Protein 2KV5 (pdb70)

Organism: Enterococcus faecalis (NCBI:txid1351)

Solvent-accessible surface area: 3762 Å² total; per-residue (Å²): 216,110,105,112,124,54,115,94,100,48,72,64,131,90,33,114,77,113,90,140,81,49,138,104,138,118,105,157,135,138,101,244,251

Sequence (33 aa):
MKDLMSLVIAPIFVGLVLEMISRVLDEEDDSRKMKDLMSLVIAPIFVGLVLEMISRVLDEEDDSRKMKDLMSLVIAPIFVGLVLEMISRVLDEEDDSRKMKDLMSLVIAPIFVGLVLEMISRVLDEEDDSRKMKDLMSLVIAPIFVGLVLEMISRVLDEEDDSRKMKDLMSLVIAPIFVGLVLEMISRVLDEEDDSRKMKDLMSLVIAPIFVGLVLEMISRVLDEEDDSRKMKDLMSLVIAPIFVGLVLEMISRVLDEEDDSRKMKDLMSLVIAPIFVGLVLEMISRVLDEEDDSRKMKDLMSLVIAPIFVGLVLEMISRVLDEEDDSRKMKDLMSLVIAPIFVGLVLEMISRVLDEEDDSRKMKDLMSLVIAPIFVGLVLEMISRVLDEEDDSRKMKDLMSLVIAPIFVGLVLEMISRVLDEEDDSRKMKDLMSLVIAPIFVGLVLEMISRVLDEEDDSRKMKDLMSLVIAPIFVGLVLEMISRVLDEEDDSRKMKDLMSLVIAPIFVGLVLEMISRVLDEEDDSRKMKDLMSLVIAPIFVGLVLEMISRVLDEEDDSRKMKDLMSLVIAPIFVGLVLEMISRVLDEEDDSRKMKDLMSLVIAPIFVGLVLEMISRVLDEEDDSRKMKDLMSLVIAPIFVGLVLEMISRVLDEEDDSRK

Nearest PDB structures (foldseek):
  2kv5-assembly1_A  TM=7.810E-01  e=6.542E-03  Enterococcus faecalis
  2kv5-assembly1_A  TM=8.462E-01  e=4.935E-03  Enterococcus faecalis
  2kv5-assembly1_A  TM=8.151E-01  e=4.227E-03  Enterococcus faecalis
  2kv5-assembly1_A  TM=7.709E-01  e=4.245E-03  Enterococcus faecalis
  2kv5-assembly1_A  TM=7.700E-01  e=1.627E-03  Enterococcus faecalis

Foldseek 3Di:
DPPPVCVVDVVVPCVVVVVVVVCVVPVPDDDPD

Structure (mmCIF, N/CA/C/O backbone):
data_2KV5
#
_entry.id   2KV5
#
loop_
_atom_site.group_PDB
_atom_site.id
_atom_site.type_symbol
_atom_site.label_atom_id
_atom_site.label_alt_id
_atom_site.label_comp_id
_atom_site.label_asym_id
_atom_site.label_entity_id
_atom_site.label_seq_id
_atom_site.pdbx_PDB_ins_code
_atom_site.Cartn_x
_atom_site.Cartn_y
_atom_site.Cartn_z
_atom_site.occupancy
_atom_site.B_iso_or_equiv
_atom_site.auth_seq_id
_atom_site.auth_comp_id
_atom_site.auth_asym_id
_atom_site.auth_atom_id
_atom_site.pdbx_PDB_model_num
ATOM 1 N N . MET A 1 1 ? -13.808 20.654 -0.868 1.00 0.00 1 MET A N 1
ATOM 2 C CA . MET A 1 1 ? -14.293 19.631 -1.831 1.00 0.00 1 MET A CA 1
ATOM 3 C C . MET A 1 1 ? -13.282 18.500 -1.991 1.00 0.00 1 MET A C 1
ATOM 4 O O . MET A 1 1 ? -12.073 18.731 -1.999 1.00 0.00 1 MET A O 1
ATOM 20 N N . LYS A 1 2 ? -13.786 17.277 -2.118 1.00 0.00 2 LYS A N 1
ATOM 21 C CA . LYS A 1 2 ? -12.927 16.108 -2.279 1.00 0.00 2 LYS A CA 1
ATOM 22 C C . LYS A 1 2 ? -13.059 15.504 -3.662 1.00 0.00 2 LYS A C 1
ATOM 23 O O . LYS A 1 2 ? -12.631 14.371 -3.881 1.00 0.00 2 LYS A O 1
ATOM 42 N N . ASP A 1 3 ? -13.660 16.249 -4.589 1.00 0.00 3 ASP A N 1
ATOM 43 C CA . ASP A 1 3 ? -13.856 15.768 -5.954 1.00 0.00 3 ASP A CA 1
ATOM 44 C C . ASP A 1 3 ? -12.837 14.689 -6.298 1.00 0.00 3 ASP A C 1
ATOM 45 O O . ASP A 1 3 ? -13.193 13.606 -6.762 1.00 0.00 3 ASP A O 1
ATOM 54 N N . LEU A 1 4 ? -11.568 14.990 -6.042 1.00 0.00 4 LEU A N 1
ATOM 55 C CA . LEU A 1 4 ? -10.496 14.038 -6.300 1.00 0.00 4 LEU A CA 1
ATOM 56 C C . LEU A 1 4 ? -9.758 13.645 -5.022 1.00 0.00 4 LEU A C 1
ATOM 57 O O . LEU A 1 4 ? -9.082 12.616 -4.985 1.00 0.00 4 LEU A O 1
ATOM 73 N N . MET A 1 5 ? -9.876 14.461 -3.978 1.00 0.00 5 MET A N 1
ATOM 74 C CA . MET A 1 5 ? -9.201 14.175 -2.715 1.00 0.00 5 MET A CA 1
ATOM 75 C C . MET A 1 5 ? -9.576 12.793 -2.189 1.00 0.00 5 MET A C 1
ATOM 76 O O . MET A 1 5 ? -8.718 12.041 -1.729 1.00 0.00 5 MET A O 1
ATOM 90 N N . SER A 1 6 ? -10.859 12.460 -2.268 1.00 0.00 6 SER A N 1
ATOM 91 C CA . SER A 1 6 ? -11.336 11.161 -1.807 1.00 0.00 6 SER A CA 1
ATOM 92 C C . SER A 1 6 ? -11.052 10.075 -2.845 1.00 0.00 6 SER A C 1
ATOM 93 O O . SER A 1 6 ? -11.337 8.899 -2.618 1.00 0.00 6 SER A O 1
ATOM 101 N N . LEU A 1 7 ? -10.493 10.476 -3.985 1.00 0.00 7 LEU A N 1
ATOM 102 C CA . LEU A 1 7 ? -10.175 9.539 -5.054 1.00 0.00 7 LEU A CA 1
ATOM 103 C C . LEU A 1 7 ? -8.690 9.185 -5.059 1.00 0.00 7 LEU A C 1
ATOM 104 O O . LEU A 1 7 ? -8.291 8.178 -5.641 1.00 0.00 7 LEU A O 1
ATOM 120 N N . VAL A 1 8 ? -7.870 10.015 -4.415 1.00 0.00 8 VAL A N 1
ATOM 121 C CA . VAL A 1 8 ? -6.434 9.762 -4.365 1.00 0.00 8 VAL A CA 1
ATOM 122 C C . VAL A 1 8 ? -6.055 8.936 -3.136 1.00 0.00 8 VAL A C 1
ATOM 123 O O . VAL A 1 8 ? -5.298 7.972 -3.237 1.00 0.00 8 VAL A O 1
ATOM 136 N N . ILE A 1 9 ? -6.582 9.324 -1.978 1.00 0.00 9 ILE A N 1
ATOM 137 C CA . ILE A 1 9 ? -6.298 8.628 -0.728 1.00 0.00 9 ILE A CA 1
ATOM 138 C C . ILE A 1 9 ? -7.022 7.284 -0.656 1.00 0.00 9 ILE A C 1
ATOM 139 O O . ILE A 1 9 ? -6.541 6.341 -0.028 1.00 0.00 9 ILE A O 1
ATOM 155 N N . ALA A 1 10 ? -8.182 7.206 -1.298 1.00 0.00 10 ALA A N 1
ATOM 156 C CA . ALA A 1 10 ? -8.976 5.982 -1.302 1.00 0.00 10 ALA A CA 1
ATOM 157 C C . ALA A 1 10 ? -8.187 4.800 -1.867 1.00 0.00 10 ALA A C 1
ATOM 158 O O . ALA A 1 10 ? -7.959 3.810 -1.172 1.00 0.00 10 ALA A O 1
ATOM 165 N N . PRO A 1 11 ? -7.766 4.883 -3.142 1.00 0.00 11 PRO A N 1
ATOM 166 C CA . PRO A 1 11 ? -7.010 3.809 -3.798 1.00 0.00 11 PRO A CA 1
ATOM 167 C C . PRO A 1 11 ? -5.663 3.543 -3.131 1.00 0.00 11 PRO A C 1
ATOM 168 O O . PRO A 1 11 ? -5.345 2.403 -2.792 1.00 0.00 11 PRO A O 1
ATOM 179 N N . ILE A 1 12 ? -4.872 4.597 -2.949 1.00 0.00 12 ILE A N 1
ATOM 180 C CA . ILE A 1 12 ? -3.556 4.468 -2.327 1.00 0.00 12 ILE A CA 1
ATOM 181 C C . ILE A 1 12 ? -3.630 3.696 -1.016 1.00 0.00 12 ILE A C 1
ATOM 182 O O . ILE A 1 12 ? -2.665 3.052 -0.607 1.00 0.00 12 ILE A O 1
ATOM 198 N N . PHE A 1 13 ? -4.783 3.760 -0.368 1.00 0.00 13 PHE A N 1
ATOM 199 C CA . PHE A 1 13 ? -4.987 3.059 0.893 1.00 0.00 13 PHE A CA 1
ATOM 200 C C . PHE A 1 13 ? -4.958 1.553 0.674 1.00 0.00 13 PHE A C 1
ATOM 201 O O . PHE A 1 13 ? -4.012 0.876 1.073 1.00 0.00 13 PHE A O 1
ATOM 218 N N . VAL A 1 14 ? -5.998 1.035 0.027 1.00 0.00 14 VAL A N 1
ATOM 219 C CA . VAL A 1 14 ? -6.091 -0.392 -0.254 1.00 0.00 14 VAL A CA 1
ATOM 220 C C . VAL A 1 14 ? -4.865 -0.889 -1.015 1.00 0.00 14 VAL A C 1
ATOM 221 O O . VAL A 1 14 ? -4.545 -2.076 -0.983 1.00 0.00 14 VAL A O 1
ATOM 234 N N . GLY A 1 15 ? -4.182 0.024 -1.701 1.00 0.00 15 GLY A N 1
ATOM 235 C CA . GLY A 1 15 ? -3.002 -0.348 -2.458 1.00 0.00 15 GLY A CA 1
ATOM 236 C C . GLY A 1 15 ? -1.758 -0.433 -1.595 1.00 0.00 15 GLY A C 1
ATOM 237 O O . GLY A 1 15 ? -0.839 -1.195 -1.894 1.00 0.00 15 GLY A O 1
ATOM 241 N N . LEU A 1 16 ? -1.728 0.352 -0.523 1.00 0.00 16 LEU A N 1
ATOM 242 C CA . LEU A 1 16 ? -0.585 0.360 0.384 1.00 0.00 16 LEU A CA 1
ATOM 243 C C . LEU A 1 16 ? -0.712 -0.740 1.433 1.00 0.00 16 LEU A C 1
ATOM 244 O O . LEU A 1 16 ? 0.289 -1.275 1.909 1.00 0.00 16 LEU A O 1
ATOM 260 N N . VAL A 1 17 ? -1.949 -1.079 1.785 1.00 0.00 17 VAL A N 1
ATOM 261 C CA . VAL A 1 17 ? -2.198 -2.124 2.773 1.00 0.00 17 VAL A CA 1
ATOM 262 C C . VAL A 1 17 ? -2.007 -3.494 2.149 1.00 0.00 17 VAL A C 1
ATOM 263 O O . VAL A 1 17 ? -1.198 -4.298 2.612 1.00 0.00 17 VAL A O 1
ATOM 276 N N . LEU A 1 18 ? -2.768 -3.751 1.092 1.00 0.00 18 LEU A N 1
ATOM 277 C CA . LEU A 1 18 ? -2.700 -5.022 0.391 1.00 0.00 18 LEU A CA 1
ATOM 278 C C . LEU A 1 18 ? -1.253 -5.397 0.083 1.00 0.00 18 LEU A C 1
ATOM 279 O O . LEU A 1 18 ? -0.910 -6.575 -0.001 1.00 0.00 18 LEU A O 1
ATOM 295 N N . GLU A 1 19 ? -0.410 -4.381 -0.078 1.00 0.00 19 GLU A N 1
ATOM 296 C CA . GLU A 1 19 ? 1.002 -4.596 -0.368 1.00 0.00 19 GLU A CA 1
ATOM 297 C C . GLU A 1 19 ? 1.754 -4.994 0.897 1.00 0.00 19 GLU A C 1
ATOM 298 O O . GLU A 1 19 ? 2.611 -5.877 0.873 1.00 0.00 19 GLU A O 1
ATOM 310 N N . MET A 1 20 ? 1.423 -4.332 2.003 1.00 0.00 20 MET A N 1
ATOM 311 C CA . MET A 1 20 ? 2.054 -4.604 3.285 1.00 0.00 20 MET A CA 1
ATOM 312 C C . MET A 1 20 ? 2.023 -6.090 3.620 1.00 0.00 20 MET A C 1
ATOM 313 O O . MET A 1 20 ? 2.994 -6.641 4.138 1.00 0.00 20 MET A O 1
ATOM 327 N N . ILE A 1 21 ? 0.900 -6.733 3.325 1.00 0.00 21 ILE A N 1
ATOM 328 C CA . ILE A 1 21 ? 0.741 -8.151 3.598 1.00 0.00 21 ILE A CA 1
ATOM 329 C C . ILE A 1 21 ? 1.325 -8.985 2.467 1.00 0.00 21 ILE A C 1
ATOM 330 O O . ILE A 1 21 ? 1.838 -10.081 2.693 1.00 0.00 21 ILE A O 1
ATOM 346 N N . SER A 1 22 ? 1.245 -8.464 1.252 1.00 0.00 22 SER A N 1
ATOM 347 C CA . SER A 1 22 ? 1.768 -9.168 0.091 1.00 0.00 22 SER A CA 1
ATOM 348 C C . SER A 1 22 ? 3.252 -9.473 0.264 1.00 0.00 22 SER A C 1
ATOM 349 O O . SER A 1 22 ? 3.754 -10.472 -0.252 1.00 0.00 22 SER A O 1
ATOM 357 N N . ARG A 1 23 ? 3.946 -8.615 1.003 1.00 0.00 23 ARG A N 1
ATOM 358 C CA . ARG A 1 23 ? 5.367 -8.805 1.252 1.00 0.00 23 ARG A CA 1
ATOM 359 C C . ARG A 1 23 ? 5.576 -9.927 2.260 1.00 0.00 23 ARG A C 1
ATOM 360 O O . ARG A 1 23 ? 6.440 -10.785 2.081 1.00 0.00 23 ARG A O 1
ATOM 381 N N . VAL A 1 24 ? 4.763 -9.924 3.311 1.00 0.00 24 VAL A N 1
ATOM 382 C CA . VAL A 1 24 ? 4.842 -10.954 4.341 1.00 0.00 24 VAL A CA 1
ATOM 383 C C . VAL A 1 24 ? 4.700 -12.331 3.717 1.00 0.00 24 VAL A C 1
ATOM 384 O O . VAL A 1 24 ? 5.272 -13.310 4.196 1.00 0.00 24 VAL A O 1
ATOM 397 N N . LEU A 1 25 ? 3.933 -12.392 2.638 1.00 0.00 25 LEU A N 1
ATOM 398 C CA . LEU A 1 25 ? 3.710 -13.639 1.928 1.00 0.00 25 LEU A CA 1
ATOM 399 C C . LEU A 1 25 ? 5.010 -14.209 1.382 1.00 0.00 25 LEU A C 1
ATOM 400 O O . LEU A 1 25 ? 5.080 -15.387 1.033 1.00 0.00 25 LEU A O 1
ATOM 416 N N . ASP A 1 26 ? 6.035 -13.372 1.293 1.00 0.00 26 ASP A N 1
ATOM 417 C CA . ASP A 1 26 ? 7.313 -13.816 0.771 1.00 0.00 26 ASP A CA 1
ATOM 418 C C . ASP A 1 26 ? 8.468 -12.987 1.326 1.00 0.00 26 ASP A C 1
ATOM 419 O O . ASP A 1 26 ? 9.488 -12.804 0.661 1.00 0.00 26 ASP A O 1
ATOM 428 N N . GLU A 1 27 ? 8.303 -12.491 2.548 1.00 0.00 27 GLU A N 1
ATOM 429 C CA . GLU A 1 27 ? 9.335 -11.685 3.190 1.00 0.00 27 GLU A CA 1
ATOM 430 C C . GLU A 1 27 ? 10.156 -12.530 4.161 1.00 0.00 27 GLU A C 1
ATOM 431 O O . GLU A 1 27 ? 10.048 -12.378 5.378 1.00 0.00 27 GLU A O 1
ATOM 443 N N . GLU A 1 28 ? 10.977 -13.420 3.613 1.00 0.00 28 GLU A N 1
ATOM 444 C CA . GLU A 1 28 ? 11.816 -14.290 4.429 1.00 0.00 28 GLU A CA 1
ATOM 445 C C . GLU A 1 28 ? 13.043 -13.540 4.938 1.00 0.00 28 GLU A C 1
ATOM 446 O O . GLU A 1 28 ? 13.117 -13.175 6.111 1.00 0.00 28 GLU A O 1
ATOM 458 N N . ASP A 1 29 ? 14.005 -13.315 4.048 1.00 0.00 29 ASP A N 1
ATOM 459 C CA . ASP A 1 29 ? 15.229 -12.609 4.408 1.00 0.00 29 ASP A CA 1
ATOM 460 C C . ASP A 1 29 ? 15.320 -11.272 3.680 1.00 0.00 29 ASP A C 1
ATOM 461 O O . ASP A 1 29 ? 14.899 -11.150 2.529 1.00 0.00 29 ASP A O 1
ATOM 470 N N . ASP A 1 30 ? 15.872 -10.271 4.358 1.00 0.00 30 ASP A N 1
ATOM 471 C CA . ASP A 1 30 ? 16.018 -8.942 3.776 1.00 0.00 30 ASP A CA 1
ATOM 472 C C . ASP A 1 30 ? 17.401 -8.769 3.156 1.00 0.00 30 ASP A C 1
ATOM 473 O O . ASP A 1 30 ? 17.528 -8.352 2.005 1.00 0.00 30 ASP A O 1
ATOM 482 N N . SER A 1 31 ? 18.434 -9.091 3.927 1.00 0.00 31 SER A N 1
ATOM 483 C CA . SER A 1 31 ? 19.809 -8.972 3.453 1.00 0.00 31 SER A CA 1
ATOM 484 C C . SER A 1 31 ? 20.792 -9.481 4.502 1.00 0.00 31 SER A C 1
ATOM 485 O O . SER A 1 31 ? 20.554 -9.356 5.703 1.00 0.00 31 SER A O 1
ATOM 493 N N . ARG A 1 32 ? 21.897 -10.057 4.040 1.00 0.00 32 ARG A N 1
ATOM 494 C CA . ARG A 1 32 ? 22.916 -10.586 4.938 1.00 0.00 32 ARG A CA 1
ATOM 495 C C . ARG A 1 32 ? 23.987 -9.538 5.224 1.00 0.00 32 ARG A C 1
ATOM 496 O O . ARG A 1 32 ? 24.693 -9.095 4.318 1.00 0.00 32 ARG A O 1
ATOM 517 N N . LYS A 1 33 ? 24.101 -9.145 6.488 1.00 0.00 33 LYS A N 1
ATOM 518 C CA . LYS A 1 33 ? 25.085 -8.148 6.893 1.00 0.00 33 LYS A CA 1
ATOM 519 C C . LYS A 1 33 ? 26.435 -8.800 7.179 1.00 0.00 33 LYS A C 1
ATOM 520 O O . LYS A 1 33 ? 26.521 -9.576 8.154 1.00 0.00 33 LYS A O 1
ATOM 540 N N . MET A 1 1 ? -18.913 15.976 0.057 1.00 0.00 1 MET A N 2
ATOM 541 C CA . MET A 1 1 ? -18.082 16.419 -1.092 1.00 0.00 1 MET A CA 2
ATOM 542 C C . MET A 1 1 ? -16.760 15.660 -1.142 1.00 0.00 1 MET A C 2
ATOM 543 O O . MET A 1 1 ? -15.899 15.837 -0.281 1.00 0.00 1 MET A O 2
ATOM 559 N N . LYS A 1 2 ? -16.605 14.816 -2.157 1.00 0.00 2 LYS A N 2
ATOM 560 C CA . LYS A 1 2 ? -15.386 14.030 -2.322 1.00 0.00 2 LYS A CA 2
ATOM 561 C C . LYS A 1 2 ? -14.596 14.471 -3.537 1.00 0.00 2 LYS A C 2
ATOM 562 O O . LYS A 1 2 ? -13.706 13.750 -3.986 1.00 0.00 2 LYS A O 2
ATOM 581 N N . ASP A 1 3 ? -14.929 15.642 -4.076 1.00 0.00 3 ASP A N 2
ATOM 582 C CA . ASP A 1 3 ? -14.251 16.169 -5.257 1.00 0.00 3 ASP A CA 2
ATOM 583 C C . ASP A 1 3 ? -12.859 15.566 -5.404 1.00 0.00 3 ASP A C 2
ATOM 584 O O . ASP A 1 3 ? -12.492 15.075 -6.472 1.00 0.00 3 ASP A O 2
ATOM 593 N N . LEU A 1 4 ? -12.095 15.594 -4.316 1.00 0.00 4 LEU A N 2
ATOM 594 C CA . LEU A 1 4 ? -10.750 15.033 -4.323 1.00 0.00 4 LEU A CA 2
ATOM 595 C C . LEU A 1 4 ? -10.601 13.872 -3.342 1.00 0.00 4 LEU A C 2
ATOM 596 O O . LEU A 1 4 ? -9.779 12.980 -3.553 1.00 0.00 4 LEU A O 2
ATOM 612 N N . MET A 1 5 ? -11.382 13.886 -2.266 1.00 0.00 5 MET A N 2
ATOM 613 C CA . MET A 1 5 ? -11.311 12.829 -1.256 1.00 0.00 5 MET A CA 2
ATOM 614 C C . MET A 1 5 ? -11.301 11.443 -1.895 1.00 0.00 5 MET A C 2
ATOM 615 O O . MET A 1 5 ? -10.443 10.615 -1.589 1.00 0.00 5 MET A O 2
ATOM 629 N N . SER A 1 6 ? -12.256 11.199 -2.782 1.00 0.00 6 SER A N 2
ATOM 630 C CA . SER A 1 6 ? -12.353 9.915 -3.463 1.00 0.00 6 SER A CA 2
ATOM 631 C C . SER A 1 6 ? -11.158 9.697 -4.386 1.00 0.00 6 SER A C 2
ATOM 632 O O . SER A 1 6 ? -10.847 8.566 -4.759 1.00 0.00 6 SER A O 2
ATOM 640 N N . LEU A 1 7 ? -10.487 10.788 -4.744 1.00 0.00 7 LEU A N 2
ATOM 641 C CA . LEU A 1 7 ? -9.320 10.717 -5.615 1.00 0.00 7 LEU A CA 2
ATOM 642 C C . LEU A 1 7 ? -8.042 10.540 -4.799 1.00 0.00 7 LEU A C 2
ATOM 643 O O . LEU A 1 7 ? -6.992 10.199 -5.343 1.00 0.00 7 LEU A O 2
ATOM 659 N N . VAL A 1 8 ? -8.137 10.774 -3.492 1.00 0.00 8 VAL A N 2
ATOM 660 C CA . VAL A 1 8 ? -6.989 10.638 -2.606 1.00 0.00 8 VAL A CA 2
ATOM 661 C C . VAL A 1 8 ? -6.966 9.261 -1.950 1.00 0.00 8 VAL A C 2
ATOM 662 O O . VAL A 1 8 ? -6.033 8.483 -2.150 1.00 0.00 8 VAL A O 2
ATOM 675 N N . ILE A 1 9 ? -7.998 8.969 -1.165 1.00 0.00 9 ILE A N 2
ATOM 676 C CA . ILE A 1 9 ? -8.102 7.691 -0.473 1.00 0.00 9 ILE A CA 2
ATOM 677 C C . ILE A 1 9 ? -8.109 6.515 -1.452 1.00 0.00 9 ILE A C 2
ATOM 678 O O . ILE A 1 9 ? -7.811 5.382 -1.075 1.00 0.00 9 ILE A O 2
ATOM 694 N N . ALA A 1 10 ? -8.458 6.790 -2.706 1.00 0.00 10 ALA A N 2
ATOM 695 C CA . ALA A 1 10 ? -8.512 5.751 -3.730 1.00 0.00 10 ALA A CA 2
ATOM 696 C C . ALA A 1 10 ? -7.116 5.245 -4.096 1.00 0.00 10 ALA A C 2
ATOM 697 O O . ALA A 1 10 ? -6.804 4.071 -3.896 1.00 0.00 10 ALA A O 2
ATOM 704 N N . PRO A 1 11 ? -6.257 6.121 -4.646 1.00 0.00 11 PRO A N 2
ATOM 705 C CA . PRO A 1 11 ? -4.894 5.747 -5.045 1.00 0.00 11 PRO A CA 2
ATOM 706 C C . PRO A 1 11 ? -4.041 5.300 -3.863 1.00 0.00 11 PRO A C 2
ATOM 707 O O . PRO A 1 11 ? -3.342 4.289 -3.937 1.00 0.00 11 PRO A O 2
ATOM 718 N N . ILE A 1 12 ? -4.101 6.058 -2.773 1.00 0.00 12 ILE A N 2
ATOM 719 C CA . ILE A 1 12 ? -3.333 5.739 -1.574 1.00 0.00 12 ILE A CA 2
ATOM 720 C C . ILE A 1 12 ? -3.630 4.329 -1.078 1.00 0.00 12 ILE A C 2
ATOM 721 O O . ILE A 1 12 ? -2.825 3.728 -0.367 1.00 0.00 12 ILE A O 2
ATOM 737 N N . PHE A 1 13 ? -4.790 3.808 -1.455 1.00 0.00 13 PHE A N 2
ATOM 738 C CA . PHE A 1 13 ? -5.193 2.468 -1.047 1.00 0.00 13 PHE A CA 2
ATOM 739 C C . PHE A 1 13 ? -4.251 1.416 -1.623 1.00 0.00 13 PHE A C 2
ATOM 740 O O . PHE A 1 13 ? -3.500 0.774 -0.889 1.00 0.00 13 PHE A O 2
ATOM 757 N N . VAL A 1 14 ? -4.296 1.245 -2.941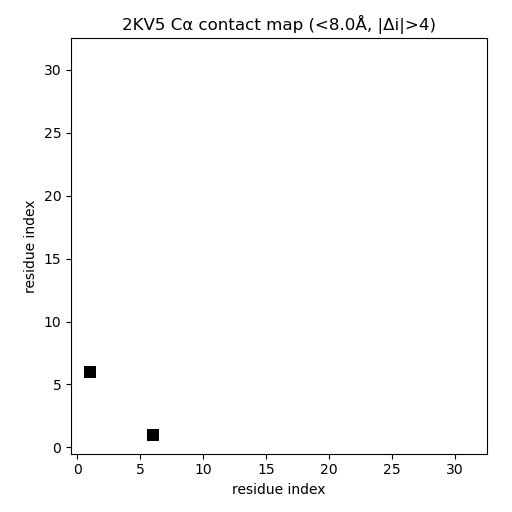 1.00 0.00 14 VAL A N 2
ATOM 758 C CA . VAL A 1 14 ? -3.448 0.269 -3.620 1.00 0.00 14 VAL A CA 2
ATOM 759 C C . VAL A 1 14 ? -1.985 0.419 -3.208 1.00 0.00 14 VAL A C 2
ATOM 760 O O . VAL A 1 14 ? -1.218 -0.543 -3.249 1.00 0.00 14 VAL A O 2
ATOM 773 N N . GLY A 1 15 ? -1.605 1.629 -2.811 1.00 0.00 15 GLY A N 2
ATOM 774 C CA . GLY A 1 15 ? -0.237 1.879 -2.399 1.00 0.00 15 GLY A CA 2
ATOM 775 C C . GLY A 1 15 ? 0.057 1.355 -1.007 1.00 0.00 15 GLY A C 2
ATOM 776 O O . GLY A 1 15 ? 1.171 0.912 -0.726 1.00 0.00 15 GLY A O 2
ATOM 780 N N . LEU A 1 16 ? -0.942 1.406 -0.132 1.00 0.00 16 LEU A N 2
ATOM 781 C CA . LEU A 1 16 ? -0.782 0.933 1.238 1.00 0.00 16 LEU A CA 2
ATOM 782 C C . LEU A 1 16 ? -0.974 -0.578 1.321 1.00 0.00 16 LEU A C 2
ATOM 783 O O . LEU A 1 16 ? -0.376 -1.243 2.168 1.00 0.00 16 LEU A O 2
ATOM 799 N N . VAL A 1 17 ? -1.805 -1.118 0.434 1.00 0.00 17 VAL A N 2
ATOM 800 C CA . VAL A 1 17 ? -2.062 -2.554 0.410 1.00 0.00 17 VAL A CA 2
ATOM 801 C C . VAL A 1 17 ? -0.873 -3.292 -0.174 1.00 0.00 17 VAL A C 2
ATOM 802 O O . VAL A 1 17 ? -0.300 -4.180 0.458 1.00 0.00 17 VAL A O 2
ATOM 815 N N . LEU A 1 18 ? -0.513 -2.917 -1.395 1.00 0.00 18 LEU A N 2
ATOM 816 C CA . LEU A 1 18 ? 0.603 -3.535 -2.089 1.00 0.00 18 LEU A CA 2
ATOM 817 C C . LEU A 1 18 ? 1.827 -3.626 -1.180 1.00 0.00 18 LEU A C 2
ATOM 818 O O . LEU A 1 18 ? 2.646 -4.535 -1.310 1.00 0.00 18 LEU A O 2
ATOM 834 N N . GLU A 1 19 ? 1.936 -2.675 -0.257 1.00 0.00 19 GLU A N 2
ATOM 835 C CA . GLU A 1 19 ? 3.051 -2.640 0.682 1.00 0.00 19 GLU A CA 2
ATOM 836 C C . GLU A 1 19 ? 2.816 -3.613 1.833 1.00 0.00 19 GLU A C 2
ATOM 837 O O . GLU A 1 19 ? 3.717 -4.352 2.229 1.00 0.00 19 GLU A O 2
ATOM 849 N N . MET A 1 20 ? 1.597 -3.604 2.365 1.00 0.00 20 MET A N 2
ATOM 850 C CA . MET A 1 20 ? 1.231 -4.477 3.470 1.00 0.00 20 MET A CA 2
ATOM 851 C C . MET A 1 20 ? 1.616 -5.926 3.192 1.00 0.00 20 MET A C 2
ATOM 852 O O . MET A 1 20 ? 2.054 -6.645 4.090 1.00 0.00 20 MET A O 2
ATOM 866 N N . ILE A 1 21 ? 1.453 -6.348 1.944 1.00 0.00 21 ILE A N 2
ATOM 867 C CA . ILE A 1 21 ? 1.785 -7.706 1.554 1.00 0.00 21 ILE A CA 2
ATOM 868 C C . ILE A 1 21 ? 3.256 -7.804 1.175 1.00 0.00 21 ILE A C 2
ATOM 869 O O . ILE A 1 21 ? 3.907 -8.816 1.432 1.00 0.00 21 ILE A O 2
ATOM 885 N N . SER A 1 22 ? 3.777 -6.747 0.564 1.00 0.00 22 SER A N 2
ATOM 886 C CA . SER A 1 22 ? 5.174 -6.721 0.153 1.00 0.00 22 SER A CA 2
ATOM 887 C C . SER A 1 22 ? 6.091 -6.972 1.344 1.00 0.00 22 SER A C 2
ATOM 888 O O . SER A 1 22 ? 7.187 -7.511 1.193 1.00 0.00 22 SER A O 2
ATOM 896 N N . ARG A 1 23 ? 5.630 -6.591 2.531 1.00 0.00 23 ARG A N 2
ATOM 897 C CA . ARG A 1 23 ? 6.407 -6.789 3.746 1.00 0.00 23 ARG A CA 2
ATOM 898 C C . ARG A 1 23 ? 6.357 -8.251 4.168 1.00 0.00 23 ARG A C 2
ATOM 899 O O . ARG A 1 23 ? 7.371 -8.830 4.554 1.00 0.00 23 ARG A O 2
ATOM 920 N N . VAL A 1 24 ? 5.172 -8.847 4.073 1.00 0.00 24 VAL A N 2
ATOM 921 C CA . VAL A 1 24 ? 4.993 -10.250 4.427 1.00 0.00 24 VAL A CA 2
ATOM 922 C C . VAL A 1 24 ? 5.937 -11.118 3.616 1.00 0.00 24 VAL A C 2
ATOM 923 O O . VAL A 1 24 ? 6.417 -12.149 4.086 1.00 0.00 24 VAL A O 2
ATOM 936 N N . LEU A 1 25 ? 6.206 -10.680 2.394 1.00 0.00 25 LEU A N 2
ATOM 937 C CA . LEU A 1 25 ? 7.103 -11.400 1.507 1.00 0.00 25 LEU A CA 2
ATOM 938 C C . LEU A 1 25 ? 8.491 -11.529 2.115 1.00 0.00 25 LEU A C 2
ATOM 939 O O . LEU A 1 25 ? 9.280 -12.380 1.704 1.00 0.00 25 LEU A O 2
ATOM 955 N N . ASP A 1 26 ? 8.791 -10.678 3.085 1.00 0.00 26 ASP A N 2
ATOM 956 C CA . ASP A 1 26 ? 10.092 -10.704 3.726 1.00 0.00 26 ASP A CA 2
ATOM 957 C C . ASP A 1 26 ? 10.022 -10.160 5.150 1.00 0.00 26 ASP A C 2
ATOM 958 O O . ASP A 1 26 ? 10.964 -9.531 5.632 1.00 0.00 26 ASP A O 2
ATOM 967 N N . GLU A 1 27 ? 8.898 -10.405 5.817 1.00 0.00 27 GLU A N 2
ATOM 968 C CA . GLU A 1 27 ? 8.704 -9.940 7.185 1.00 0.00 27 GLU A CA 2
ATOM 969 C C . GLU A 1 27 ? 9.617 -10.689 8.150 1.00 0.00 27 GLU A C 2
ATOM 970 O O . GLU A 1 27 ? 10.076 -10.130 9.146 1.00 0.00 27 GLU A O 2
ATOM 982 N N . GLU A 1 28 ? 9.878 -11.956 7.847 1.00 0.00 28 GLU A N 2
ATOM 983 C CA . GLU A 1 28 ? 10.737 -12.782 8.688 1.00 0.00 28 GLU A CA 2
ATOM 984 C C . GLU A 1 28 ? 11.576 -13.732 7.840 1.00 0.00 28 GLU A C 2
ATOM 985 O O . GLU A 1 28 ? 11.266 -13.978 6.674 1.00 0.00 28 GLU A O 2
ATOM 997 N N . ASP A 1 29 ? 12.640 -14.263 8.433 1.00 0.00 29 ASP A N 2
ATOM 998 C CA . ASP A 1 29 ? 13.525 -15.187 7.732 1.00 0.00 29 ASP A CA 2
ATOM 999 C C . ASP A 1 29 ? 14.144 -14.522 6.507 1.00 0.00 29 ASP A C 2
ATOM 1000 O O . ASP A 1 29 ? 13.559 -14.525 5.424 1.00 0.00 29 ASP A O 2
ATOM 1009 N N . ASP A 1 30 ? 15.332 -13.952 6.686 1.00 0.00 30 ASP A N 2
ATOM 1010 C CA . ASP A 1 30 ? 16.031 -13.283 5.595 1.00 0.00 30 ASP A CA 2
ATOM 1011 C C . ASP A 1 30 ? 17.053 -14.214 4.951 1.00 0.00 30 ASP A C 2
ATOM 1012 O O . ASP A 1 30 ? 17.886 -14.807 5.637 1.00 0.00 30 ASP A O 2
ATOM 1021 N N . SER A 1 31 ? 16.984 -14.338 3.630 1.00 0.00 31 SER A N 2
ATOM 1022 C CA . SER A 1 31 ? 17.903 -15.197 2.893 1.00 0.00 31 SER A CA 2
ATOM 1023 C C . SER A 1 31 ? 18.799 -14.373 1.973 1.00 0.00 31 SER A C 2
ATOM 1024 O O . SER A 1 31 ? 19.987 -14.659 1.828 1.00 0.00 31 SER A O 2
ATOM 1032 N N . ARG A 1 32 ? 18.220 -13.350 1.353 1.00 0.00 32 ARG A N 2
ATOM 1033 C CA . ARG A 1 32 ? 18.966 -12.484 0.447 1.00 0.00 32 ARG A CA 2
ATOM 1034 C C . ARG A 1 32 ? 19.959 -11.620 1.216 1.00 0.00 32 ARG A C 2
ATOM 1035 O O . ARG A 1 32 ? 19.706 -11.228 2.355 1.00 0.00 32 ARG A O 2
ATOM 1056 N N . LYS A 1 33 ? 21.091 -11.325 0.585 1.00 0.00 33 LYS A N 2
ATOM 1057 C CA . LYS A 1 33 ? 22.124 -10.506 1.209 1.00 0.00 33 LYS A CA 2
ATOM 1058 C C . LYS A 1 33 ? 22.637 -11.160 2.488 1.00 0.00 33 LYS A C 2
ATOM 1059 O O . LYS A 1 33 ? 21.950 -11.047 3.526 1.00 0.00 33 LYS A O 2
ATOM 1079 N N . MET A 1 1 ? -19.084 13.146 -9.214 1.00 0.00 1 MET A N 3
ATOM 1080 C CA . MET A 1 1 ? -19.615 12.685 -7.904 1.00 0.00 1 MET A CA 3
ATOM 1081 C C . MET A 1 1 ? -18.511 12.080 -7.043 1.00 0.00 1 MET A C 3
ATOM 1082 O O . MET A 1 1 ? -18.761 11.187 -6.233 1.00 0.00 1 MET A O 3
ATOM 1098 N N . LYS A 1 2 ? -17.290 12.573 -7.223 1.00 0.00 2 LYS A N 3
ATOM 1099 C CA . LYS A 1 2 ? -16.146 12.082 -6.460 1.00 0.00 2 LYS A CA 3
ATOM 1100 C C . LYS A 1 2 ? -15.624 13.130 -5.498 1.00 0.00 2 LYS A C 3
ATOM 1101 O O . LYS A 1 2 ? -14.515 12.992 -4.985 1.00 0.00 2 LYS A O 3
ATOM 1120 N N . ASP A 1 3 ? -16.413 14.177 -5.263 1.00 0.00 3 ASP A N 3
ATOM 1121 C CA . ASP A 1 3 ? -16.012 15.255 -4.362 1.00 0.00 3 ASP A CA 3
ATOM 1122 C C . ASP A 1 3 ? -14.977 14.760 -3.359 1.00 0.00 3 ASP A C 3
ATOM 1123 O O . ASP A 1 3 ? -13.916 15.360 -3.193 1.00 0.00 3 ASP A O 3
ATOM 1132 N N . LEU A 1 4 ? -15.291 13.642 -2.712 1.00 0.00 4 LEU A N 3
ATOM 1133 C CA . LEU A 1 4 ? -14.381 13.042 -1.746 1.00 0.00 4 LEU A CA 3
ATOM 1134 C C . LEU A 1 4 ? -13.933 11.647 -2.178 1.00 0.00 4 LEU A C 3
ATOM 1135 O O . LEU A 1 4 ? -12.907 11.150 -1.714 1.00 0.00 4 LEU A O 3
ATOM 1151 N N . MET A 1 5 ? -14.701 11.013 -3.061 1.00 0.00 5 MET A N 3
ATOM 1152 C CA . MET A 1 5 ? -14.367 9.673 -3.536 1.00 0.00 5 MET A CA 3
ATOM 1153 C C . MET A 1 5 ? -12.931 9.613 -4.049 1.00 0.00 5 MET A C 3
ATOM 1154 O O . MET A 1 5 ? -12.181 8.695 -3.716 1.00 0.00 5 MET A O 3
ATOM 1168 N N . SER A 1 6 ? -12.553 10.597 -4.856 1.00 0.00 6 SER A N 3
ATOM 1169 C CA . SER A 1 6 ? -11.204 10.655 -5.407 1.00 0.00 6 SER A CA 3
ATOM 1170 C C . SER A 1 6 ? -10.189 11.021 -4.327 1.00 0.00 6 SER A C 3
ATOM 1171 O O . SER A 1 6 ? -8.989 10.807 -4.493 1.00 0.00 6 SER A O 3
ATOM 1179 N N . LEU A 1 7 ? -10.679 11.571 -3.218 1.00 0.00 7 LEU A N 3
ATOM 1180 C CA . LEU A 1 7 ? -9.815 11.961 -2.110 1.00 0.00 7 LEU A CA 3
ATOM 1181 C C . LEU A 1 7 ? -9.636 10.809 -1.123 1.00 0.00 7 LEU A C 3
ATOM 1182 O O . LEU A 1 7 ? -8.748 10.844 -0.272 1.00 0.00 7 LEU A O 3
ATOM 1198 N N . VAL A 1 8 ? -10.485 9.791 -1.240 1.00 0.00 8 VAL A N 3
ATOM 1199 C CA . VAL A 1 8 ? -10.417 8.634 -0.357 1.00 0.00 8 VAL A CA 3
ATOM 1200 C C . VAL A 1 8 ? -9.593 7.514 -0.986 1.00 0.00 8 VAL A C 3
ATOM 1201 O O . VAL A 1 8 ? -8.554 7.122 -0.457 1.00 0.00 8 VAL A O 3
ATOM 1214 N N . ILE A 1 9 ? -10.069 7.002 -2.117 1.00 0.00 9 ILE A N 3
ATOM 1215 C CA . ILE A 1 9 ? -9.386 5.925 -2.823 1.00 0.00 9 ILE A CA 3
ATOM 1216 C C . ILE A 1 9 ? -7.968 6.326 -3.232 1.00 0.00 9 ILE A C 3
ATOM 1217 O O . ILE A 1 9 ? -7.117 5.469 -3.471 1.00 0.00 9 ILE A O 3
ATOM 1233 N N . ALA A 1 10 ? -7.722 7.630 -3.321 1.00 0.00 10 ALA A N 3
ATOM 1234 C CA . ALA A 1 10 ? -6.411 8.137 -3.712 1.00 0.00 10 ALA A CA 3
ATOM 1235 C C . ALA A 1 10 ? -5.354 7.858 -2.643 1.00 0.00 10 ALA A C 3
ATOM 1236 O O . ALA A 1 10 ? -4.389 7.135 -2.891 1.00 0.00 10 ALA A O 3
ATOM 1243 N N . PRO A 1 11 ? -5.515 8.434 -1.438 1.00 0.00 11 PRO A N 3
ATOM 1244 C CA . PRO A 1 11 ? -4.561 8.245 -0.338 1.00 0.00 11 PRO A CA 3
ATOM 1245 C C . PRO A 1 11 ? -4.469 6.791 0.114 1.00 0.00 11 PRO A C 3
ATOM 1246 O O . PRO A 1 11 ? -3.375 6.251 0.278 1.00 0.00 11 PRO A O 3
ATOM 1257 N N . ILE A 1 12 ? -5.623 6.163 0.316 1.00 0.00 12 ILE A N 3
ATOM 1258 C CA . ILE A 1 12 ? -5.671 4.770 0.752 1.00 0.00 12 ILE A CA 3
ATOM 1259 C C . ILE A 1 12 ? -4.838 3.873 -0.155 1.00 0.00 12 ILE A C 3
ATOM 1260 O O . ILE A 1 12 ? -4.362 2.818 0.265 1.00 0.00 12 ILE A O 3
ATOM 1276 N N . PHE A 1 13 ? -4.662 4.301 -1.396 1.00 0.00 13 PHE A N 3
ATOM 1277 C CA . PHE A 1 13 ? -3.880 3.541 -2.362 1.00 0.00 13 PHE A CA 3
ATOM 1278 C C . PHE A 1 13 ? -2.415 3.499 -1.946 1.00 0.00 13 PHE A C 3
ATOM 1279 O O . PHE A 1 13 ? -1.897 2.449 -1.566 1.00 0.00 13 PHE A O 3
ATOM 1296 N N . VAL A 1 14 ? -1.754 4.650 -2.015 1.00 0.00 14 VAL A N 3
ATOM 1297 C CA . VAL A 1 14 ? -0.347 4.751 -1.642 1.00 0.00 14 VAL A CA 3
ATOM 1298 C C . VAL A 1 14 ? -0.093 4.155 -0.260 1.00 0.00 14 VAL A C 3
ATOM 1299 O O . VAL A 1 14 ? 1.016 3.714 0.039 1.00 0.00 14 VAL A O 3
ATOM 1312 N N . GLY A 1 15 ? -1.125 4.144 0.579 1.00 0.00 15 GLY A N 3
ATOM 1313 C CA . GLY A 1 15 ? -0.986 3.600 1.917 1.00 0.00 15 GLY A CA 3
ATOM 1314 C C . GLY A 1 15 ? -1.054 2.085 1.940 1.00 0.00 15 GLY A C 3
ATOM 1315 O O . GLY A 1 15 ? -0.366 1.439 2.730 1.00 0.00 15 GLY A O 3
ATOM 1319 N N . LEU A 1 16 ? -1.886 1.516 1.073 1.00 0.00 16 LEU A N 3
ATOM 1320 C CA . LEU A 1 16 ? -2.041 0.067 1.001 1.00 0.00 16 LEU A CA 3
ATOM 1321 C C . LEU A 1 16 ? -0.884 -0.568 0.236 1.00 0.00 16 LEU A C 3
ATOM 1322 O O . LEU A 1 16 ? -0.497 -1.704 0.510 1.00 0.00 16 LEU A O 3
ATOM 1338 N N . VAL A 1 17 ? -0.330 0.173 -0.719 1.00 0.00 17 VAL A N 3
ATOM 1339 C CA . VAL A 1 17 ? 0.789 -0.325 -1.514 1.00 0.00 17 VAL A CA 3
ATOM 1340 C C . VAL A 1 17 ? 2.059 -0.339 -0.687 1.00 0.00 17 VAL A C 3
ATOM 1341 O O . VAL A 1 17 ? 2.781 -1.335 -0.645 1.00 0.00 17 VAL A O 3
ATOM 1354 N N . LEU A 1 18 ? 2.331 0.787 -0.038 1.00 0.00 18 LEU A N 3
ATOM 1355 C CA . LEU A 1 18 ? 3.517 0.926 0.783 1.00 0.00 18 LEU A CA 3
ATOM 1356 C C . LEU A 1 18 ? 3.641 -0.241 1.761 1.00 0.00 18 LEU A C 3
ATOM 1357 O O . LEU A 1 18 ? 4.745 -0.671 2.097 1.00 0.00 18 LEU A O 3
ATOM 1373 N N . GLU A 1 19 ? 2.497 -0.749 2.207 1.00 0.00 19 GLU A N 3
ATOM 1374 C CA . GLU A 1 19 ? 2.466 -1.869 3.139 1.00 0.00 19 GLU A CA 3
ATOM 1375 C C . GLU A 1 19 ? 2.829 -3.167 2.427 1.00 0.00 19 GLU A C 3
ATOM 1376 O O . GLU A 1 19 ? 3.565 -3.997 2.961 1.00 0.00 19 GLU A O 3
ATOM 1388 N N . MET A 1 20 ? 2.303 -3.335 1.217 1.00 0.00 20 MET A N 3
ATOM 1389 C CA . MET A 1 20 ? 2.560 -4.522 0.422 1.00 0.00 20 MET A CA 3
ATOM 1390 C C . MET A 1 20 ? 4.052 -4.804 0.301 1.00 0.00 20 MET A C 3
ATOM 1391 O O . MET A 1 20 ? 4.461 -5.954 0.151 1.00 0.00 20 MET A O 3
ATOM 1405 N N . ILE A 1 21 ? 4.862 -3.754 0.370 1.00 0.00 21 ILE A N 3
ATOM 1406 C CA . ILE A 1 21 ? 6.303 -3.905 0.273 1.00 0.00 21 ILE A CA 3
ATOM 1407 C C . ILE A 1 21 ? 6.954 -3.671 1.630 1.00 0.00 21 ILE A C 3
ATOM 1408 O O . ILE A 1 21 ? 7.910 -4.356 1.994 1.00 0.00 21 ILE A O 3
ATOM 1424 N N . SER A 1 22 ? 6.431 -2.707 2.380 1.00 0.00 22 SER A N 3
ATOM 1425 C CA . SER A 1 22 ? 6.969 -2.402 3.699 1.00 0.00 22 SER A CA 3
ATOM 1426 C C . SER A 1 22 ? 6.951 -3.647 4.576 1.00 0.00 22 SER A C 3
ATOM 1427 O O . SER A 1 22 ? 7.773 -3.798 5.479 1.00 0.00 22 SER A O 3
ATOM 1435 N N . ARG A 1 23 ? 6.012 -4.542 4.289 1.00 0.00 23 ARG A N 3
ATOM 1436 C CA . ARG A 1 23 ? 5.888 -5.785 5.033 1.00 0.00 23 ARG A CA 3
ATOM 1437 C C . ARG A 1 23 ? 6.859 -6.826 4.481 1.00 0.00 23 ARG A C 3
ATOM 1438 O O . ARG A 1 23 ? 7.345 -7.687 5.214 1.00 0.00 23 ARG A O 3
ATOM 1459 N N . VAL A 1 24 ? 7.152 -6.727 3.185 1.00 0.00 24 VAL A N 3
ATOM 1460 C CA . VAL A 1 24 ? 8.083 -7.647 2.539 1.00 0.00 24 VAL A CA 3
ATOM 1461 C C . VAL A 1 24 ? 9.453 -7.533 3.177 1.00 0.00 24 VAL A C 3
ATOM 1462 O O . VAL A 1 24 ? 10.187 -8.515 3.290 1.00 0.00 24 VAL A O 3
ATOM 1475 N N . LEU A 1 25 ? 9.784 -6.323 3.608 1.00 0.00 25 LEU A N 3
ATOM 1476 C CA . LEU A 1 25 ? 11.059 -6.068 4.255 1.00 0.00 25 LEU A CA 3
ATOM 1477 C C . LEU A 1 25 ? 11.222 -6.913 5.511 1.00 0.00 25 LEU A C 3
ATOM 1478 O O . LEU A 1 25 ? 12.312 -6.991 6.077 1.00 0.00 25 LEU A O 3
ATOM 1494 N N . ASP A 1 26 ? 10.137 -7.535 5.954 1.00 0.00 26 ASP A N 3
ATOM 1495 C CA . ASP A 1 26 ? 10.178 -8.354 7.148 1.00 0.00 26 ASP A CA 3
ATOM 1496 C C . ASP A 1 26 ? 9.109 -9.442 7.114 1.00 0.00 26 ASP A C 3
ATOM 1497 O O . ASP A 1 26 ? 8.647 -9.903 8.157 1.00 0.00 26 ASP A O 3
ATOM 1506 N N . GLU A 1 27 ? 8.722 -9.849 5.909 1.00 0.00 27 GLU A N 3
ATOM 1507 C CA . GLU A 1 27 ? 7.709 -10.885 5.742 1.00 0.00 27 GLU A CA 3
ATOM 1508 C C . GLU A 1 27 ? 8.175 -12.204 6.350 1.00 0.00 27 GLU A C 3
ATOM 1509 O O . GLU A 1 27 ? 7.409 -12.892 7.025 1.00 0.00 27 GLU A O 3
ATOM 1521 N N . GLU A 1 28 ? 9.435 -12.550 6.106 1.00 0.00 28 GLU A N 3
ATOM 1522 C CA . GLU A 1 28 ? 10.003 -13.787 6.630 1.00 0.00 28 GLU A CA 3
ATOM 1523 C C . GLU A 1 28 ? 11.485 -13.894 6.283 1.00 0.00 28 GLU A C 3
ATOM 1524 O O . GLU A 1 28 ? 11.936 -13.353 5.274 1.00 0.00 28 GLU A O 3
ATOM 1536 N N . ASP A 1 29 ? 12.236 -14.596 7.125 1.00 0.00 29 ASP A N 3
ATOM 1537 C CA . ASP A 1 29 ? 13.666 -14.775 6.907 1.00 0.00 29 ASP A CA 3
ATOM 1538 C C . ASP A 1 29 ? 13.931 -15.477 5.579 1.00 0.00 29 ASP A C 3
ATOM 1539 O O . ASP A 1 29 ? 13.205 -16.395 5.195 1.00 0.00 29 ASP A O 3
ATOM 1548 N N . ASP A 1 30 ? 14.974 -15.040 4.882 1.00 0.00 30 ASP A N 3
ATOM 1549 C CA . ASP A 1 30 ? 15.334 -15.627 3.596 1.00 0.00 30 ASP A CA 3
ATOM 1550 C C . ASP A 1 30 ? 15.649 -17.112 3.745 1.00 0.00 30 ASP A C 3
ATOM 1551 O O . ASP A 1 30 ? 16.099 -17.558 4.800 1.00 0.00 30 ASP A O 3
ATOM 1560 N N . SER A 1 31 ? 15.410 -17.872 2.681 1.00 0.00 31 SER A N 3
ATOM 1561 C CA . SER A 1 31 ? 15.669 -19.307 2.693 1.00 0.00 31 SER A CA 3
ATOM 1562 C C . SER A 1 31 ? 16.815 -19.662 1.750 1.00 0.00 31 SER A C 3
ATOM 1563 O O . SER A 1 31 ? 16.844 -20.749 1.175 1.00 0.00 31 SER A O 3
ATOM 1571 N N . ARG A 1 32 ? 17.756 -18.736 1.597 1.00 0.00 32 ARG A N 3
ATOM 1572 C CA . ARG A 1 32 ? 18.905 -18.951 0.724 1.00 0.00 32 ARG A CA 3
ATOM 1573 C C . ARG A 1 32 ? 18.457 -19.209 -0.712 1.00 0.00 32 ARG A C 3
ATOM 1574 O O . ARG A 1 32 ? 17.274 -19.096 -1.033 1.00 0.00 32 ARG A O 3
ATOM 1595 N N . LYS A 1 33 ? 19.411 -19.555 -1.570 1.00 0.00 33 LYS A N 3
ATOM 1596 C CA . LYS A 1 33 ? 19.114 -19.829 -2.971 1.00 0.00 33 LYS A CA 3
ATOM 1597 C C . LYS A 1 33 ? 20.036 -20.913 -3.521 1.00 0.00 33 LYS A C 3
ATOM 1598 O O . LYS A 1 33 ? 20.922 -21.371 -2.769 1.00 0.00 33 LYS A O 3
ATOM 1618 N N . MET A 1 1 ? -15.308 19.494 0.951 1.00 0.00 1 MET A N 4
ATOM 1619 C CA . MET A 1 1 ? -15.459 19.100 -0.474 1.00 0.00 1 MET A CA 4
ATOM 1620 C C . MET A 1 1 ? -14.453 18.019 -0.857 1.00 0.00 1 MET A C 4
ATOM 1621 O O . MET A 1 1 ? -13.244 18.252 -0.850 1.00 0.00 1 MET A O 4
ATOM 1637 N N . LYS A 1 2 ? -14.960 16.837 -1.191 1.00 0.00 2 LYS A N 4
ATOM 1638 C CA . LYS A 1 2 ? -14.105 15.719 -1.578 1.00 0.00 2 LYS A CA 4
ATOM 1639 C C . LYS A 1 2 ? -14.267 15.372 -3.043 1.00 0.00 2 LYS A C 4
ATOM 1640 O O . LYS A 1 2 ? -13.841 14.301 -3.471 1.00 0.00 2 LYS A O 4
ATOM 1659 N N . ASP A 1 3 ? -14.889 16.268 -3.808 1.00 0.00 3 ASP A N 4
ATOM 1660 C CA . ASP A 1 3 ? -15.112 16.038 -5.232 1.00 0.00 3 ASP A CA 4
ATOM 1661 C C . ASP A 1 3 ? -14.089 15.052 -5.783 1.00 0.00 3 ASP A C 4
ATOM 1662 O O . ASP A 1 3 ? -14.443 14.057 -6.415 1.00 0.00 3 ASP A O 4
ATOM 1671 N N . LEU A 1 4 ? -12.818 15.330 -5.514 1.00 0.00 4 LEU A N 4
ATOM 1672 C CA . LEU A 1 4 ? -11.739 14.457 -5.958 1.00 0.00 4 LEU A CA 4
ATOM 1673 C C . LEU A 1 4 ? -10.957 13.870 -4.784 1.00 0.00 4 LEU A C 4
ATOM 1674 O O . LEU A 1 4 ? -10.198 12.917 -4.958 1.00 0.00 4 LEU A O 4
ATOM 1690 N N . MET A 1 5 ? -11.134 14.436 -3.593 1.00 0.00 5 MET A N 4
ATOM 1691 C CA . MET A 1 5 ? -10.426 13.949 -2.414 1.00 0.00 5 MET A CA 4
ATOM 1692 C C . MET A 1 5 ? -10.722 12.474 -2.173 1.00 0.00 5 MET A C 4
ATOM 1693 O O . MET A 1 5 ? -9.815 11.680 -1.925 1.00 0.00 5 MET A O 4
ATOM 1707 N N . SER A 1 6 ? -11.997 12.113 -2.255 1.00 0.00 6 SER A N 4
ATOM 1708 C CA . SER A 1 6 ? -12.411 10.731 -2.053 1.00 0.00 6 SER A CA 4
ATOM 1709 C C . SER A 1 6 ? -11.953 9.853 -3.214 1.00 0.00 6 SER A C 4
ATOM 1710 O O . SER A 1 6 ? -11.873 8.631 -3.087 1.00 0.00 6 SER A O 4
ATOM 1718 N N . LEU A 1 7 ? -11.645 10.484 -4.345 1.00 0.00 7 LEU A N 4
ATOM 1719 C CA . LEU A 1 7 ? -11.186 9.761 -5.524 1.00 0.00 7 LEU A CA 4
ATOM 1720 C C . LEU A 1 7 ? -9.671 9.582 -5.495 1.00 0.00 7 LEU A C 4
ATOM 1721 O O . LEU A 1 7 ? -9.120 8.774 -6.240 1.00 0.00 7 LEU A O 4
ATOM 1737 N N . VAL A 1 8 ? -9.002 10.339 -4.629 1.00 0.00 8 VAL A N 4
ATOM 1738 C CA . VAL A 1 8 ? -7.553 10.258 -4.503 1.00 0.00 8 VAL A CA 4
ATOM 1739 C C . VAL A 1 8 ? -7.158 9.350 -3.343 1.00 0.00 8 VAL A C 4
ATOM 1740 O O . VAL A 1 8 ? -6.540 8.305 -3.542 1.00 0.00 8 VAL A O 4
ATOM 1753 N N . ILE A 1 9 ? -7.522 9.761 -2.131 1.00 0.00 9 ILE A N 4
ATOM 1754 C CA . ILE A 1 9 ? -7.211 8.998 -0.929 1.00 0.00 9 ILE A CA 4
ATOM 1755 C C . ILE A 1 9 ? -7.702 7.553 -1.028 1.00 0.00 9 ILE A C 4
ATOM 1756 O O . ILE A 1 9 ? -7.192 6.668 -0.343 1.00 0.00 9 ILE A O 4
ATOM 1772 N N . ALA A 1 10 ? -8.702 7.324 -1.874 1.00 0.00 10 ALA A N 4
ATOM 1773 C CA . ALA A 1 10 ? -9.267 5.990 -2.048 1.00 0.00 10 ALA A CA 4
ATOM 1774 C C . ALA A 1 10 ? -8.305 5.053 -2.779 1.00 0.00 10 ALA A C 4
ATOM 1775 O O . ALA A 1 10 ? -7.867 4.047 -2.220 1.00 0.00 10 ALA A O 4
ATOM 1782 N N . PRO A 1 11 ? -7.969 5.362 -4.044 1.00 0.00 11 PRO A N 4
ATOM 1783 C CA . PRO A 1 11 ? -7.064 4.530 -4.849 1.00 0.00 11 PRO A CA 4
ATOM 1784 C C . PRO A 1 11 ? -5.685 4.366 -4.216 1.00 0.00 11 PRO A C 4
ATOM 1785 O O . PRO A 1 11 ? -5.075 3.301 -4.312 1.00 0.00 11 PRO A O 4
ATOM 1796 N N . ILE A 1 12 ? -5.192 5.421 -3.574 1.00 0.00 12 ILE A N 4
ATOM 1797 C CA . ILE A 1 12 ? -3.883 5.375 -2.936 1.00 0.00 12 ILE A CA 4
ATOM 1798 C C . ILE A 1 12 ? -3.898 4.465 -1.714 1.00 0.00 12 ILE A C 4
ATOM 1799 O O . ILE A 1 12 ? -2.870 3.910 -1.327 1.00 0.00 12 ILE A O 4
ATOM 1815 N N . PHE A 1 13 ? -5.070 4.310 -1.116 1.00 0.00 13 PHE A N 4
ATOM 1816 C CA . PHE A 1 13 ? -5.222 3.460 0.059 1.00 0.00 13 PHE A CA 4
ATOM 1817 C C . PHE A 1 13 ? -4.957 2.000 -0.291 1.00 0.00 13 PHE A C 4
ATOM 1818 O O . PHE A 1 13 ? -3.985 1.407 0.174 1.00 0.00 13 PHE A O 4
ATOM 1835 N N . VAL A 1 14 ? -5.828 1.428 -1.118 1.00 0.00 14 VAL A N 4
ATOM 1836 C CA . VAL A 1 14 ? -5.692 0.037 -1.536 1.00 0.00 14 VAL A CA 4
ATOM 1837 C C . VAL A 1 14 ? -4.287 -0.254 -2.056 1.00 0.00 14 VAL A C 4
ATOM 1838 O O . VAL A 1 14 ? -3.815 -1.388 -1.993 1.00 0.00 14 VAL A O 4
ATOM 1851 N N . GLY A 1 15 ? -3.623 0.778 -2.568 1.00 0.00 15 GLY A N 4
ATOM 1852 C CA . GLY A 1 15 ? -2.280 0.610 -3.091 1.00 0.00 15 GLY A CA 4
ATOM 1853 C C . GLY A 1 15 ? -1.236 0.520 -1.995 1.00 0.00 15 GLY A C 4
ATOM 1854 O O . GLY A 1 15 ? -0.227 -0.169 -2.146 1.00 0.00 15 GLY A O 4
ATOM 1858 N N . LEU A 1 16 ? -1.477 1.218 -0.889 1.00 0.00 16 LEU A N 4
ATOM 1859 C CA . LEU A 1 16 ? -0.547 1.212 0.234 1.00 0.00 16 LEU A CA 4
ATOM 1860 C C . LEU A 1 16 ? -0.802 0.016 1.147 1.00 0.00 16 LEU A C 4
ATOM 1861 O O . LEU A 1 16 ? 0.119 -0.497 1.783 1.00 0.00 16 LEU A O 4
ATOM 1877 N N . VAL A 1 17 ? -2.053 -0.429 1.203 1.00 0.00 17 VAL A N 4
ATOM 1878 C CA . VAL A 1 17 ? -2.417 -1.571 2.034 1.00 0.00 17 VAL A CA 4
ATOM 1879 C C . VAL A 1 17 ? -1.944 -2.861 1.393 1.00 0.00 17 VAL A C 4
ATOM 1880 O O . VAL A 1 17 ? -1.188 -3.629 1.987 1.00 0.00 17 VAL A O 4
ATOM 1893 N N . LEU A 1 18 ? -2.404 -3.091 0.168 1.00 0.00 18 LEU A N 4
ATOM 1894 C CA . LEU A 1 18 ? -2.043 -4.288 -0.573 1.00 0.00 18 LEU A CA 4
ATOM 1895 C C . LEU A 1 18 ? -0.536 -4.523 -0.521 1.00 0.00 18 LEU A C 4
ATOM 1896 O O . LEU A 1 18 ? -0.071 -5.663 -0.553 1.00 0.00 18 LEU A O 4
ATOM 1912 N N . GLU A 1 19 ? 0.220 -3.433 -0.433 1.00 0.00 19 GLU A N 4
ATOM 1913 C CA . GLU A 1 19 ? 1.673 -3.508 -0.368 1.00 0.00 19 GLU A CA 4
ATOM 1914 C C . GLU A 1 19 ? 2.127 -3.948 1.019 1.00 0.00 19 GLU A C 4
ATOM 1915 O O . GLU A 1 19 ? 3.044 -4.757 1.157 1.00 0.00 19 GLU A O 4
ATOM 1927 N N . MET A 1 20 ? 1.475 -3.408 2.045 1.00 0.00 20 MET A N 4
ATOM 1928 C CA . MET A 1 20 ? 1.800 -3.735 3.424 1.00 0.00 20 MET A CA 4
ATOM 1929 C C . MET A 1 20 ? 1.834 -5.243 3.647 1.00 0.00 20 MET A C 4
ATOM 1930 O O . MET A 1 20 ? 2.714 -5.757 4.337 1.00 0.00 20 MET A O 4
ATOM 1944 N N . ILE A 1 21 ? 0.876 -5.945 3.057 1.00 0.00 21 ILE A N 4
ATOM 1945 C CA . ILE A 1 21 ? 0.802 -7.389 3.190 1.00 0.00 21 ILE A CA 4
ATOM 1946 C C . ILE A 1 21 ? 1.647 -8.063 2.118 1.00 0.00 21 ILE A C 4
ATOM 1947 O O . ILE A 1 21 ? 2.256 -9.106 2.359 1.00 0.00 21 ILE A O 4
ATOM 1963 N N . SER A 1 22 ? 1.682 -7.464 0.934 1.00 0.00 22 SER A N 4
ATOM 1964 C CA . SER A 1 22 ? 2.457 -8.012 -0.170 1.00 0.00 22 SER A CA 4
ATOM 1965 C C . SER A 1 22 ? 3.920 -8.175 0.226 1.00 0.00 22 SER A C 4
ATOM 1966 O O . SER A 1 22 ? 4.615 -9.057 -0.278 1.00 0.00 22 SER A O 4
ATOM 1974 N N . ARG A 1 23 ? 4.378 -7.326 1.140 1.00 0.00 23 ARG A N 4
ATOM 1975 C CA . ARG A 1 23 ? 5.754 -7.388 1.610 1.00 0.00 23 ARG A CA 4
ATOM 1976 C C . ARG A 1 23 ? 5.932 -8.566 2.558 1.00 0.00 23 ARG A C 4
ATOM 1977 O O . ARG A 1 23 ? 6.920 -9.294 2.480 1.00 0.00 23 ARG A O 4
ATOM 1998 N N . VAL A 1 24 ? 4.957 -8.759 3.441 1.00 0.00 24 VAL A N 4
ATOM 1999 C CA . VAL A 1 24 ? 4.996 -9.864 4.391 1.00 0.00 24 VAL A CA 4
ATOM 2000 C C . VAL A 1 24 ? 5.109 -11.184 3.650 1.00 0.00 24 VAL A C 4
ATOM 2001 O O . VAL A 1 24 ? 5.726 -12.134 4.131 1.00 0.00 24 VAL A O 4
ATOM 2014 N N . LEU A 1 25 ? 4.518 -11.225 2.464 1.00 0.00 25 LEU A N 4
ATOM 2015 C CA . LEU A 1 25 ? 4.555 -12.416 1.634 1.00 0.00 25 LEU A CA 4
ATOM 2016 C C . LEU A 1 25 ? 5.986 -12.798 1.288 1.00 0.00 25 LEU A C 4
ATOM 2017 O O . LEU A 1 25 ? 6.255 -13.931 0.889 1.00 0.00 25 LEU A O 4
ATOM 2033 N N . ASP A 1 26 ? 6.899 -11.849 1.430 1.00 0.00 26 ASP A N 4
ATOM 2034 C CA . ASP A 1 26 ? 8.293 -12.097 1.117 1.00 0.00 26 ASP A CA 4
ATOM 2035 C C . ASP A 1 26 ? 9.211 -11.183 1.923 1.00 0.00 26 ASP A C 4
ATOM 2036 O O . ASP A 1 26 ? 10.269 -10.772 1.447 1.00 0.00 26 ASP A O 4
ATOM 2045 N N . GLU A 1 27 ? 8.795 -10.870 3.146 1.00 0.00 27 GLU A N 4
ATOM 2046 C CA . GLU A 1 27 ? 9.576 -10.004 4.022 1.00 0.00 27 GLU A CA 4
ATOM 2047 C C . GLU A 1 27 ? 10.831 -10.718 4.516 1.00 0.00 27 GLU A C 4
ATOM 2048 O O . GLU A 1 27 ? 11.885 -10.102 4.674 1.00 0.00 27 GLU A O 4
ATOM 2060 N N . GLU A 1 28 ? 10.709 -12.019 4.757 1.00 0.00 28 GLU A N 4
ATOM 2061 C CA . GLU A 1 28 ? 11.833 -12.817 5.233 1.00 0.00 28 GLU A CA 4
ATOM 2062 C C . GLU A 1 28 ? 12.987 -12.782 4.237 1.00 0.00 28 GLU A C 4
ATOM 2063 O O . GLU A 1 28 ? 12.806 -12.419 3.075 1.00 0.00 28 GLU A O 4
ATOM 2075 N N . ASP A 1 29 ? 14.173 -13.162 4.700 1.00 0.00 29 ASP A N 4
ATOM 2076 C CA . ASP A 1 29 ? 15.358 -13.175 3.849 1.00 0.00 29 ASP A CA 4
ATOM 2077 C C . ASP A 1 29 ? 16.363 -14.215 4.332 1.00 0.00 29 ASP A C 4
ATOM 2078 O O . ASP A 1 29 ? 16.206 -14.791 5.409 1.00 0.00 29 ASP A O 4
ATOM 2087 N N . ASP A 1 30 ? 17.395 -14.450 3.529 1.00 0.00 30 ASP A N 4
ATOM 2088 C CA . ASP A 1 30 ? 18.426 -15.422 3.875 1.00 0.00 30 ASP A CA 4
ATOM 2089 C C . ASP A 1 30 ? 19.536 -14.769 4.694 1.00 0.00 30 ASP A C 4
ATOM 2090 O O . ASP A 1 30 ? 19.942 -15.290 5.734 1.00 0.00 30 ASP A O 4
ATOM 2099 N N . SER A 1 31 ? 20.021 -13.627 4.219 1.00 0.00 31 SER A N 4
ATOM 2100 C CA . SER A 1 31 ? 21.084 -12.902 4.907 1.00 0.00 31 SER A CA 4
ATOM 2101 C C . SER A 1 31 ? 22.354 -13.744 4.986 1.00 0.00 31 SER A C 4
ATOM 2102 O O . SER A 1 31 ? 22.297 -14.973 4.993 1.00 0.00 31 SER A O 4
ATOM 2110 N N . ARG A 1 32 ? 23.499 -13.072 5.045 1.00 0.00 32 ARG A N 4
ATOM 2111 C CA . ARG A 1 32 ? 24.784 -13.758 5.123 1.00 0.00 32 ARG A CA 4
ATOM 2112 C C . ARG A 1 32 ? 25.444 -13.525 6.479 1.00 0.00 32 ARG A C 4
ATOM 2113 O O . ARG A 1 32 ? 26.110 -14.410 7.016 1.00 0.00 32 ARG A O 4
ATOM 2134 N N . LYS A 1 33 ? 25.254 -12.329 7.025 1.00 0.00 33 LYS A N 4
ATOM 2135 C CA . LYS A 1 33 ? 25.830 -11.979 8.319 1.00 0.00 33 LYS A CA 4
ATOM 2136 C C . LYS A 1 33 ? 24.933 -12.450 9.459 1.00 0.00 33 LYS A C 4
ATOM 2137 O O . LYS A 1 33 ? 23.704 -12.528 9.250 1.00 0.00 33 LYS A O 4
ATOM 2157 N N . MET A 1 1 ? -16.790 18.658 -2.086 1.00 0.00 1 MET A N 5
ATOM 2158 C CA . MET A 1 1 ? -16.554 17.883 -0.840 1.00 0.00 1 MET A CA 5
ATOM 2159 C C . MET A 1 1 ? -15.397 16.905 -1.009 1.00 0.00 1 MET A C 5
ATOM 2160 O O . MET A 1 1 ? -14.359 17.037 -0.360 1.00 0.00 1 MET A O 5
ATOM 2176 N N . LYS A 1 2 ? -15.581 15.924 -1.887 1.00 0.00 2 LYS A N 5
ATOM 2177 C CA . LYS A 1 2 ? -14.550 14.923 -2.143 1.00 0.00 2 LYS A CA 5
ATOM 2178 C C . LYS A 1 2 ? -13.972 15.059 -3.538 1.00 0.00 2 LYS A C 5
ATOM 2179 O O . LYS A 1 2 ? -13.301 14.146 -4.016 1.00 0.00 2 LYS A O 5
ATOM 2198 N N . ASP A 1 3 ? -14.236 16.191 -4.192 1.00 0.00 3 ASP A N 5
ATOM 2199 C CA . ASP A 1 3 ? -13.737 16.432 -5.544 1.00 0.00 3 ASP A CA 5
ATOM 2200 C C . ASP A 1 3 ? -12.497 15.589 -5.813 1.00 0.00 3 ASP A C 5
ATOM 2201 O O . ASP A 1 3 ? -12.427 14.858 -6.801 1.00 0.00 3 ASP A O 5
ATOM 2210 N N . LEU A 1 4 ? -11.534 15.680 -4.903 1.00 0.00 4 LEU A N 5
ATOM 2211 C CA . LEU A 1 4 ? -10.306 14.907 -5.015 1.00 0.00 4 LEU A CA 5
ATOM 2212 C C . LEU A 1 4 ? -10.143 13.941 -3.842 1.00 0.00 4 LEU A C 5
ATOM 2213 O O . LEU A 1 4 ? -9.431 12.943 -3.948 1.00 0.00 4 LEU A O 5
ATOM 2229 N N . MET A 1 5 ? -10.799 14.241 -2.724 1.00 0.00 5 MET A N 5
ATOM 2230 C CA . MET A 1 5 ? -10.716 13.394 -1.537 1.00 0.00 5 MET A CA 5
ATOM 2231 C C . MET A 1 5 ? -10.960 11.928 -1.883 1.00 0.00 5 MET A C 5
ATOM 2232 O O . MET A 1 5 ? -10.205 11.049 -1.468 1.00 0.00 5 MET A O 5
ATOM 2246 N N . SER A 1 6 ? -12.014 11.672 -2.649 1.00 0.00 6 SER A N 5
ATOM 2247 C CA . SER A 1 6 ? -12.348 10.311 -3.052 1.00 0.00 6 SER A CA 5
ATOM 2248 C C . SER A 1 6 ? -11.300 9.756 -4.013 1.00 0.00 6 SER A C 5
ATOM 2249 O O . SER A 1 6 ? -11.181 8.542 -4.182 1.00 0.00 6 SER A O 5
ATOM 2257 N N . LEU A 1 7 ? -10.539 10.651 -4.636 1.00 0.00 7 LEU A N 5
ATOM 2258 C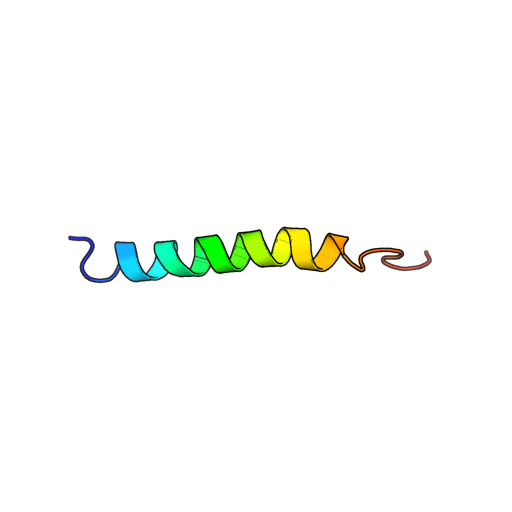 CA . LEU A 1 7 ? -9.498 10.250 -5.575 1.00 0.00 7 LEU A CA 5
ATOM 2259 C C . LEU A 1 7 ? -8.161 10.064 -4.861 1.00 0.00 7 LEU A C 5
ATOM 2260 O O . LEU A 1 7 ? -7.232 9.475 -5.410 1.00 0.00 7 LEU A O 5
ATOM 2276 N N . VAL A 1 8 ? -8.071 10.571 -3.633 1.00 0.00 8 VAL A N 5
ATOM 2277 C CA . VAL A 1 8 ? -6.848 10.458 -2.848 1.00 0.00 8 VAL A CA 5
ATOM 2278 C C . VAL A 1 8 ? -6.901 9.245 -1.924 1.00 0.00 8 VAL A C 5
ATOM 2279 O O . VAL A 1 8 ? -6.073 8.341 -2.024 1.00 0.00 8 VAL A O 5
ATOM 2292 N N . ILE A 1 9 ? -7.879 9.237 -1.024 1.00 0.00 9 ILE A N 5
ATOM 2293 C CA . ILE A 1 9 ? -8.044 8.142 -0.076 1.00 0.00 9 ILE A CA 5
ATOM 2294 C C . ILE A 1 9 ? -8.304 6.813 -0.788 1.00 0.00 9 ILE A C 5
ATOM 2295 O O . ILE A 1 9 ? -8.065 5.743 -0.229 1.00 0.00 9 ILE A O 5
ATOM 2311 N N . ALA A 1 10 ? -8.804 6.889 -2.018 1.00 0.00 10 ALA A N 5
ATOM 2312 C CA . ALA A 1 10 ? -9.105 5.693 -2.797 1.00 0.00 10 ALA A CA 5
ATOM 2313 C C . ALA A 1 10 ? -7.836 4.926 -3.169 1.00 0.00 10 ALA A C 5
ATOM 2314 O O . ALA A 1 10 ? -7.658 3.777 -2.765 1.00 0.00 10 ALA A O 5
ATOM 2321 N N . PRO A 1 11 ? -6.936 5.548 -3.952 1.00 0.00 11 PRO A N 5
ATOM 2322 C CA . PRO A 1 11 ? -5.686 4.909 -4.381 1.00 0.00 11 PRO A CA 5
ATOM 2323 C C . PRO A 1 11 ? -4.771 4.568 -3.209 1.00 0.00 11 PRO A C 5
ATOM 2324 O O . PRO A 1 11 ? -4.262 3.452 -3.112 1.00 0.00 11 PRO A O 5
ATOM 2335 N N . ILE A 1 12 ? -4.563 5.537 -2.322 1.00 0.00 12 ILE A N 5
ATOM 2336 C CA . ILE A 1 12 ? -3.705 5.338 -1.158 1.00 0.00 12 ILE A CA 5
ATOM 2337 C C . ILE A 1 12 ? -4.108 4.096 -0.374 1.00 0.00 12 ILE A C 5
ATOM 2338 O O . ILE A 1 12 ? -3.286 3.485 0.309 1.00 0.00 12 ILE A O 5
ATOM 2354 N N . PHE A 1 13 ? -5.375 3.725 -0.482 1.00 0.00 13 PHE A N 5
ATOM 2355 C CA . PHE A 1 13 ? -5.887 2.550 0.211 1.00 0.00 13 PHE A CA 5
ATOM 2356 C C . PHE A 1 13 ? -5.261 1.282 -0.358 1.00 0.00 13 PHE A C 5
ATOM 2357 O O . PHE A 1 13 ? -4.452 0.629 0.300 1.00 0.00 13 PHE A O 5
ATOM 2374 N N . VAL A 1 14 ? -5.636 0.945 -1.588 1.00 0.00 14 VAL A N 5
ATOM 2375 C CA . VAL A 1 14 ? -5.109 -0.241 -2.251 1.00 0.00 14 VAL A CA 5
ATOM 2376 C C . VAL A 1 14 ? -3.583 -0.234 -2.270 1.00 0.00 14 VAL A C 5
ATOM 2377 O O . VAL A 1 14 ? -2.951 -1.286 -2.364 1.00 0.00 14 VAL A O 5
ATOM 2390 N N . GLY A 1 15 ? -2.995 0.956 -2.181 1.00 0.00 15 GLY A N 5
ATOM 2391 C CA . GLY A 1 15 ? -1.549 1.069 -2.190 1.00 0.00 15 GLY A CA 5
ATOM 2392 C C . GLY A 1 15 ? -0.933 0.757 -0.841 1.00 0.00 15 GLY A C 5
ATOM 2393 O O . GLY A 1 15 ? 0.202 0.286 -0.763 1.00 0.00 15 GLY A O 5
ATOM 2397 N N . LEU A 1 16 ? -1.681 1.022 0.226 1.00 0.00 16 LEU A N 5
ATOM 2398 C CA . LEU A 1 16 ? -1.200 0.766 1.578 1.00 0.00 16 LEU A CA 5
ATOM 2399 C C . LEU A 1 16 ? -1.483 -0.673 1.996 1.00 0.00 16 LEU A C 5
ATOM 2400 O O . LEU A 1 16 ? -0.746 -1.254 2.793 1.00 0.00 16 LEU A O 5
ATOM 2416 N N . VAL A 1 17 ? -2.551 -1.247 1.450 1.00 0.00 17 VAL A N 5
ATOM 2417 C CA . VAL A 1 17 ? -2.922 -2.623 1.766 1.00 0.00 17 VAL A CA 5
ATOM 2418 C C . VAL A 1 17 ? -2.046 -3.597 1.000 1.00 0.00 17 VAL A C 5
ATOM 2419 O O . VAL A 1 17 ? -1.375 -4.447 1.587 1.00 0.00 17 VAL A O 5
ATOM 2432 N N . LEU A 1 18 ? -2.066 -3.469 -0.322 1.00 0.00 18 LEU A N 5
ATOM 2433 C CA . LEU A 1 18 ? -1.284 -4.337 -1.188 1.00 0.00 18 LEU A CA 5
ATOM 2434 C C . LEU A 1 18 ? 0.151 -4.459 -0.684 1.00 0.00 18 LEU A C 5
ATOM 2435 O O . LEU A 1 18 ? 0.776 -5.513 -0.804 1.00 0.00 18 LEU A O 5
ATOM 2451 N N . GLU A 1 19 ? 0.662 -3.373 -0.113 1.00 0.00 19 GLU A N 5
ATOM 2452 C CA . GLU A 1 19 ? 2.019 -3.353 0.418 1.00 0.00 19 GLU A CA 5
ATOM 2453 C C . GLU A 1 19 ? 2.113 -4.203 1.680 1.00 0.00 19 GLU A C 5
ATOM 2454 O O . GLU A 1 19 ? 3.093 -4.917 1.889 1.00 0.00 19 GLU A O 5
ATOM 2466 N N . MET A 1 20 ? 1.083 -4.120 2.517 1.00 0.00 20 MET A N 5
ATOM 2467 C CA . MET A 1 20 ? 1.033 -4.872 3.758 1.00 0.00 20 MET A CA 5
ATOM 2468 C C . MET A 1 20 ? 1.327 -6.351 3.533 1.00 0.00 20 MET A C 5
ATOM 2469 O O . MET A 1 20 ? 1.796 -7.041 4.437 1.00 0.00 20 MET A O 5
ATOM 2483 N N . ILE A 1 21 ? 1.045 -6.833 2.328 1.00 0.00 21 ILE A N 5
ATOM 2484 C CA . ILE A 1 21 ? 1.278 -8.230 1.995 1.00 0.00 21 ILE A CA 5
ATOM 2485 C C . ILE A 1 21 ? 2.339 -8.362 0.907 1.00 0.00 21 ILE A C 5
ATOM 2486 O O . ILE A 1 21 ? 3.161 -9.278 0.940 1.00 0.00 21 ILE A O 5
ATOM 2502 N N . SER A 1 22 ? 2.313 -7.453 -0.060 1.00 0.00 22 SER A N 5
ATOM 2503 C CA . SER A 1 22 ? 3.269 -7.482 -1.161 1.00 0.00 22 SER A CA 5
ATOM 2504 C C . SER A 1 22 ? 4.700 -7.597 -0.648 1.00 0.00 22 SER A C 5
ATOM 2505 O O . SER A 1 22 ? 5.534 -8.269 -1.256 1.00 0.00 22 SER A O 5
ATOM 2513 N N . ARG A 1 23 ? 4.979 -6.946 0.474 1.00 0.00 23 ARG A N 5
ATOM 2514 C CA . ARG A 1 23 ? 6.311 -6.990 1.062 1.00 0.00 23 ARG A CA 5
ATOM 2515 C C . ARG A 1 23 ? 6.513 -8.295 1.824 1.00 0.00 23 ARG A C 5
ATOM 2516 O O . ARG A 1 23 ? 7.600 -8.872 1.809 1.00 0.00 23 ARG A O 5
ATOM 2537 N N . VAL A 1 24 ? 5.451 -8.764 2.476 1.00 0.00 24 VAL A N 5
ATOM 2538 C CA . VAL A 1 24 ? 5.506 -10.013 3.229 1.00 0.00 24 VAL A CA 5
ATOM 2539 C C . VAL A 1 24 ? 6.016 -11.137 2.341 1.00 0.00 24 VAL A C 5
ATOM 2540 O O . VAL A 1 24 ? 6.654 -12.079 2.809 1.00 0.00 24 VAL A O 5
ATOM 2553 N N . LEU A 1 25 ? 5.742 -11.011 1.046 1.00 0.00 25 LEU A N 5
ATOM 2554 C CA . LEU A 1 25 ? 6.183 -11.993 0.067 1.00 0.00 25 LEU A CA 5
ATOM 2555 C C . LEU A 1 25 ? 7.684 -11.901 -0.166 1.00 0.00 25 LEU A C 5
ATOM 2556 O O . LEU A 1 25 ? 8.231 -12.597 -1.021 1.00 0.00 25 LEU A O 5
ATOM 2572 N N . ASP A 1 26 ? 8.347 -11.030 0.585 1.00 0.00 26 ASP A N 5
ATOM 2573 C CA . ASP A 1 26 ? 9.775 -10.847 0.438 1.00 0.00 26 ASP A CA 5
ATOM 2574 C C . ASP A 1 26 ? 10.421 -10.358 1.736 1.00 0.00 26 ASP A C 5
ATOM 2575 O O . ASP A 1 26 ? 11.575 -9.928 1.737 1.00 0.00 26 ASP A O 5
ATOM 2584 N N . GLU A 1 27 ? 9.679 -10.428 2.840 1.00 0.00 27 GLU A N 5
ATOM 2585 C CA . GLU A 1 27 ? 10.194 -9.994 4.133 1.00 0.00 27 GLU A CA 5
ATOM 2586 C C . GLU A 1 27 ? 10.591 -11.191 4.991 1.00 0.00 27 GLU A C 5
ATOM 2587 O O . GLU A 1 27 ? 10.511 -11.143 6.218 1.00 0.00 27 GLU A O 5
ATOM 2599 N N . GLU A 1 28 ? 11.020 -12.266 4.336 1.00 0.00 28 GLU A N 5
ATOM 2600 C CA . GLU A 1 28 ? 11.430 -13.476 5.039 1.00 0.00 28 GLU A CA 5
ATOM 2601 C C . GLU A 1 28 ? 12.897 -13.396 5.447 1.00 0.00 28 GLU A C 5
ATOM 2602 O O . GLU A 1 28 ? 13.278 -13.854 6.524 1.00 0.00 28 GLU A O 5
ATOM 2614 N N . ASP A 1 29 ? 13.717 -12.812 4.579 1.00 0.00 29 ASP A N 5
ATOM 2615 C CA . ASP A 1 29 ? 15.143 -12.672 4.849 1.00 0.00 29 ASP A CA 5
ATOM 2616 C C . ASP A 1 29 ? 15.387 -11.681 5.982 1.00 0.00 29 ASP A C 5
ATOM 2617 O O . ASP A 1 29 ? 14.991 -10.518 5.899 1.00 0.00 29 ASP A O 5
ATOM 2626 N N . ASP A 1 30 ? 16.041 -12.148 7.040 1.00 0.00 30 ASP A N 5
ATOM 2627 C CA . ASP A 1 30 ? 16.338 -11.303 8.190 1.00 0.00 30 ASP A CA 5
ATOM 2628 C C . ASP A 1 30 ? 17.805 -10.887 8.195 1.00 0.00 30 ASP A C 5
ATOM 2629 O O . ASP A 1 30 ? 18.144 -9.774 8.599 1.00 0.00 30 ASP A O 5
ATOM 2638 N N . SER A 1 31 ? 18.672 -11.787 7.744 1.00 0.00 31 SER A N 5
ATOM 2639 C CA . SER A 1 31 ? 20.103 -11.514 7.697 1.00 0.00 31 SER A CA 5
ATOM 2640 C C . SER A 1 31 ? 20.853 -12.654 7.015 1.00 0.00 31 SER A C 5
ATOM 2641 O O . SER A 1 31 ? 21.966 -13.003 7.410 1.00 0.00 31 SER A O 5
ATOM 2649 N N . ARG A 1 32 ? 20.236 -13.231 5.989 1.00 0.00 32 ARG A N 5
ATOM 2650 C CA . ARG A 1 32 ? 20.846 -14.332 5.251 1.00 0.00 32 ARG A CA 5
ATOM 2651 C C . ARG A 1 32 ? 21.154 -13.920 3.815 1.00 0.00 32 ARG A C 5
ATOM 2652 O O . ARG A 1 32 ? 20.313 -14.054 2.927 1.00 0.00 32 ARG A O 5
ATOM 2673 N N . LYS A 1 33 ? 22.365 -13.419 3.596 1.00 0.00 33 LYS A N 5
ATOM 2674 C CA . LYS A 1 33 ? 22.785 -12.988 2.268 1.00 0.00 33 LYS A CA 5
ATOM 2675 C C . LYS A 1 33 ? 23.694 -14.027 1.621 1.00 0.00 33 LYS A C 5
ATOM 2676 O O . LYS A 1 33 ? 23.183 -14.852 0.835 1.00 0.00 33 LYS A O 5
ATOM 2696 N N . MET A 1 1 ? -16.253 19.443 -1.052 1.00 0.00 1 MET A N 6
ATOM 2697 C CA . MET A 1 1 ? -15.091 19.523 -0.128 1.00 0.00 1 MET A CA 6
ATOM 2698 C C . MET A 1 1 ? -14.074 18.425 -0.426 1.00 0.00 1 MET A C 6
ATOM 2699 O O . MET A 1 1 ? -12.870 18.620 -0.261 1.00 0.00 1 MET A O 6
ATOM 2715 N N . LYS A 1 2 ? -14.567 17.272 -0.866 1.00 0.00 2 LYS A N 6
ATOM 2716 C CA . LYS A 1 2 ? -13.700 16.142 -1.188 1.00 0.00 2 LYS A CA 6
ATOM 2717 C C . LYS A 1 2 ? -13.688 15.853 -2.676 1.00 0.00 2 LYS A C 6
ATOM 2718 O O . LYS A 1 2 ? -13.243 14.784 -3.089 1.00 0.00 2 LYS A O 6
ATOM 2737 N N . ASP A 1 3 ? -14.184 16.796 -3.476 1.00 0.00 3 ASP A N 6
ATOM 2738 C CA . ASP A 1 3 ? -14.235 16.626 -4.926 1.00 0.00 3 ASP A CA 6
ATOM 2739 C C . ASP A 1 3 ? -13.188 15.620 -5.388 1.00 0.00 3 ASP A C 6
ATOM 2740 O O . ASP A 1 3 ? -13.492 14.676 -6.118 1.00 0.00 3 ASP A O 6
ATOM 2749 N N . LEU A 1 4 ? -11.955 15.819 -4.934 1.00 0.00 4 LEU A N 6
ATOM 2750 C CA . LEU A 1 4 ? -10.864 14.918 -5.276 1.00 0.00 4 LEU A CA 6
ATOM 2751 C C . LEU A 1 4 ? -10.281 14.231 -4.041 1.00 0.00 4 LEU A C 6
ATOM 2752 O O . LEU A 1 4 ? -9.566 13.237 -4.161 1.00 0.00 4 LEU A O 6
ATOM 2768 N N . MET A 1 5 ? -10.579 14.760 -2.857 1.00 0.00 5 MET A N 6
ATOM 2769 C CA . MET A 1 5 ? -10.066 14.181 -1.619 1.00 0.00 5 MET A CA 6
ATOM 2770 C C . MET A 1 5 ? -10.466 12.715 -1.493 1.00 0.00 5 MET A C 6
ATOM 2771 O O . MET A 1 5 ? -9.648 11.868 -1.134 1.00 0.00 5 MET A O 6
ATOM 2785 N N . SER A 1 6 ? -11.724 12.419 -1.797 1.00 0.00 6 SER A N 6
ATOM 2786 C CA . SER A 1 6 ? -12.222 11.051 -1.724 1.00 0.00 6 SER A CA 6
ATOM 2787 C C . SER A 1 6 ? -11.778 10.241 -2.941 1.00 0.00 6 SER A C 6
ATOM 2788 O O . SER A 1 6 ? -12.047 9.043 -3.030 1.00 0.00 6 SER A O 6
ATOM 2796 N N . LEU A 1 7 ? -11.099 10.900 -3.879 1.00 0.00 7 LEU A N 6
ATOM 2797 C CA . LEU A 1 7 ? -10.624 10.240 -5.087 1.00 0.00 7 LEU A CA 6
ATOM 2798 C C . LEU A 1 7 ? -9.141 9.893 -4.984 1.00 0.00 7 LEU A C 6
ATOM 2799 O O . LEU A 1 7 ? -8.644 9.053 -5.733 1.00 0.00 7 LEU A O 6
ATOM 2815 N N . VAL A 1 8 ? -8.432 10.541 -4.060 1.00 0.00 8 VAL A N 6
ATOM 2816 C CA . VAL A 1 8 ? -7.007 10.278 -3.888 1.00 0.00 8 VAL A CA 6
ATOM 2817 C C . VAL A 1 8 ? -6.763 9.191 -2.841 1.00 0.00 8 VAL A C 6
ATOM 2818 O O . VAL A 1 8 ? -5.979 8.271 -3.064 1.00 0.00 8 VAL A O 6
ATOM 2831 N N . ILE A 1 9 ? -7.438 9.308 -1.700 1.00 0.00 9 ILE A N 6
ATOM 2832 C CA . ILE A 1 9 ? -7.294 8.343 -0.616 1.00 0.00 9 ILE A CA 6
ATOM 2833 C C . ILE A 1 9 ? -7.976 7.016 -0.949 1.00 0.00 9 ILE A C 6
ATOM 2834 O O . ILE A 1 9 ? -7.556 5.957 -0.483 1.00 0.00 9 ILE A O 6
ATOM 2850 N N . ALA A 1 10 ? -9.032 7.084 -1.751 1.00 0.00 10 ALA A N 6
ATOM 2851 C CA . ALA A 1 10 ? -9.777 5.892 -2.141 1.00 0.00 10 ALA A CA 6
ATOM 2852 C C . ALA A 1 10 ? -8.886 4.879 -2.861 1.00 0.00 10 ALA A C 6
ATOM 2853 O O . ALA A 1 10 ? -8.718 3.751 -2.398 1.00 0.00 10 ALA A O 6
ATOM 2860 N N . PRO A 1 11 ? -8.307 5.266 -4.012 1.00 0.00 11 PRO A N 6
ATOM 2861 C CA . PRO A 1 11 ? -7.439 4.380 -4.799 1.00 0.00 11 PRO A CA 6
ATOM 2862 C C . PRO A 1 11 ? -6.179 3.967 -4.043 1.00 0.00 11 PRO A C 6
ATOM 2863 O O . PRO A 1 11 ? -5.857 2.782 -3.960 1.00 0.00 11 PRO A O 6
ATOM 2874 N N . ILE A 1 12 ? -5.468 4.948 -3.497 1.00 0.00 12 ILE A N 6
ATOM 2875 C CA . ILE A 1 12 ? -4.240 4.681 -2.752 1.00 0.00 12 ILE A CA 6
ATOM 2876 C C . ILE A 1 12 ? -4.460 3.639 -1.663 1.00 0.00 12 ILE A C 6
ATOM 2877 O O . ILE A 1 12 ? -3.527 2.952 -1.249 1.00 0.00 12 ILE A O 6
ATOM 2893 N N . PHE A 1 13 ? -5.699 3.525 -1.207 1.00 0.00 13 PHE A N 6
ATOM 2894 C CA . PHE A 1 13 ? -6.042 2.563 -0.167 1.00 0.00 13 PHE A CA 6
ATOM 2895 C C . PHE A 1 13 ? -5.796 1.138 -0.648 1.00 0.00 13 PHE A C 6
ATOM 2896 O O . PHE A 1 13 ? -4.877 0.466 -0.180 1.00 0.00 13 PHE A O 6
ATOM 2913 N N . VAL A 1 14 ? -6.620 0.683 -1.587 1.00 0.00 14 VAL A N 6
ATOM 2914 C CA . VAL A 1 14 ? -6.493 -0.664 -2.135 1.00 0.00 14 VAL A CA 6
ATOM 2915 C C . VAL A 1 14 ? -5.049 -0.974 -2.523 1.00 0.00 14 VAL A C 6
ATOM 2916 O O . VAL A 1 14 ? -4.626 -2.129 -2.500 1.00 0.00 14 VAL A O 6
ATOM 2929 N N . GLY A 1 15 ? -4.298 0.064 -2.876 1.00 0.00 15 GLY A N 6
ATOM 2930 C CA . GLY A 1 15 ? -2.911 -0.120 -3.261 1.00 0.00 15 GLY A CA 6
ATOM 2931 C C . GLY A 1 15 ? -1.984 -0.209 -2.065 1.00 0.00 15 GLY A C 6
ATOM 2932 O O . GLY A 1 15 ? -1.056 -1.018 -2.050 1.00 0.00 15 GLY A O 6
ATOM 2936 N N . LEU A 1 16 ? -2.234 0.625 -1.061 1.00 0.00 16 LEU A N 6
ATOM 2937 C CA . LEU A 1 16 ? -1.412 0.636 0.144 1.00 0.00 16 LEU A CA 6
ATOM 2938 C C . LEU A 1 16 ? -1.590 -0.656 0.935 1.00 0.00 16 LEU A C 6
ATOM 2939 O O . LEU A 1 16 ? -0.667 -1.114 1.608 1.00 0.00 16 LEU A O 6
ATOM 2955 N N . VAL A 1 17 ? -2.779 -1.244 0.844 1.00 0.00 17 VAL A N 6
ATOM 2956 C CA . VAL A 1 17 ? -3.066 -2.490 1.548 1.00 0.00 17 VAL A CA 6
ATOM 2957 C C . VAL A 1 17 ? -2.415 -3.659 0.835 1.00 0.00 17 VAL A C 6
ATOM 2958 O O . VAL A 1 17 ? -1.689 -4.449 1.438 1.00 0.00 17 VAL A O 6
ATOM 2971 N N . LEU A 1 18 ? -2.691 -3.762 -0.459 1.00 0.00 18 LEU A N 6
ATOM 2972 C CA . LEU A 1 18 ? -2.148 -4.832 -1.272 1.00 0.00 18 LEU A CA 6
ATOM 2973 C C . LEU A 1 18 ? -0.628 -4.905 -1.127 1.00 0.00 18 LEU A C 6
ATOM 2974 O O . LEU A 1 18 ? -0.033 -5.978 -1.231 1.00 0.00 18 LEU A O 6
ATOM 2990 N N . GLU A 1 19 ? -0.012 -3.753 -0.878 1.00 0.00 19 GLU A N 6
ATOM 2991 C CA . GLU A 1 19 ? 1.433 -3.677 -0.710 1.00 0.00 19 GLU A CA 6
ATOM 2992 C C . GLU A 1 19 ? 1.840 -4.184 0.669 1.00 0.00 19 GLU A C 6
ATOM 2993 O O . GLU A 1 19 ? 2.838 -4.891 0.814 1.00 0.00 19 GLU A O 6
ATOM 3005 N N . MET A 1 20 ? 1.058 -3.816 1.680 1.00 0.00 20 MET A N 6
ATOM 3006 C CA . MET A 1 20 ? 1.324 -4.225 3.050 1.00 0.00 20 MET A CA 6
ATOM 3007 C C . MET A 1 20 ? 1.522 -5.733 3.154 1.00 0.00 20 MET A C 6
ATOM 3008 O O . MET A 1 20 ? 2.413 -6.204 3.860 1.00 0.00 20 MET A O 6
ATOM 3022 N N . ILE A 1 21 ? 0.689 -6.485 2.445 1.00 0.00 21 ILE A N 6
ATOM 3023 C CA . ILE A 1 21 ? 0.777 -7.934 2.458 1.00 0.00 21 ILE A CA 6
ATOM 3024 C C . ILE A 1 21 ? 1.753 -8.415 1.393 1.00 0.00 21 ILE A C 6
ATOM 3025 O O . ILE A 1 21 ? 2.466 -9.399 1.590 1.00 0.00 21 ILE A O 6
ATOM 3041 N N . SER A 1 22 ? 1.782 -7.718 0.263 1.00 0.00 22 SER A N 6
ATOM 3042 C CA . SER A 1 22 ? 2.674 -8.081 -0.828 1.00 0.00 22 SER A CA 6
ATOM 3043 C C . SER A 1 22 ? 4.122 -8.117 -0.353 1.00 0.00 22 SER A C 6
ATOM 3044 O O . SER A 1 22 ? 4.938 -8.874 -0.876 1.00 0.00 22 SER A O 6
ATOM 3052 N N . ARG A 1 23 ? 4.430 -7.302 0.650 1.00 0.00 23 ARG A N 6
ATOM 3053 C CA . ARG A 1 23 ? 5.777 -7.254 1.202 1.00 0.00 23 ARG A CA 6
ATOM 3054 C C . ARG A 1 23 ? 6.034 -8.482 2.064 1.00 0.00 23 ARG A C 6
ATOM 3055 O O . ARG A 1 23 ? 7.086 -9.111 1.967 1.00 0.00 23 ARG A O 6
ATOM 3076 N N . VAL A 1 24 ? 5.055 -8.829 2.895 1.00 0.00 24 VAL A N 6
ATOM 3077 C CA . VAL A 1 24 ? 5.166 -9.997 3.762 1.00 0.00 24 VAL A CA 6
ATOM 3078 C C . VAL A 1 24 ? 5.504 -11.227 2.940 1.00 0.00 24 VAL A C 6
ATOM 3079 O O . VAL A 1 24 ? 6.221 -12.119 3.392 1.00 0.00 24 VAL A O 6
ATOM 3092 N N . LEU A 1 25 ? 4.984 -11.257 1.721 1.00 0.00 25 LEU A N 6
ATOM 3093 C CA . LEU A 1 25 ? 5.229 -12.365 0.815 1.00 0.00 25 LEU A CA 6
ATOM 3094 C C . LEU A 1 25 ? 6.714 -12.525 0.529 1.00 0.00 25 LEU A C 6
ATOM 3095 O O . LEU A 1 25 ? 7.156 -13.584 0.083 1.00 0.00 25 LEU A O 6
ATOM 3111 N N . ASP A 1 26 ? 7.480 -11.471 0.772 1.00 0.00 26 ASP A N 6
ATOM 3112 C CA . ASP A 1 26 ? 8.908 -11.513 0.520 1.00 0.00 26 ASP A CA 6
ATOM 3113 C C . ASP A 1 26 ? 9.662 -10.536 1.418 1.00 0.00 26 ASP A C 6
ATOM 3114 O O . ASP A 1 26 ? 10.668 -9.955 1.011 1.00 0.00 26 ASP A O 6
ATOM 3123 N N . GLU A 1 27 ? 9.169 -10.362 2.640 1.00 0.00 27 GLU A N 6
ATOM 3124 C CA . GLU A 1 27 ? 9.797 -9.456 3.595 1.00 0.00 27 GLU A CA 6
ATOM 3125 C C . GLU A 1 27 ? 11.016 -10.105 4.241 1.00 0.00 27 GLU A C 6
ATOM 3126 O O . GLU A 1 27 ? 12.079 -9.492 4.342 1.00 0.00 27 GLU A O 6
ATOM 3138 N N . GLU A 1 28 ? 10.855 -11.351 4.677 1.00 0.00 28 GLU A N 6
ATOM 3139 C CA . GLU A 1 28 ? 11.943 -12.084 5.313 1.00 0.00 28 GLU A CA 6
ATOM 3140 C C . GLU A 1 28 ? 13.129 -12.230 4.365 1.00 0.00 28 GLU A C 6
ATOM 3141 O O . GLU A 1 28 ? 13.049 -12.932 3.358 1.00 0.00 28 GLU A O 6
ATOM 3153 N N . ASP A 1 29 ? 14.229 -11.561 4.695 1.00 0.00 29 ASP A N 6
ATOM 3154 C CA . ASP A 1 29 ? 15.433 -11.616 3.874 1.00 0.00 29 ASP A CA 6
ATOM 3155 C C . ASP A 1 29 ? 16.642 -12.028 4.707 1.00 0.00 29 ASP A C 6
ATOM 3156 O O . ASP A 1 29 ? 16.618 -11.949 5.935 1.00 0.00 29 ASP A O 6
ATOM 3165 N N . ASP A 1 30 ? 17.699 -12.467 4.030 1.00 0.00 30 ASP A N 6
ATOM 3166 C CA . ASP A 1 30 ? 18.918 -12.891 4.708 1.00 0.00 30 ASP A CA 6
ATOM 3167 C C . ASP A 1 30 ? 19.923 -11.746 4.786 1.00 0.00 30 ASP A C 6
ATOM 3168 O O . ASP A 1 30 ? 19.868 -10.803 3.997 1.00 0.00 30 ASP A O 6
ATOM 3177 N N . SER A 1 31 ? 20.841 -11.835 5.743 1.00 0.00 31 SER A N 6
ATOM 3178 C CA . SER A 1 31 ? 21.859 -10.807 5.924 1.00 0.00 31 SER A CA 6
ATOM 3179 C C . SER A 1 31 ? 23.184 -11.424 6.362 1.00 0.00 31 SER A C 6
ATOM 3180 O O . SER A 1 31 ? 24.215 -11.224 5.721 1.00 0.00 31 SER A O 6
ATOM 3188 N N . ARG A 1 32 ? 23.147 -12.174 7.458 1.00 0.00 32 ARG A N 6
ATOM 3189 C CA . ARG A 1 32 ? 24.345 -12.821 7.982 1.00 0.00 32 ARG A CA 6
ATOM 3190 C C . ARG A 1 32 ? 24.069 -14.281 8.325 1.00 0.00 32 ARG A C 6
ATOM 3191 O O . ARG A 1 32 ? 23.403 -14.581 9.316 1.00 0.00 32 ARG A O 6
ATOM 3212 N N . LYS A 1 33 ? 24.586 -15.185 7.500 1.00 0.00 33 LYS A N 6
ATOM 3213 C CA . LYS A 1 33 ? 24.395 -16.615 7.716 1.00 0.00 33 LYS A CA 6
ATOM 3214 C C . LYS A 1 33 ? 25.694 -17.379 7.478 1.00 0.00 33 LYS A C 6
ATOM 3215 O O . LYS A 1 33 ? 25.678 -18.622 7.597 1.00 0.00 33 LYS A O 6
ATOM 3235 N N . MET A 1 1 ? -21.375 13.347 -3.266 1.00 0.00 1 MET A N 7
ATOM 3236 C CA . MET A 1 1 ? -20.269 14.184 -3.802 1.00 0.00 1 MET A CA 7
ATOM 3237 C C . MET A 1 1 ? -18.912 13.672 -3.332 1.00 0.00 1 MET A C 7
ATOM 3238 O O . MET A 1 1 ? -18.628 13.647 -2.134 1.00 0.00 1 MET A O 7
ATOM 3254 N N . LYS A 1 2 ? -18.077 13.265 -4.282 1.00 0.00 2 LYS A N 7
ATOM 3255 C CA . LYS A 1 2 ? -16.747 12.754 -3.965 1.00 0.00 2 LYS A CA 7
ATOM 3256 C C . LYS A 1 2 ? -15.657 13.693 -4.442 1.00 0.00 2 LYS A C 7
ATOM 3257 O O . LYS A 1 2 ? -14.494 13.300 -4.509 1.00 0.00 2 LYS A O 7
ATOM 3276 N N . ASP A 1 3 ? -16.033 14.924 -4.785 1.00 0.00 3 ASP A N 7
ATOM 3277 C CA . ASP A 1 3 ? -15.073 15.913 -5.269 1.00 0.00 3 ASP A CA 7
ATOM 3278 C C . ASP A 1 3 ? -13.669 15.585 -4.779 1.00 0.00 3 ASP A C 7
ATOM 3279 O O . ASP A 1 3 ? -12.723 15.511 -5.564 1.00 0.00 3 ASP A O 7
ATOM 3288 N N . LEU A 1 4 ? -13.550 15.366 -3.474 1.00 0.00 4 LEU A N 7
ATOM 3289 C CA . LEU A 1 4 ? -12.269 15.017 -2.876 1.00 0.00 4 LEU A CA 7
ATOM 3290 C C . LEU A 1 4 ? -12.298 13.633 -2.228 1.00 0.00 4 LEU A C 7
ATOM 3291 O O . LEU A 1 4 ? -11.249 13.036 -1.988 1.00 0.00 4 LEU A O 7
ATOM 3307 N N . MET A 1 5 ? -13.493 13.126 -1.939 1.00 0.00 5 MET A N 7
ATOM 3308 C CA . MET A 1 5 ? -13.627 11.814 -1.312 1.00 0.00 5 MET A CA 7
ATOM 3309 C C . MET A 1 5 ? -12.917 10.738 -2.128 1.00 0.00 5 MET A C 7
ATOM 3310 O O . MET A 1 5 ? -12.215 9.891 -1.577 1.00 0.00 5 MET A O 7
ATOM 3324 N N . SER A 1 6 ? -13.098 10.780 -3.443 1.00 0.00 6 SER A N 7
ATOM 3325 C CA . SER A 1 6 ? -12.465 9.810 -4.329 1.00 0.00 6 SER A CA 7
ATOM 3326 C C . SER A 1 6 ? -10.992 10.151 -4.551 1.00 0.00 6 SER A C 7
ATOM 3327 O O . SER A 1 6 ? -10.263 9.397 -5.196 1.00 0.00 6 SER A O 7
ATOM 3335 N N . LEU A 1 7 ? -10.560 11.291 -4.015 1.00 0.00 7 LEU A N 7
ATOM 3336 C CA . LEU A 1 7 ? -9.178 11.728 -4.157 1.00 0.00 7 LEU A CA 7
ATOM 3337 C C . LEU A 1 7 ? -8.354 11.372 -2.923 1.00 0.00 7 LEU A C 7
ATOM 3338 O O . LEU A 1 7 ? -7.126 11.322 -2.986 1.00 0.00 7 LEU A O 7
ATOM 3354 N N . VAL A 1 8 ? -9.026 11.127 -1.800 1.00 0.00 8 VAL A N 7
ATOM 3355 C CA . VAL A 1 8 ? -8.328 10.780 -0.567 1.00 0.00 8 VAL A CA 7
ATOM 3356 C C . VAL A 1 8 ? -8.174 9.265 -0.421 1.00 0.00 8 VAL A C 7
ATOM 3357 O O . VAL A 1 8 ? -7.095 8.773 -0.097 1.00 0.00 8 VAL A O 7
ATOM 3370 N N . ILE A 1 9 ? -9.262 8.536 -0.659 1.00 0.00 9 ILE A N 7
ATOM 3371 C CA . ILE A 1 9 ? -9.255 7.082 -0.550 1.00 0.00 9 ILE A CA 7
ATOM 3372 C C . ILE A 1 9 ? -8.504 6.435 -1.714 1.00 0.00 9 ILE A C 7
ATOM 3373 O O . ILE A 1 9 ? -7.919 5.361 -1.568 1.00 0.00 9 ILE A O 7
ATOM 3389 N N . ALA A 1 10 ? -8.531 7.092 -2.868 1.00 0.00 10 ALA A N 7
ATOM 3390 C CA . ALA A 1 10 ? -7.860 6.580 -4.058 1.00 0.00 10 ALA A CA 7
ATOM 3391 C C . ALA A 1 10 ? -6.364 6.377 -3.819 1.00 0.00 10 ALA A C 7
ATOM 3392 O O . ALA A 1 10 ? -5.858 5.259 -3.924 1.00 0.00 10 ALA A O 7
ATOM 3399 N N . PRO A 1 11 ? -5.631 7.459 -3.503 1.00 0.00 11 PRO A N 7
ATOM 3400 C CA . PRO A 1 11 ? -4.184 7.393 -3.260 1.00 0.00 11 PRO A CA 7
ATOM 3401 C C . PRO A 1 11 ? -3.827 6.518 -2.062 1.00 0.00 11 PRO A C 7
ATOM 3402 O O . PRO A 1 11 ? -2.986 5.625 -2.163 1.00 0.00 11 PRO A O 7
ATOM 3413 N N . ILE A 1 12 ? -4.468 6.779 -0.926 1.00 0.00 12 ILE A N 7
ATOM 3414 C CA . ILE A 1 12 ? -4.212 6.014 0.292 1.00 0.00 12 ILE A CA 7
ATOM 3415 C C . ILE A 1 12 ? -4.330 4.515 0.045 1.00 0.00 12 ILE A C 7
ATOM 3416 O O . ILE A 1 12 ? -3.725 3.709 0.752 1.00 0.00 12 ILE A O 7
ATOM 3432 N N . PHE A 1 13 ? -5.109 4.149 -0.962 1.00 0.00 13 PHE A N 7
ATOM 3433 C CA . PHE A 1 13 ? -5.306 2.746 -1.305 1.00 0.00 13 PHE A CA 7
ATOM 3434 C C . PHE A 1 13 ? -3.998 2.116 -1.771 1.00 0.00 13 PHE A C 7
ATOM 3435 O O . PHE A 1 13 ? -3.421 1.278 -1.079 1.00 0.00 13 PHE A O 7
ATOM 3452 N N . VAL A 1 14 ? -3.534 2.529 -2.947 1.00 0.00 14 VAL A N 7
ATOM 3453 C CA . VAL A 1 14 ? -2.292 2.008 -3.508 1.00 0.00 14 VAL A CA 7
ATOM 3454 C C . VAL A 1 14 ? -1.142 2.117 -2.510 1.00 0.00 14 VAL A C 7
ATOM 3455 O O . VAL A 1 14 ? -0.180 1.352 -2.574 1.00 0.00 14 VAL A O 7
ATOM 3468 N N . GLY A 1 15 ? -1.247 3.071 -1.590 1.00 0.00 15 GLY A N 7
ATOM 3469 C CA . GLY A 1 15 ? -0.207 3.259 -0.596 1.00 0.00 15 GLY A CA 7
ATOM 3470 C C . GLY A 1 15 ? -0.254 2.212 0.501 1.00 0.00 15 GLY A C 7
ATOM 3471 O O . GLY A 1 15 ? 0.780 1.832 1.049 1.00 0.00 15 GLY A O 7
ATOM 3475 N N . LEU A 1 16 ? -1.457 1.746 0.823 1.00 0.00 16 LEU A N 7
ATOM 3476 C CA . LEU A 1 16 ? -1.632 0.739 1.862 1.00 0.00 16 LEU A CA 7
ATOM 3477 C C . LEU A 1 16 ? -1.454 -0.667 1.297 1.00 0.00 16 LEU A C 7
ATOM 3478 O O . LEU A 1 16 ? -1.016 -1.577 2.000 1.00 0.00 16 LEU A O 7
ATOM 3494 N N . VAL A 1 17 ? -1.789 -0.837 0.022 1.00 0.00 17 VAL A N 7
ATOM 3495 C CA . VAL A 1 17 ? -1.657 -2.135 -0.633 1.00 0.00 17 VAL A CA 7
ATOM 3496 C C . VAL A 1 17 ? -0.201 -2.428 -0.940 1.00 0.00 17 VAL A C 7
ATOM 3497 O O . VAL A 1 17 ? 0.341 -3.456 -0.533 1.00 0.00 17 VAL A O 7
ATOM 3510 N N . LEU A 1 18 ? 0.425 -1.513 -1.671 1.00 0.00 18 LEU A N 7
ATOM 3511 C CA . LEU A 1 18 ? 1.821 -1.659 -2.052 1.00 0.00 18 LEU A CA 7
ATOM 3512 C C . LEU A 1 18 ? 2.671 -2.072 -0.854 1.00 0.00 18 LEU A C 7
ATOM 3513 O O . LEU A 1 18 ? 3.643 -2.814 -0.993 1.00 0.00 18 LEU A O 7
ATOM 3529 N N . GLU A 1 19 ? 2.289 -1.589 0.324 1.00 0.00 19 GLU A N 7
ATOM 3530 C CA . GLU A 1 19 ? 3.004 -1.908 1.552 1.00 0.00 19 GLU A CA 7
ATOM 3531 C C . GLU A 1 19 ? 2.755 -3.356 1.956 1.00 0.00 19 GLU A C 7
ATOM 3532 O O . GLU A 1 19 ? 3.663 -4.053 2.409 1.00 0.00 19 GLU A O 7
ATOM 3544 N N . MET A 1 20 ? 1.514 -3.802 1.785 1.00 0.00 20 MET A N 7
ATOM 3545 C CA . MET A 1 20 ? 1.126 -5.160 2.123 1.00 0.00 20 MET A CA 7
ATOM 3546 C C . MET A 1 20 ? 2.049 -6.186 1.477 1.00 0.00 20 MET A C 7
ATOM 3547 O O . MET A 1 20 ? 2.186 -7.304 1.972 1.00 0.00 20 MET A O 7
ATOM 3561 N N . ILE A 1 21 ? 2.675 -5.806 0.368 1.00 0.00 21 ILE A N 7
ATOM 3562 C CA . ILE A 1 21 ? 3.578 -6.700 -0.338 1.00 0.00 21 ILE A CA 7
ATOM 3563 C C . ILE A 1 21 ? 5.005 -6.163 -0.312 1.00 0.00 21 ILE A C 7
ATOM 3564 O O . ILE A 1 21 ? 5.962 -6.930 -0.212 1.00 0.00 21 ILE A O 7
ATOM 3580 N N . SER A 1 22 ? 5.143 -4.847 -0.410 1.00 0.00 22 SER A N 7
ATOM 3581 C CA . SER A 1 22 ? 6.458 -4.220 -0.406 1.00 0.00 22 SER A CA 7
ATOM 3582 C C . SER A 1 22 ? 7.264 -4.643 0.817 1.00 0.00 22 SER A C 7
ATOM 3583 O O . SER A 1 22 ? 8.493 -4.696 0.773 1.00 0.00 22 SER A O 7
ATOM 3591 N N . ARG A 1 23 ? 6.566 -4.952 1.903 1.00 0.00 23 ARG A N 7
ATOM 3592 C CA . ARG A 1 23 ? 7.225 -5.381 3.128 1.00 0.00 23 ARG A CA 7
ATOM 3593 C C . ARG A 1 23 ? 7.449 -6.889 3.111 1.00 0.00 23 ARG A C 7
ATOM 3594 O O . ARG A 1 23 ? 8.425 -7.388 3.671 1.00 0.00 23 ARG A O 7
ATOM 3615 N N . VAL A 1 24 ? 6.545 -7.611 2.449 1.00 0.00 24 VAL A N 7
ATOM 3616 C CA . VAL A 1 24 ? 6.657 -9.063 2.344 1.00 0.00 24 VAL A CA 7
ATOM 3617 C C . VAL A 1 24 ? 8.009 -9.438 1.764 1.00 0.00 24 VAL A C 7
ATOM 3618 O O . VAL A 1 24 ? 8.594 -10.461 2.120 1.00 0.00 24 VAL A O 7
ATOM 3631 N N . LEU A 1 25 ? 8.509 -8.581 0.882 1.00 0.00 25 LEU A N 7
ATOM 3632 C CA . LEU A 1 25 ? 9.807 -8.793 0.262 1.00 0.00 25 LEU A CA 7
ATOM 3633 C C . LEU A 1 25 ? 10.928 -8.674 1.285 1.00 0.00 25 LEU A C 7
ATOM 3634 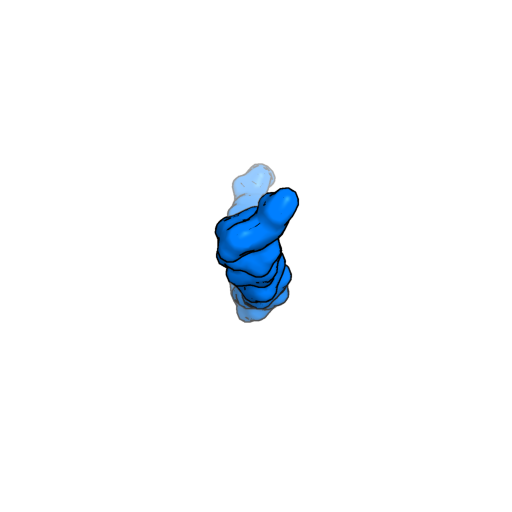O O . LEU A 1 25 ? 12.098 -8.875 0.961 1.00 0.00 25 LEU A O 7
ATOM 3650 N N . ASP A 1 26 ? 10.569 -8.336 2.518 1.00 0.00 26 ASP A N 7
ATOM 3651 C CA . ASP A 1 26 ? 11.551 -8.179 3.570 1.00 0.00 26 ASP A CA 7
ATOM 3652 C C . ASP A 1 26 ? 10.940 -8.442 4.945 1.00 0.00 26 ASP A C 7
ATOM 3653 O O . ASP A 1 26 ? 11.459 -7.984 5.962 1.00 0.00 26 ASP A O 7
ATOM 3662 N N . GLU A 1 27 ? 9.835 -9.184 4.969 1.00 0.00 27 GLU A N 7
ATOM 3663 C CA . GLU A 1 27 ? 9.159 -9.507 6.219 1.00 0.00 27 GLU A CA 7
ATOM 3664 C C . GLU A 1 27 ? 10.026 -10.412 7.088 1.00 0.00 27 GLU A C 7
ATOM 3665 O O . GLU A 1 27 ? 9.986 -11.636 6.960 1.00 0.00 27 GLU A O 7
ATOM 3677 N N . GLU A 1 28 ? 10.810 -9.802 7.972 1.00 0.00 28 GLU A N 7
ATOM 3678 C CA . GLU A 1 28 ? 11.689 -10.552 8.863 1.00 0.00 28 GLU A CA 7
ATOM 3679 C C . GLU A 1 28 ? 12.745 -11.315 8.069 1.00 0.00 28 GLU A C 7
ATOM 3680 O O . GLU A 1 28 ? 12.463 -11.854 6.999 1.00 0.00 28 GLU A O 7
ATOM 3692 N N . ASP A 1 29 ? 13.963 -11.355 8.600 1.00 0.00 29 ASP A N 7
ATOM 3693 C CA . ASP A 1 29 ? 15.062 -12.051 7.942 1.00 0.00 29 ASP A CA 7
ATOM 3694 C C . ASP A 1 29 ? 14.742 -13.532 7.766 1.00 0.00 29 ASP A C 7
ATOM 3695 O O . ASP A 1 29 ? 14.055 -14.130 8.594 1.00 0.00 29 ASP A O 7
ATOM 3704 N N . ASP A 1 30 ? 15.245 -14.116 6.684 1.00 0.00 30 ASP A N 7
ATOM 3705 C CA . ASP A 1 30 ? 15.013 -15.528 6.400 1.00 0.00 30 ASP A CA 7
ATOM 3706 C C . ASP A 1 30 ? 15.914 -16.010 5.267 1.00 0.00 30 ASP A C 7
ATOM 3707 O O . ASP A 1 30 ? 15.483 -16.114 4.119 1.00 0.00 30 ASP A O 7
ATOM 3716 N N . SER A 1 31 ? 17.168 -16.302 5.599 1.00 0.00 31 SER A N 7
ATOM 3717 C CA . SER A 1 31 ? 18.130 -16.772 4.609 1.00 0.00 31 SER A CA 7
ATOM 3718 C C . SER A 1 31 ? 18.031 -18.284 4.430 1.00 0.00 31 SER A C 7
ATOM 3719 O O . SER A 1 31 ? 18.270 -19.047 5.366 1.00 0.00 31 SER A O 7
ATOM 3727 N N . ARG A 1 32 ? 17.678 -18.710 3.221 1.00 0.00 32 ARG A N 7
ATOM 3728 C CA . ARG A 1 32 ? 17.548 -20.130 2.919 1.00 0.00 32 ARG A CA 7
ATOM 3729 C C . ARG A 1 32 ? 18.628 -20.579 1.940 1.00 0.00 32 ARG A C 7
ATOM 3730 O O . ARG A 1 32 ? 19.128 -21.701 2.023 1.00 0.00 32 ARG A O 7
ATOM 3751 N N . LYS A 1 33 ? 18.983 -19.696 1.013 1.00 0.00 33 LYS A N 7
ATOM 3752 C CA . LYS A 1 33 ? 20.005 -20.001 0.018 1.00 0.00 33 LYS A CA 7
ATOM 3753 C C . LYS A 1 33 ? 21.389 -20.049 0.656 1.00 0.00 33 LYS A C 7
ATOM 3754 O O . LYS A 1 33 ? 22.349 -20.438 -0.043 1.00 0.00 33 LYS A O 7
ATOM 3774 N N . MET A 1 1 ? -16.284 18.656 -1.795 1.00 0.00 1 MET A N 8
ATOM 3775 C CA . MET A 1 1 ? -16.218 17.663 -2.899 1.00 0.00 1 MET A CA 8
ATOM 3776 C C . MET A 1 1 ? -14.988 16.772 -2.766 1.00 0.00 1 MET A C 8
ATOM 3777 O O . MET A 1 1 ? -14.036 17.111 -2.063 1.00 0.00 1 MET A O 8
ATOM 3793 N N . LYS A 1 2 ? -15.014 15.631 -3.448 1.00 0.00 2 LYS A N 8
ATOM 3794 C CA . LYS A 1 2 ? -13.900 14.690 -3.408 1.00 0.00 2 LYS A CA 8
ATOM 3795 C C . LYS A 1 2 ? -13.188 14.611 -4.743 1.00 0.00 2 LYS A C 8
ATOM 3796 O O . LYS A 1 2 ? -12.414 13.683 -4.973 1.00 0.00 2 LYS A O 8
ATOM 3815 N N . ASP A 1 3 ? -13.455 15.574 -5.624 1.00 0.00 3 ASP A N 8
ATOM 3816 C CA . ASP A 1 3 ? -12.836 15.599 -6.947 1.00 0.00 3 ASP A CA 8
ATOM 3817 C C . ASP A 1 3 ? -11.522 14.829 -6.941 1.00 0.00 3 ASP A C 8
ATOM 3818 O O . ASP A 1 3 ? -11.301 13.944 -7.768 1.00 0.00 3 ASP A O 8
ATOM 3827 N N . LEU A 1 4 ? -10.664 15.161 -5.982 1.00 0.00 4 LEU A N 8
ATOM 3828 C CA . LEU A 1 4 ? -9.382 14.485 -5.845 1.00 0.00 4 LEU A CA 8
ATOM 3829 C C . LEU A 1 4 ? -9.261 13.756 -4.508 1.00 0.00 4 LEU A C 8
ATOM 3830 O O . LEU A 1 4 ? -8.432 12.858 -4.361 1.00 0.00 4 LEU A O 8
ATOM 3846 N N . MET A 1 5 ? -10.080 14.141 -3.533 1.00 0.00 5 MET A N 8
ATOM 3847 C CA . MET A 1 5 ? -10.040 13.511 -2.216 1.00 0.00 5 MET A CA 8
ATOM 3848 C C . MET A 1 5 ? -10.174 11.996 -2.327 1.00 0.00 5 MET A C 8
ATOM 3849 O O . MET A 1 5 ? -9.397 11.249 -1.732 1.00 0.00 5 MET A O 8
ATOM 3863 N N . SER A 1 6 ? -11.157 11.548 -3.098 1.00 0.00 6 SER A N 8
ATOM 3864 C CA . SER A 1 6 ? -11.381 10.120 -3.291 1.00 0.00 6 SER A CA 8
ATOM 3865 C C . SER A 1 6 ? -10.303 9.519 -4.191 1.00 0.00 6 SER A C 8
ATOM 3866 O O . SER A 1 6 ? -10.164 8.299 -4.279 1.00 0.00 6 SER A O 8
ATOM 3874 N N . LEU A 1 7 ? -9.543 10.385 -4.858 1.00 0.00 7 LEU A N 8
ATOM 3875 C CA . LEU A 1 7 ?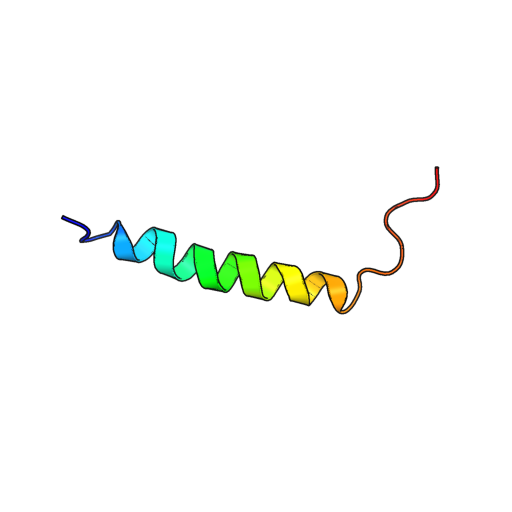 -8.480 9.942 -5.750 1.00 0.00 7 LEU A CA 8
ATOM 3876 C C . LEU A 1 7 ? -7.165 9.758 -5.001 1.00 0.00 7 LEU A C 8
ATOM 3877 O O . LEU A 1 7 ? -6.266 9.075 -5.486 1.00 0.00 7 LEU A O 8
ATOM 3893 N N . VAL A 1 8 ? -7.047 10.367 -3.822 1.00 0.00 8 VAL A N 8
ATOM 3894 C CA . VAL A 1 8 ? -5.823 10.243 -3.038 1.00 0.00 8 VAL A CA 8
ATOM 3895 C C . VAL A 1 8 ? -5.955 9.150 -1.975 1.00 0.00 8 VAL A C 8
ATOM 3896 O O . VAL A 1 8 ? -5.087 8.287 -1.853 1.00 0.00 8 VAL A O 8
ATOM 3909 N N . ILE A 1 9 ? -7.047 9.194 -1.214 1.00 0.00 9 ILE A N 8
ATOM 3910 C CA . ILE A 1 9 ? -7.300 8.217 -0.164 1.00 0.00 9 ILE A CA 8
ATOM 3911 C C . ILE A 1 9 ? -7.440 6.804 -0.728 1.00 0.00 9 ILE A C 8
ATOM 3912 O O . ILE A 1 9 ? -7.138 5.823 -0.051 1.00 0.00 9 ILE A O 8
ATOM 3928 N N . ALA A 1 10 ? -7.910 6.711 -1.966 1.00 0.00 10 ALA A N 8
ATOM 3929 C CA . ALA A 1 10 ? -8.104 5.420 -2.618 1.00 0.00 10 ALA A CA 8
ATOM 3930 C C . ALA A 1 10 ? -6.777 4.706 -2.878 1.00 0.00 10 ALA A C 8
ATOM 3931 O O . ALA A 1 10 ? -6.558 3.596 -2.392 1.00 0.00 10 ALA A O 8
ATOM 3938 N N . PRO A 1 11 ? -5.879 5.324 -3.665 1.00 0.00 11 PRO A N 8
ATOM 3939 C CA . PRO A 1 11 ? -4.580 4.728 -4.002 1.00 0.00 11 PRO A CA 8
ATOM 3940 C C . PRO A 1 11 ? -3.658 4.560 -2.796 1.00 0.00 11 PRO A C 8
ATOM 3941 O O . PRO A 1 11 ? -2.819 3.659 -2.775 1.00 0.00 11 PRO A O 8
ATOM 3952 N N . ILE A 1 12 ? -3.805 5.424 -1.796 1.00 0.00 12 ILE A N 8
ATOM 3953 C CA . ILE A 1 12 ? -2.966 5.346 -0.606 1.00 0.00 12 ILE A CA 8
ATOM 3954 C C . ILE A 1 12 ? -3.432 4.234 0.321 1.00 0.00 12 ILE A C 8
ATOM 3955 O O . ILE A 1 12 ? -2.629 3.618 1.022 1.00 0.00 12 ILE A O 8
ATOM 3971 N N . PHE A 1 13 ? -4.728 3.969 0.308 1.00 0.00 13 PHE A N 8
ATOM 3972 C CA . PHE A 1 13 ? -5.295 2.915 1.137 1.00 0.00 13 PHE A CA 8
ATOM 3973 C C . PHE A 1 13 ? -4.917 1.553 0.575 1.00 0.00 13 PHE A C 8
ATOM 3974 O O . PHE A 1 13 ? -4.165 0.801 1.193 1.00 0.00 13 PHE A O 8
ATOM 3991 N N . VAL A 1 14 ? -5.431 1.251 -0.612 1.00 0.00 14 VAL A N 8
ATOM 3992 C CA . VAL A 1 14 ? -5.140 -0.015 -1.270 1.00 0.00 14 VAL A CA 8
ATOM 3993 C C . VAL A 1 14 ? -3.637 -0.203 -1.461 1.00 0.00 14 VAL A C 8
ATOM 3994 O O . VAL A 1 14 ? -3.163 -1.324 -1.629 1.00 0.00 14 VAL A O 8
ATOM 4007 N N . GLY A 1 15 ? -2.891 0.900 -1.436 1.00 0.00 15 GLY A N 8
ATOM 4008 C CA . GLY A 1 15 ? -1.453 0.825 -1.608 1.00 0.00 15 GLY A CA 8
ATOM 4009 C C . GLY A 1 15 ? -0.730 0.491 -0.317 1.00 0.00 15 GLY A C 8
ATOM 4010 O O . GLY A 1 15 ? 0.364 -0.073 -0.340 1.00 0.00 15 GLY A O 8
ATOM 4014 N N . LEU A 1 16 ? -1.340 0.840 0.811 1.00 0.00 16 LEU A N 8
ATOM 4015 C CA . LEU A 1 16 ? -0.743 0.573 2.115 1.00 0.00 16 LEU A CA 8
ATOM 4016 C C . LEU A 1 16 ? -1.160 -0.799 2.636 1.00 0.00 16 LEU A C 8
ATOM 4017 O O . LEU A 1 16 ? -0.414 -1.447 3.370 1.00 0.00 16 LEU A O 8
ATOM 4033 N N . VAL A 1 17 ? -2.352 -1.242 2.246 1.00 0.00 17 VAL A N 8
ATOM 4034 C CA . VAL A 1 17 ? -2.855 -2.544 2.671 1.00 0.00 17 VAL A CA 8
ATOM 4035 C C . VAL A 1 17 ? -2.196 -3.646 1.864 1.00 0.00 17 VAL A C 8
ATOM 4036 O O . VAL A 1 17 ? -1.545 -4.536 2.412 1.00 0.00 17 VAL A O 8
ATOM 4049 N N . LEU A 1 18 ? -2.375 -3.574 0.551 1.00 0.00 18 LEU A N 8
ATOM 4050 C CA . LEU A 1 18 ? -1.806 -4.558 -0.353 1.00 0.00 18 LEU A CA 8
ATOM 4051 C C . LEU A 1 18 ? -0.323 -4.766 -0.060 1.00 0.00 18 LEU A C 8
ATOM 4052 O O . LEU A 1 18 ? 0.220 -5.847 -0.281 1.00 0.00 18 LEU A O 8
ATOM 4068 N N . GLU A 1 19 ? 0.321 -3.718 0.447 1.00 0.00 19 GLU A N 8
ATOM 4069 C CA . GLU A 1 19 ? 1.738 -3.775 0.782 1.00 0.00 19 GLU A CA 8
ATOM 4070 C C . GLU A 1 19 ? 1.949 -4.543 2.082 1.00 0.00 19 GLU A C 8
ATOM 4071 O O . GLU A 1 19 ? 2.886 -5.332 2.206 1.00 0.00 19 GLU A O 8
ATOM 4083 N N . MET A 1 20 ? 1.068 -4.303 3.048 1.00 0.00 20 MET A N 8
ATOM 4084 C CA . MET A 1 20 ? 1.141 -4.961 4.343 1.00 0.00 20 MET A CA 8
ATOM 4085 C C . MET A 1 20 ? 1.246 -6.475 4.196 1.00 0.00 20 MET A C 8
ATOM 4086 O O . MET A 1 20 ? 2.000 -7.128 4.917 1.00 0.00 20 MET A O 8
ATOM 4100 N N . ILE A 1 21 ? 0.483 -7.027 3.262 1.00 0.00 21 ILE A N 8
ATOM 4101 C CA . ILE A 1 21 ? 0.489 -8.461 3.024 1.00 0.00 21 ILE A CA 8
ATOM 4102 C C . ILE A 1 21 ? 1.620 -8.846 2.082 1.00 0.00 21 ILE A C 8
ATOM 4103 O O . ILE A 1 21 ? 2.181 -9.937 2.184 1.00 0.00 21 ILE A O 8
ATOM 4119 N N . SER A 1 22 ? 1.954 -7.948 1.167 1.00 0.00 22 SER A N 8
ATOM 4120 C CA . SER A 1 22 ? 3.021 -8.204 0.212 1.00 0.00 22 SER A CA 8
ATOM 4121 C C . SER A 1 22 ? 4.336 -8.486 0.929 1.00 0.00 22 SER A C 8
ATOM 4122 O O . SER A 1 22 ? 5.179 -9.232 0.431 1.00 0.00 22 SER A O 8
ATOM 4130 N N . ARG A 1 23 ? 4.501 -7.894 2.107 1.00 0.00 23 ARG A N 8
ATOM 4131 C CA . ARG A 1 23 ? 5.710 -8.096 2.893 1.00 0.00 23 ARG A CA 8
ATOM 4132 C C . ARG A 1 23 ? 5.698 -9.480 3.527 1.00 0.00 23 ARG A C 8
ATOM 4133 O O . ARG A 1 23 ? 6.708 -10.181 3.528 1.00 0.00 23 ARG A O 8
ATOM 4154 N N . VAL A 1 24 ? 4.541 -9.874 4.048 1.00 0.00 24 VAL A N 8
ATOM 4155 C CA . VAL A 1 24 ? 4.389 -11.186 4.665 1.00 0.00 24 VAL A CA 8
ATOM 4156 C C . VAL A 1 24 ? 4.772 -12.276 3.680 1.00 0.00 24 VAL A C 8
ATOM 4157 O O . VAL A 1 24 ? 5.290 -13.326 4.060 1.00 0.00 24 VAL A O 8
ATOM 4170 N N . LEU A 1 25 ? 4.519 -12.007 2.407 1.00 0.00 25 LEU A N 8
ATOM 4171 C CA . LEU A 1 25 ? 4.840 -12.949 1.350 1.00 0.00 25 LEU A CA 8
ATOM 4172 C C . LEU A 1 25 ? 6.331 -13.243 1.307 1.00 0.00 25 LEU A C 8
ATOM 4173 O O . LEU A 1 25 ? 6.757 -14.245 0.733 1.00 0.00 25 LEU A O 8
ATOM 4189 N N . ASP A 1 26 ? 7.125 -12.363 1.900 1.00 0.00 26 ASP A N 8
ATOM 4190 C CA . ASP A 1 26 ? 8.564 -12.541 1.904 1.00 0.00 26 ASP A CA 8
ATOM 4191 C C . ASP A 1 26 ? 9.207 -11.859 3.108 1.00 0.00 26 ASP A C 8
ATOM 4192 O O . ASP A 1 26 ? 10.331 -11.363 3.026 1.00 0.00 26 ASP A O 8
ATOM 4201 N N . GLU A 1 27 ? 8.488 -11.839 4.225 1.00 0.00 27 GLU A N 8
ATOM 4202 C CA . GLU A 1 27 ? 8.989 -11.219 5.446 1.00 0.00 27 GLU A CA 8
ATOM 4203 C C . GLU A 1 27 ? 10.232 -11.943 5.955 1.00 0.00 27 GLU A C 8
ATOM 4204 O O . GLU A 1 27 ? 11.113 -11.333 6.560 1.00 0.00 27 GLU A O 8
ATOM 4216 N N . GLU A 1 28 ? 10.295 -13.247 5.706 1.00 0.00 28 GLU A N 8
ATOM 4217 C CA . GLU A 1 28 ? 11.430 -14.054 6.140 1.00 0.00 28 GLU A CA 8
ATOM 4218 C C . GLU A 1 28 ? 12.375 -14.335 4.977 1.00 0.00 28 GLU A C 8
ATOM 4219 O O . GLU A 1 28 ? 11.956 -14.820 3.926 1.00 0.00 28 GLU A O 8
ATOM 4231 N N . ASP A 1 29 ? 13.653 -14.027 5.172 1.00 0.00 29 ASP A N 8
ATOM 4232 C CA . ASP A 1 29 ? 14.659 -14.246 4.139 1.00 0.00 29 ASP A CA 8
ATOM 4233 C C . ASP A 1 29 ? 16.061 -13.986 4.682 1.00 0.00 29 ASP A C 8
ATOM 4234 O O . ASP A 1 29 ? 16.224 -13.449 5.777 1.00 0.00 29 ASP A O 8
ATOM 4243 N N . ASP A 1 30 ? 17.070 -14.372 3.908 1.00 0.00 30 ASP A N 8
ATOM 4244 C CA . ASP A 1 30 ? 18.459 -14.181 4.310 1.00 0.00 30 ASP A CA 8
ATOM 4245 C C . ASP A 1 30 ? 19.088 -13.013 3.556 1.00 0.00 30 ASP A C 8
ATOM 4246 O O . ASP A 1 30 ? 18.825 -12.815 2.370 1.00 0.00 30 ASP A O 8
ATOM 4255 N N . SER A 1 31 ? 19.919 -12.244 4.252 1.00 0.00 31 SER A N 8
ATOM 4256 C CA . SER A 1 31 ? 20.585 -11.097 3.647 1.00 0.00 31 SER A CA 8
ATOM 4257 C C . SER A 1 31 ? 19.567 -10.077 3.147 1.00 0.00 31 SER A C 8
ATOM 4258 O O . SER A 1 31 ? 18.900 -10.296 2.135 1.00 0.00 31 SER A O 8
ATOM 4266 N N . ARG A 1 32 ? 19.451 -8.963 3.863 1.00 0.00 32 ARG A N 8
ATOM 4267 C CA . ARG A 1 32 ? 18.514 -7.910 3.491 1.00 0.00 32 ARG A CA 8
ATOM 4268 C C . ARG A 1 32 ? 19.208 -6.831 2.665 1.00 0.00 32 ARG A C 8
ATOM 4269 O O . ARG A 1 32 ? 20.404 -6.921 2.388 1.00 0.00 32 ARG A O 8
ATOM 4290 N N . LYS A 1 33 ? 18.449 -5.812 2.275 1.00 0.00 33 LYS A N 8
ATOM 4291 C CA . LYS A 1 33 ? 18.991 -4.716 1.481 1.00 0.00 33 LYS A CA 8
ATOM 4292 C C . LYS A 1 33 ? 19.536 -5.225 0.151 1.00 0.00 33 LYS A C 8
ATOM 4293 O O . LYS A 1 33 ? 20.291 -4.477 -0.504 1.00 0.00 33 LYS A O 8
ATOM 4313 N N . MET A 1 1 ? -18.951 15.665 -4.674 1.00 0.00 1 MET A N 9
ATOM 4314 C CA . MET A 1 1 ? -17.735 15.691 -5.529 1.00 0.00 1 MET A CA 9
ATOM 4315 C C . MET A 1 1 ? -16.597 14.899 -4.893 1.00 0.00 1 MET A C 9
ATOM 4316 O O . MET A 1 1 ? -16.576 14.687 -3.681 1.00 0.00 1 MET A O 9
ATOM 4332 N N . LYS A 1 2 ? -15.651 14.464 -5.720 1.00 0.00 2 LYS A N 9
ATOM 4333 C CA . LYS A 1 2 ? -14.508 13.695 -5.238 1.00 0.00 2 LYS A CA 9
ATOM 4334 C C . LYS A 1 2 ? -13.231 14.505 -5.278 1.00 0.00 2 LYS A C 9
ATOM 4335 O O . LYS A 1 2 ? -12.143 13.940 -5.177 1.00 0.00 2 LYS A O 9
ATOM 4354 N N . ASP A 1 3 ? -13.359 15.820 -5.441 1.00 0.00 3 ASP A N 9
ATOM 4355 C CA . ASP A 1 3 ? -12.197 16.700 -5.510 1.00 0.00 3 ASP A CA 9
ATOM 4356 C C . ASP A 1 3 ? -11.006 16.073 -4.796 1.00 0.00 3 ASP A C 9
ATOM 4357 O O . ASP A 1 3 ? -9.917 15.958 -5.357 1.00 0.00 3 ASP A O 9
ATOM 4366 N N . LEU A 1 4 ? -11.237 15.645 -3.559 1.00 0.00 4 LEU A N 9
ATOM 4367 C CA . LEU A 1 4 ? -10.197 15.000 -2.771 1.00 0.00 4 LEU A CA 9
ATOM 4368 C C . LEU A 1 4 ? -10.567 13.560 -2.417 1.00 0.00 4 LEU A C 9
ATOM 4369 O O . LEU A 1 4 ? -9.702 12.767 -2.045 1.00 0.00 4 LEU A O 9
ATOM 4385 N N . MET A 1 5 ? -11.849 13.224 -2.525 1.00 0.00 5 MET A N 9
ATOM 4386 C CA . MET A 1 5 ? -12.311 11.877 -2.206 1.00 0.00 5 MET A CA 9
ATOM 4387 C C . MET A 1 5 ? -11.535 10.827 -2.995 1.00 0.00 5 MET A C 9
ATOM 4388 O O . MET A 1 5 ? -11.065 9.838 -2.433 1.00 0.00 5 MET A O 9
ATOM 4402 N N . SER A 1 6 ? -11.397 11.051 -4.296 1.00 0.00 6 SER A N 9
ATOM 4403 C CA . SER A 1 6 ? -10.668 10.125 -5.154 1.00 0.00 6 SER A CA 9
ATOM 4404 C C . SER A 1 6 ? -9.161 10.246 -4.933 1.00 0.00 6 SER A C 9
ATOM 4405 O O . SER A 1 6 ? -8.383 9.439 -5.443 1.00 0.00 6 SER A O 9
ATOM 4413 N N . LEU A 1 7 ? -8.754 11.260 -4.172 1.00 0.00 7 LEU A N 9
ATOM 4414 C CA . LEU A 1 7 ? -7.343 11.487 -3.888 1.00 0.00 7 LEU A CA 9
ATOM 4415 C C . LEU A 1 7 ? -6.930 10.833 -2.572 1.00 0.00 7 LEU A C 9
ATOM 4416 O O . LEU A 1 7 ? -5.743 10.618 -2.330 1.00 0.00 7 LEU A O 9
ATOM 4432 N N . VAL A 1 8 ? -7.905 10.520 -1.720 1.00 0.00 8 VAL A N 9
ATOM 4433 C CA . VAL A 1 8 ? -7.608 9.893 -0.437 1.00 0.00 8 VAL A CA 9
ATOM 4434 C C . VAL A 1 8 ? -7.762 8.374 -0.511 1.00 0.00 8 VAL A C 9
ATOM 4435 O O . VAL A 1 8 ? -6.925 7.634 0.001 1.00 0.00 8 VAL A O 9
ATOM 4448 N N . ILE A 1 9 ? -8.843 7.924 -1.145 1.00 0.00 9 ILE A N 9
ATOM 4449 C CA . ILE A 1 9 ? -9.132 6.504 -1.290 1.00 0.00 9 ILE A CA 9
ATOM 4450 C C . ILE A 1 9 ? -8.173 5.821 -2.268 1.00 0.00 9 ILE A C 9
ATOM 4451 O O . ILE A 1 9 ? -8.020 4.600 -2.248 1.00 0.00 9 ILE A O 9
ATOM 4467 N N . ALA A 1 10 ? -7.542 6.612 -3.131 1.00 0.00 10 ALA A N 9
ATOM 4468 C CA . ALA A 1 10 ? -6.615 6.077 -4.124 1.00 0.00 10 ALA A CA 9
ATOM 4469 C C . ALA A 1 10 ? -5.270 5.687 -3.508 1.00 0.00 10 ALA A C 9
ATOM 4470 O O . ALA A 1 10 ? -4.875 4.522 -3.556 1.00 0.00 10 ALA A O 9
ATOM 4477 N N . PRO A 1 11 ? -4.538 6.659 -2.936 1.00 0.00 11 PRO A N 9
ATOM 4478 C CA . PRO A 1 11 ? -3.223 6.408 -2.330 1.00 0.00 11 PRO A CA 9
ATOM 4479 C C . PRO A 1 11 ? -3.287 5.487 -1.114 1.00 0.00 11 PRO A C 9
ATOM 4480 O O . PRO A 1 11 ? -2.290 4.867 -0.745 1.00 0.00 11 PRO A O 9
ATOM 4491 N N . ILE A 1 12 ? -4.458 5.400 -0.491 1.00 0.00 12 ILE A N 9
ATOM 4492 C CA . ILE A 1 12 ? -4.630 4.552 0.682 1.00 0.00 12 ILE A CA 9
ATOM 4493 C C . ILE A 1 12 ? -4.710 3.084 0.290 1.00 0.00 12 ILE A C 9
ATOM 4494 O O . ILE A 1 12 ? -4.314 2.202 1.052 1.00 0.00 12 ILE A O 9
ATOM 4510 N N . PHE A 1 13 ? -5.218 2.830 -0.905 1.00 0.00 13 PHE A N 9
ATOM 4511 C CA . PHE A 1 13 ? -5.345 1.469 -1.407 1.00 0.00 13 PHE A CA 9
ATOM 4512 C C . PHE A 1 13 ? -3.969 0.851 -1.623 1.00 0.00 13 PHE A C 9
ATOM 4513 O O . PHE A 1 13 ? -3.573 -0.070 -0.909 1.00 0.00 13 PHE A O 9
ATOM 4530 N N . VAL A 1 14 ? -3.242 1.370 -2.607 1.00 0.00 14 VAL A N 9
ATOM 4531 C CA . VAL A 1 14 ? -1.906 0.875 -2.914 1.00 0.00 14 VAL A CA 9
ATOM 4532 C C . VAL A 1 14 ? -1.016 0.872 -1.674 1.00 0.00 14 VAL A C 9
ATOM 4533 O O . VAL A 1 14 ? -0.057 0.106 -1.591 1.00 0.00 14 VAL A O 9
ATOM 4546 N N . GLY A 1 15 ? -1.339 1.733 -0.712 1.00 0.00 15 GLY A N 9
ATOM 4547 C CA . GLY A 1 15 ? -0.556 1.808 0.507 1.00 0.00 15 GLY A CA 9
ATOM 4548 C C . GLY A 1 15 ? -0.850 0.666 1.460 1.00 0.00 15 GLY A C 9
ATOM 4549 O O . GLY A 1 15 ? 0.031 0.219 2.194 1.00 0.00 15 GLY A O 9
ATOM 4553 N N . LEU A 1 16 ? -2.093 0.193 1.451 1.00 0.00 16 LEU A N 9
ATOM 4554 C CA . LEU A 1 16 ? -2.499 -0.903 2.323 1.00 0.00 16 LEU A CA 9
ATOM 4555 C C . LEU A 1 16 ? -2.192 -2.254 1.683 1.00 0.00 16 LEU A C 9
ATOM 4556 O O . LEU A 1 16 ? -1.938 -3.237 2.379 1.00 0.00 16 LEU A O 9
ATOM 4572 N N . VAL A 1 17 ? -2.209 -2.296 0.354 1.00 0.00 17 VAL A N 9
ATOM 4573 C CA . VAL A 1 17 ? -1.924 -3.530 -0.371 1.00 0.00 17 VAL A CA 9
ATOM 4574 C C . VAL A 1 17 ? -0.433 -3.810 -0.370 1.00 0.00 17 VAL A C 9
ATOM 4575 O O . VAL A 1 17 ? 0.016 -4.865 0.077 1.00 0.00 17 VAL A O 9
ATOM 4588 N N . LEU A 1 18 ? 0.329 -2.850 -0.881 1.00 0.00 18 LEU A N 9
ATOM 4589 C CA . LEU A 1 18 ? 1.775 -2.977 -0.954 1.00 0.00 18 LEU A CA 9
ATOM 4590 C C . LEU A 1 18 ? 2.343 -3.455 0.379 1.00 0.00 18 LEU A C 9
ATOM 4591 O O . LEU A 1 18 ? 3.318 -4.206 0.420 1.00 0.00 18 LEU A O 9
ATOM 4607 N N . GLU A 1 19 ? 1.718 -3.016 1.467 1.00 0.00 19 GLU A N 9
ATOM 4608 C CA . GLU A 1 19 ? 2.148 -3.397 2.806 1.00 0.00 19 GLU A CA 9
ATOM 4609 C C . GLU A 1 19 ? 1.890 -4.880 3.048 1.00 0.00 19 GLU A C 9
ATOM 4610 O O . GLU A 1 19 ? 2.691 -5.566 3.683 1.00 0.00 19 GLU A O 9
ATOM 4622 N N . MET A 1 20 ? 0.763 -5.365 2.536 1.00 0.00 20 MET A N 9
ATOM 4623 C CA . MET A 1 20 ? 0.384 -6.761 2.687 1.00 0.00 20 MET A CA 9
ATOM 4624 C C . MET A 1 20 ? 1.500 -7.695 2.235 1.00 0.00 20 MET A C 9
ATOM 4625 O O . MET A 1 20 ? 1.831 -8.661 2.922 1.00 0.00 20 MET A O 9
ATOM 4639 N N . ILE A 1 21 ? 2.078 -7.401 1.076 1.00 0.00 21 ILE A N 9
ATOM 4640 C CA . ILE A 1 21 ? 3.153 -8.214 0.536 1.00 0.00 21 ILE A CA 9
ATOM 4641 C C . ILE A 1 21 ? 4.502 -7.714 1.037 1.00 0.00 21 ILE A C 9
ATOM 4642 O O . ILE A 1 21 ? 5.413 -8.504 1.284 1.00 0.00 21 ILE A O 9
ATOM 4658 N N . SER A 1 22 ? 4.626 -6.401 1.187 1.00 0.00 22 SER A N 9
ATOM 4659 C CA . SER A 1 22 ? 5.869 -5.808 1.660 1.00 0.00 22 SER A CA 9
ATOM 4660 C C . SER A 1 22 ? 6.266 -6.393 3.010 1.00 0.00 22 SER A C 9
ATOM 4661 O O . SER A 1 22 ? 7.448 -6.450 3.350 1.00 0.00 22 SER A O 9
ATOM 4669 N N . ARG A 1 23 ? 5.272 -6.839 3.773 1.00 0.00 23 ARG A N 9
ATOM 4670 C CA . ARG A 1 23 ? 5.526 -7.432 5.077 1.00 0.00 23 ARG A CA 9
ATOM 4671 C C . ARG A 1 23 ? 6.091 -8.836 4.914 1.00 0.00 23 ARG A C 9
ATOM 4672 O O . ARG A 1 23 ? 7.058 -9.207 5.576 1.00 0.00 23 ARG A O 9
ATOM 4693 N N . VAL A 1 24 ? 5.492 -9.606 4.010 1.00 0.00 24 VAL A N 9
ATOM 4694 C CA . VAL A 1 24 ? 5.952 -10.963 3.741 1.00 0.00 24 VAL A CA 9
ATOM 4695 C C . VAL A 1 24 ? 7.419 -10.947 3.356 1.00 0.00 24 VAL A C 9
ATOM 4696 O O . VAL A 1 24 ? 8.168 -11.878 3.655 1.00 0.00 24 VAL A O 9
ATOM 4709 N N . LEU A 1 25 ? 7.823 -9.869 2.699 1.00 0.00 25 LEU A N 9
ATOM 4710 C CA . LEU A 1 25 ? 9.202 -9.703 2.277 1.00 0.00 25 LEU A CA 9
ATOM 4711 C C . LEU A 1 25 ? 10.146 -9.709 3.468 1.00 0.00 25 LEU A C 9
ATOM 4712 O O . LEU A 1 25 ? 11.350 -9.916 3.315 1.00 0.00 25 LEU A O 9
ATOM 4728 N N . ASP A 1 26 ? 9.603 -9.469 4.653 1.00 0.00 26 ASP A N 9
ATOM 4729 C CA . ASP A 1 26 ? 10.413 -9.436 5.854 1.00 0.00 26 ASP A CA 9
ATOM 4730 C C . ASP A 1 26 ? 9.592 -9.795 7.089 1.00 0.00 26 ASP A C 9
ATOM 4731 O O . ASP A 1 26 ? 9.834 -9.278 8.180 1.00 0.00 26 ASP A O 9
ATOM 4740 N N . GLU A 1 27 ? 8.620 -10.683 6.909 1.00 0.00 27 GLU A N 9
ATOM 4741 C CA . GLU A 1 27 ? 7.762 -11.113 8.007 1.00 0.00 27 GLU A CA 9
ATOM 4742 C C . GLU A 1 27 ? 8.584 -11.747 9.124 1.00 0.00 27 GLU A C 9
ATOM 4743 O O . GLU A 1 27 ? 8.227 -11.657 10.299 1.00 0.00 27 GLU A O 9
ATOM 4755 N N . GLU A 1 28 ? 9.686 -12.388 8.750 1.00 0.00 28 GLU A N 9
ATOM 4756 C CA . GLU A 1 28 ? 10.559 -13.038 9.721 1.00 0.00 28 GLU A CA 9
ATOM 4757 C C . GLU A 1 28 ? 11.956 -13.246 9.143 1.00 0.00 28 GLU A C 9
ATOM 4758 O O . GLU A 1 28 ? 12.958 -12.971 9.802 1.00 0.00 28 GLU A O 9
ATOM 4770 N N . ASP A 1 29 ? 12.013 -13.733 7.908 1.00 0.00 29 ASP A N 9
ATOM 4771 C CA . ASP A 1 29 ? 13.287 -13.977 7.241 1.00 0.00 29 ASP A CA 9
ATOM 4772 C C . ASP A 1 29 ? 13.644 -12.822 6.311 1.00 0.00 29 ASP A C 9
ATOM 4773 O O . ASP A 1 29 ? 12.951 -11.806 6.272 1.00 0.00 29 ASP A O 9
ATOM 4782 N N . ASP A 1 30 ? 14.731 -12.986 5.564 1.00 0.00 30 ASP A N 9
ATOM 4783 C CA . ASP A 1 30 ? 15.181 -11.956 4.634 1.00 0.00 30 ASP A CA 9
ATOM 4784 C C . ASP A 1 30 ? 15.691 -12.579 3.338 1.00 0.00 30 ASP A C 9
ATOM 4785 O O . ASP A 1 30 ? 16.266 -13.668 3.345 1.00 0.00 30 ASP A O 9
ATOM 4794 N N . SER A 1 31 ? 15.475 -11.881 2.228 1.00 0.00 31 SER A N 9
ATOM 4795 C CA . SER A 1 31 ? 15.912 -12.366 0.923 1.00 0.00 31 SER A CA 9
ATOM 4796 C C . SER A 1 31 ? 17.077 -11.534 0.397 1.00 0.00 31 SER A C 9
ATOM 4797 O O . SER A 1 31 ? 17.483 -10.552 1.019 1.00 0.00 31 SER A O 9
ATOM 4805 N N . ARG A 1 32 ? 17.611 -11.934 -0.753 1.00 0.00 32 ARG A N 9
ATOM 4806 C CA . ARG A 1 32 ? 18.730 -11.225 -1.363 1.00 0.00 32 ARG A CA 9
ATOM 4807 C C . ARG A 1 32 ? 18.254 -10.353 -2.521 1.00 0.00 32 ARG A C 9
ATOM 4808 O O . ARG A 1 32 ? 18.789 -9.269 -2.755 1.00 0.00 32 ARG A O 9
ATOM 4829 N N . LYS A 1 33 ? 17.246 -10.833 -3.242 1.00 0.00 33 LYS A N 9
ATOM 4830 C CA . LYS A 1 33 ? 16.699 -10.097 -4.375 1.00 0.00 33 LYS A CA 9
ATOM 4831 C C . LYS A 1 33 ? 15.530 -9.219 -3.941 1.00 0.00 33 LYS A C 9
ATOM 4832 O O . LYS A 1 33 ? 15.692 -7.981 -3.932 1.00 0.00 33 LYS A O 9
ATOM 4852 N N . MET A 1 1 ? -16.115 18.771 -0.184 1.00 0.00 1 MET A N 10
ATOM 4853 C CA . MET A 1 1 ? -14.861 19.326 -0.756 1.00 0.00 1 MET A CA 10
ATOM 4854 C C . MET A 1 1 ? -13.846 18.222 -1.036 1.00 0.00 1 MET A C 10
ATOM 4855 O O . MET A 1 1 ? -12.638 18.440 -0.950 1.00 0.00 1 MET A O 10
ATOM 4871 N N . LYS A 1 2 ? -14.346 17.038 -1.374 1.00 0.00 2 LYS A N 10
ATOM 4872 C CA . LYS A 1 2 ? -13.481 15.899 -1.669 1.00 0.00 2 LYS A CA 10
ATOM 4873 C C . LYS A 1 2 ? -13.544 15.514 -3.133 1.00 0.00 2 LYS A C 10
ATOM 4874 O O . LYS A 1 2 ? -13.102 14.426 -3.500 1.00 0.00 2 LYS A O 10
ATOM 4893 N N . ASP A 1 3 ? -14.098 16.395 -3.966 1.00 0.00 3 ASP A N 10
ATOM 4894 C CA . ASP A 1 3 ? -14.220 16.127 -5.397 1.00 0.00 3 ASP A CA 10
ATOM 4895 C C . ASP A 1 3 ? -13.172 15.114 -5.841 1.00 0.00 3 ASP A C 10
ATOM 4896 O O . ASP A 1 3 ? -13.491 14.100 -6.462 1.00 0.00 3 ASP A O 10
ATOM 4905 N N . LEU A 1 4 ? -11.922 15.389 -5.486 1.00 0.00 4 LEU A N 10
ATOM 4906 C CA . LEU A 1 4 ? -10.823 14.493 -5.813 1.00 0.00 4 LEU A CA 10
ATOM 4907 C C . LEU A 1 4 ? -10.150 13.945 -4.555 1.00 0.00 4 LEU A C 10
ATOM 4908 O O . LEU A 1 4 ? -9.445 12.938 -4.612 1.00 0.00 4 LEU A O 10
ATOM 4924 N N . MET A 1 5 ? -10.364 14.609 -3.422 1.00 0.00 5 MET A N 10
ATOM 4925 C CA . MET A 1 5 ? -9.766 14.177 -2.163 1.00 0.00 5 MET A CA 10
ATOM 4926 C C . MET A 1 5 ? -10.121 12.726 -1.856 1.00 0.00 5 MET A C 10
ATOM 4927 O O . MET A 1 5 ? -9.285 11.963 -1.369 1.00 0.00 5 MET A O 10
ATOM 4941 N N . SER A 1 6 ? -11.358 12.346 -2.152 1.00 0.00 6 SER A N 10
ATOM 4942 C CA . SER A 1 6 ? -11.812 10.981 -1.915 1.00 0.00 6 SER A CA 10
ATOM 4943 C C . SER A 1 6 ? -11.438 10.069 -3.084 1.00 0.00 6 SER A C 10
ATOM 4944 O O . SER A 1 6 ? -11.813 8.897 -3.111 1.00 0.00 6 SER A O 10
ATOM 4952 N N . LEU A 1 7 ? -10.698 10.614 -4.048 1.00 0.00 7 LEU A N 10
ATOM 4953 C CA . LEU A 1 7 ? -10.276 9.850 -5.214 1.00 0.00 7 LEU A CA 10
ATOM 4954 C C . LEU A 1 7 ? -8.766 9.631 -5.216 1.00 0.00 7 LEU A C 10
ATOM 4955 O O . LEU A 1 7 ? -8.263 8.767 -5.931 1.00 0.00 7 LEU A O 10
ATOM 4971 N N . VAL A 1 8 ? -8.041 10.413 -4.418 1.00 0.00 8 VAL A N 10
ATOM 4972 C CA . VAL A 1 8 ? -6.590 10.277 -4.351 1.00 0.00 8 VAL A CA 10
ATOM 4973 C C . VAL A 1 8 ? -6.173 9.331 -3.225 1.00 0.00 8 VAL A C 10
ATOM 4974 O O . VAL A 1 8 ? -5.325 8.462 -3.417 1.00 0.00 8 VAL A O 10
ATOM 4987 N N . ILE A 1 9 ? -6.774 9.513 -2.053 1.00 0.00 9 ILE A N 10
ATOM 4988 C CA . ILE A 1 9 ? -6.469 8.691 -0.889 1.00 0.00 9 ILE A CA 10
ATOM 4989 C C . ILE A 1 9 ? -7.146 7.322 -0.970 1.00 0.00 9 ILE A C 10
ATOM 4990 O O . ILE A 1 9 ? -6.659 6.347 -0.398 1.00 0.00 9 ILE A O 10
ATOM 5006 N N . ALA A 1 10 ? -8.270 7.254 -1.676 1.00 0.00 10 ALA A N 10
ATOM 5007 C CA . ALA A 1 10 ? -9.001 6.000 -1.815 1.00 0.00 10 ALA A CA 10
ATOM 5008 C C . ALA A 1 10 ? -8.164 4.947 -2.542 1.00 0.00 10 ALA A C 10
ATOM 5009 O O . ALA A 1 10 ? -7.842 3.905 -1.972 1.00 0.00 10 ALA A O 10
ATOM 5016 N N . PRO A 1 11 ? -7.793 5.199 -3.813 1.00 0.00 11 PRO A N 10
ATOM 5017 C CA . PRO A 1 11 ? -6.988 4.255 -4.595 1.00 0.00 11 PRO A CA 10
ATOM 5018 C C . PRO A 1 11 ? -5.671 3.912 -3.908 1.00 0.00 11 PRO A C 10
ATOM 5019 O O . PRO A 1 11 ? -5.339 2.741 -3.726 1.00 0.00 11 PRO A O 10
ATOM 5030 N N . ILE A 1 12 ? -4.922 4.945 -3.530 1.00 0.00 12 ILE A N 10
ATOM 5031 C CA . ILE A 1 12 ? -3.637 4.760 -2.863 1.00 0.00 12 ILE A CA 10
ATOM 5032 C C . ILE A 1 12 ? -3.770 3.877 -1.629 1.00 0.00 12 ILE A C 10
ATOM 5033 O O . ILE A 1 12 ? -2.804 3.249 -1.195 1.00 0.00 12 ILE A O 10
ATOM 5049 N N . PHE A 1 13 ? -4.970 3.832 -1.069 1.00 0.00 13 PHE A N 10
ATOM 5050 C CA . PHE A 1 13 ? -5.231 3.024 0.116 1.00 0.00 13 PHE A CA 10
ATOM 5051 C C . PHE A 1 13 ? -5.038 1.542 -0.187 1.00 0.00 13 PHE A C 10
ATOM 5052 O O . PHE A 1 13 ? -4.082 0.923 0.279 1.00 0.00 13 PHE A O 10
ATOM 5069 N N . VAL A 1 14 ? -5.952 0.980 -0.972 1.00 0.00 14 VAL A N 10
ATOM 5070 C CA . VAL A 1 14 ? -5.885 -0.430 -1.341 1.00 0.00 14 VAL A CA 10
ATOM 5071 C C . VAL A 1 14 ? -4.510 -0.795 -1.896 1.00 0.00 14 VAL A C 10
ATOM 5072 O O . VAL A 1 14 ? -4.080 -1.945 -1.807 1.00 0.00 14 VAL A O 10
ATOM 5085 N N . GLY A 1 15 ? -3.826 0.190 -2.469 1.00 0.00 15 GLY A N 10
ATOM 5086 C CA . GLY A 1 15 ? -2.509 -0.050 -3.029 1.00 0.00 15 GLY A CA 10
ATOM 5087 C C . GLY A 1 15 ? -1.432 -0.130 -1.965 1.00 0.00 15 GLY A C 10
ATOM 5088 O O . GLY A 1 15 ? -0.452 -0.858 -2.119 1.00 0.00 15 GLY A O 10
ATOM 5092 N N . LEU A 1 16 ? -1.612 0.622 -0.883 1.00 0.00 16 LEU A N 10
ATOM 5093 C CA . LEU A 1 16 ? -0.646 0.632 0.209 1.00 0.00 16 LEU A CA 10
ATOM 5094 C C . LEU A 1 16 ? -0.890 -0.532 1.164 1.00 0.00 16 LEU A C 10
ATOM 5095 O O . LEU A 1 16 ? 0.043 -1.044 1.783 1.00 0.00 16 LEU A O 10
ATOM 5111 N N . VAL A 1 17 ? -2.147 -0.951 1.274 1.00 0.00 17 VAL A N 10
ATOM 5112 C CA . VAL A 1 17 ? -2.504 -2.062 2.151 1.00 0.00 17 VAL A CA 10
ATOM 5113 C C . VAL A 1 17 ? -2.096 -3.382 1.524 1.00 0.00 17 VAL A C 10
ATOM 5114 O O . VAL A 1 17 ? -1.341 -4.158 2.109 1.00 0.00 17 VAL A O 10
ATOM 5127 N N . LEU A 1 18 ? -2.613 -3.630 0.326 1.00 0.00 18 LEU A N 10
ATOM 5128 C CA . LEU A 1 18 ? -2.320 -4.857 -0.397 1.00 0.00 18 LEU A CA 10
ATOM 5129 C C . LEU A 1 18 ? -0.821 -5.148 -0.388 1.00 0.00 18 LEU A C 10
ATOM 5130 O O . LEU A 1 18 ? -0.401 -6.305 -0.416 1.00 0.00 18 LEU A O 10
ATOM 5146 N N . GLU A 1 19 ? -0.023 -4.086 -0.344 1.00 0.00 19 GLU A N 10
ATOM 5147 C CA . GLU A 1 19 ? 1.428 -4.217 -0.325 1.00 0.00 19 GLU A CA 10
ATOM 5148 C C . GLU A 1 19 ? 1.910 -4.644 1.057 1.00 0.00 19 GLU A C 10
ATOM 5149 O O . GLU A 1 19 ? 2.805 -5.481 1.184 1.00 0.00 19 GLU A O 10
ATOM 5161 N N . MET A 1 20 ? 1.308 -4.062 2.090 1.00 0.00 20 MET A N 10
ATOM 5162 C CA . MET A 1 20 ? 1.664 -4.371 3.466 1.00 0.00 20 MET A CA 10
ATOM 5163 C C . MET A 1 20 ? 1.650 -5.874 3.722 1.00 0.00 20 MET A C 10
ATOM 5164 O O . MET A 1 20 ? 2.532 -6.407 4.396 1.00 0.00 20 MET A O 10
ATOM 5178 N N . ILE A 1 21 ? 0.647 -6.552 3.179 1.00 0.00 21 ILE A N 10
ATOM 5179 C CA . ILE A 1 21 ? 0.522 -7.989 3.348 1.00 0.00 21 ILE A CA 10
ATOM 5180 C C . ILE A 1 21 ? 1.300 -8.720 2.262 1.00 0.00 21 ILE A C 10
ATOM 5181 O O . ILE A 1 21 ? 1.878 -9.779 2.505 1.00 0.00 21 ILE A O 10
ATOM 5197 N N . SER A 1 22 ? 1.313 -8.150 1.063 1.00 0.00 22 SER A N 10
ATOM 5198 C CA . SER A 1 22 ? 2.023 -8.753 -0.056 1.00 0.00 22 SER A CA 10
ATOM 5199 C C . SER A 1 22 ? 3.491 -8.971 0.291 1.00 0.00 22 SER A C 10
ATOM 5200 O O . SER A 1 22 ? 4.128 -9.894 -0.216 1.00 0.00 22 SER A O 10
ATOM 5208 N N . ARG A 1 23 ? 4.019 -8.124 1.169 1.00 0.00 23 ARG A N 10
ATOM 5209 C CA . ARG A 1 23 ? 5.408 -8.237 1.590 1.00 0.00 23 ARG A CA 10
ATOM 5210 C C . ARG A 1 23 ? 5.570 -9.405 2.553 1.00 0.00 23 ARG A C 10
ATOM 5211 O O . ARG A 1 23 ? 6.513 -10.188 2.441 1.00 0.00 23 ARG A O 10
ATOM 5232 N N . VAL A 1 24 ? 4.631 -9.529 3.486 1.00 0.00 24 VAL A N 10
ATOM 5233 C CA . VAL A 1 24 ? 4.657 -10.618 4.455 1.00 0.00 24 VAL A CA 10
ATOM 5234 C C . VAL A 1 24 ? 4.693 -11.955 3.737 1.00 0.00 24 VAL A C 10
ATOM 5235 O O . VAL A 1 24 ? 5.290 -12.920 4.214 1.00 0.00 24 VAL A O 10
ATOM 5248 N N . LEU A 1 25 ? 4.055 -11.993 2.576 1.00 0.00 25 LEU A N 10
ATOM 5249 C CA . LEU A 1 25 ? 4.012 -13.199 1.768 1.00 0.00 25 LEU A CA 10
ATOM 5250 C C . LEU A 1 25 ? 5.409 -13.641 1.361 1.00 0.00 25 LEU A C 10
ATOM 5251 O O . LEU A 1 25 ? 5.615 -14.790 0.971 1.00 0.00 25 LEU A O 10
ATOM 5267 N N . ASP A 1 26 ? 6.365 -12.726 1.439 1.00 0.00 26 ASP A N 10
ATOM 5268 C CA . ASP A 1 26 ? 7.729 -13.039 1.060 1.00 0.00 26 ASP A CA 10
ATOM 5269 C C . ASP A 1 26 ? 8.731 -12.153 1.795 1.00 0.00 26 ASP A C 10
ATOM 5270 O O . ASP A 1 26 ? 9.784 -11.812 1.256 1.00 0.00 26 ASP A O 10
ATOM 5279 N N . GLU A 1 27 ? 8.396 -11.785 3.027 1.00 0.00 27 GLU A N 10
ATOM 5280 C CA . GLU A 1 27 ? 9.268 -10.940 3.835 1.00 0.00 27 GLU A CA 10
ATOM 5281 C C . GLU A 1 27 ? 10.270 -11.785 4.618 1.00 0.00 27 GLU A C 10
ATOM 5282 O O . GLU A 1 27 ? 10.363 -11.684 5.842 1.00 0.00 27 GLU A O 10
ATOM 5294 N N . GLU A 1 28 ? 11.019 -12.618 3.903 1.00 0.00 28 GLU A N 10
ATOM 5295 C CA . GLU A 1 28 ? 12.014 -13.481 4.529 1.00 0.00 28 GLU A CA 10
ATOM 5296 C C . GLU A 1 28 ? 13.424 -13.083 4.105 1.00 0.00 28 GLU A C 10
ATOM 5297 O O . GLU A 1 28 ? 14.294 -13.935 3.929 1.00 0.00 28 GLU A O 10
ATOM 5309 N N . ASP A 1 29 ? 13.642 -11.782 3.943 1.00 0.00 29 ASP A N 10
ATOM 5310 C CA . ASP A 1 29 ? 14.947 -11.270 3.541 1.00 0.00 29 ASP A CA 10
ATOM 5311 C C . ASP A 1 29 ? 15.930 -11.311 4.706 1.00 0.00 29 ASP A C 10
ATOM 5312 O O . ASP A 1 29 ? 16.089 -10.330 5.433 1.00 0.00 29 ASP A O 10
ATOM 5321 N N . ASP A 1 30 ? 16.589 -12.453 4.878 1.00 0.00 30 ASP A N 10
ATOM 5322 C CA . ASP A 1 30 ? 17.557 -12.622 5.955 1.00 0.00 30 ASP A CA 10
ATOM 5323 C C . ASP A 1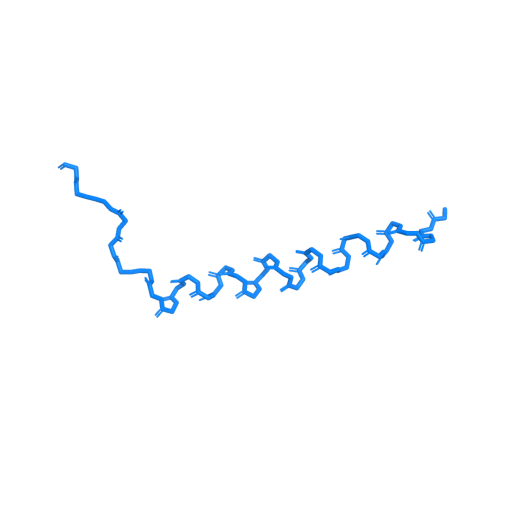 30 ? 18.980 -12.415 5.446 1.00 0.00 30 ASP A C 10
ATOM 5324 O O . ASP A 1 30 ? 19.913 -13.082 5.892 1.00 0.00 30 ASP A O 10
ATOM 5333 N N . SER A 1 31 ? 19.138 -11.485 4.509 1.00 0.00 31 SER A N 10
ATOM 5334 C CA . SER A 1 31 ? 20.447 -11.189 3.939 1.00 0.00 31 SER A CA 10
ATOM 5335 C C . SER A 1 31 ? 21.201 -10.181 4.801 1.00 0.00 31 SER A C 10
ATOM 5336 O O . SER A 1 31 ? 21.008 -8.972 4.671 1.00 0.00 31 SER A O 10
ATOM 5344 N N . ARG A 1 32 ? 22.059 -10.687 5.680 1.00 0.00 32 ARG A N 10
ATOM 5345 C CA . ARG A 1 32 ? 22.842 -9.830 6.564 1.00 0.00 32 ARG A CA 10
ATOM 5346 C C . ARG A 1 32 ? 24.323 -10.187 6.495 1.00 0.00 32 ARG A C 10
ATOM 5347 O O . ARG A 1 32 ? 25.049 -10.061 7.481 1.00 0.00 32 ARG A O 10
ATOM 5368 N N . LYS A 1 33 ? 24.766 -10.632 5.323 1.00 0.00 33 LYS A N 10
ATOM 5369 C CA . LYS A 1 33 ? 26.161 -11.006 5.125 1.00 0.00 33 LYS A CA 10
ATOM 5370 C C . LYS A 1 33 ? 26.557 -12.145 6.061 1.00 0.00 33 LYS A C 10
ATOM 5371 O O . LYS A 1 33 ? 26.519 -13.312 5.619 1.00 0.00 33 LYS A O 10
ATOM 5391 N N . MET A 1 1 ? -18.114 17.465 0.304 1.00 0.00 1 MET A N 11
ATOM 5392 C CA . MET A 1 1 ? -16.984 17.487 1.270 1.00 0.00 1 MET A CA 11
ATOM 5393 C C . MET A 1 1 ? -15.824 16.627 0.781 1.00 0.00 1 MET A C 11
ATOM 5394 O O . MET A 1 1 ? -14.660 16.925 1.052 1.00 0.00 1 MET A O 11
ATOM 5410 N N . LYS A 1 2 ? -16.148 15.559 0.059 1.00 0.00 2 LYS A N 11
ATOM 5411 C CA . LYS A 1 2 ? -15.131 14.656 -0.470 1.00 0.00 2 LYS A CA 11
ATOM 5412 C C . LYS A 1 2 ? -15.046 14.732 -1.981 1.00 0.00 2 LYS A C 11
ATOM 5413 O O . LYS A 1 2 ? -14.448 13.858 -2.607 1.00 0.00 2 LYS A O 11
ATOM 5432 N N . ASP A 1 3 ? -15.647 15.768 -2.568 1.00 0.00 3 ASP A N 11
ATOM 5433 C CA . ASP A 1 3 ? -15.636 15.941 -4.019 1.00 0.00 3 ASP A CA 11
ATOM 5434 C C . ASP A 1 3 ? -14.445 15.218 -4.633 1.00 0.00 3 ASP A C 11
ATOM 5435 O O . ASP A 1 3 ? -14.592 14.425 -5.563 1.00 0.00 3 ASP A O 11
ATOM 5444 N N . LEU A 1 4 ? -13.266 15.482 -4.080 1.00 0.00 4 LEU A N 11
ATOM 5445 C CA . LEU A 1 4 ? -12.045 14.839 -4.543 1.00 0.00 4 LEU A CA 11
ATOM 5446 C C . LEU A 1 4 ? -11.410 13.990 -3.443 1.00 0.00 4 LEU A C 11
ATOM 5447 O O . LEU A 1 4 ? -10.657 13.058 -3.726 1.00 0.00 4 LEU A O 11
ATOM 5463 N N . MET A 1 5 ? -11.712 14.316 -2.188 1.00 0.00 5 MET A N 11
ATOM 5464 C CA . MET A 1 5 ? -11.164 13.582 -1.050 1.00 0.00 5 MET A CA 11
ATOM 5465 C C . MET A 1 5 ? -11.319 12.074 -1.231 1.00 0.00 5 MET A C 11
ATOM 5466 O O . MET A 1 5 ? -10.384 11.311 -0.990 1.00 0.00 5 MET A O 11
ATOM 5480 N N . SER A 1 6 ? -12.504 11.651 -1.656 1.00 0.00 6 SER A N 11
ATOM 5481 C CA . SER A 1 6 ? -12.779 10.234 -1.868 1.00 0.00 6 SER A CA 11
ATOM 5482 C C . SER A 1 6 ? -12.000 9.693 -3.065 1.00 0.00 6 SER A C 11
ATOM 5483 O O . SER A 1 6 ? -11.826 8.483 -3.207 1.00 0.00 6 SER A O 11
ATOM 5491 N N . LEU A 1 7 ? -11.532 10.595 -3.925 1.00 0.00 7 LEU A N 11
ATOM 5492 C CA . LEU A 1 7 ? -10.774 10.201 -5.107 1.00 0.00 7 LEU A CA 11
ATOM 5493 C C . LEU A 1 7 ? -9.271 10.335 -4.871 1.00 0.00 7 LEU A C 11
ATOM 5494 O O . LEU A 1 7 ? -8.467 9.803 -5.635 1.00 0.00 7 LEU A O 11
ATOM 5510 N N . VAL A 1 8 ? -8.895 11.046 -3.812 1.00 0.00 8 VAL A N 11
ATOM 5511 C CA . VAL A 1 8 ? -7.486 11.241 -3.484 1.00 0.00 8 VAL A CA 11
ATOM 5512 C C . VAL A 1 8 ? -7.044 10.291 -2.369 1.00 0.00 8 VAL A C 11
ATOM 5513 O O . VAL A 1 8 ? -5.949 10.427 -1.824 1.00 0.00 8 VAL A O 11
ATOM 5526 N N . ILE A 1 9 ? -7.903 9.330 -2.035 1.00 0.00 9 ILE A N 11
ATOM 5527 C CA . ILE A 1 9 ? -7.602 8.362 -0.990 1.00 0.00 9 ILE A CA 11
ATOM 5528 C C . ILE A 1 9 ? -7.753 6.935 -1.508 1.00 0.00 9 ILE A C 11
ATOM 5529 O O . ILE A 1 9 ? -6.832 6.129 -1.402 1.00 0.00 9 ILE A O 11
ATOM 5545 N N . ALA A 1 10 ? -8.922 6.630 -2.063 1.00 0.00 10 ALA A N 11
ATOM 5546 C CA . ALA A 1 10 ? -9.201 5.297 -2.592 1.00 0.00 10 ALA A CA 11
ATOM 5547 C C . ALA A 1 10 ? -8.035 4.758 -3.424 1.00 0.00 10 ALA A C 11
ATOM 5548 O O . ALA A 1 10 ? -7.550 3.653 -3.179 1.00 0.00 10 ALA A O 11
ATOM 5555 N N . PRO A 1 11 ? -7.574 5.526 -4.426 1.00 0.00 11 PRO A N 11
ATOM 5556 C CA . PRO A 1 11 ? -6.469 5.110 -5.296 1.00 0.00 11 PRO A CA 11
ATOM 5557 C C . PRO A 1 11 ? -5.165 4.888 -4.534 1.00 0.00 11 PRO A C 11
ATOM 5558 O O . PRO A 1 11 ? -4.451 3.915 -4.779 1.00 0.00 11 PRO A O 11
ATOM 5569 N N . ILE A 1 12 ? -4.852 5.801 -3.620 1.00 0.00 12 ILE A N 11
ATOM 5570 C CA . ILE A 1 12 ? -3.625 5.711 -2.837 1.00 0.00 12 ILE A CA 11
ATOM 5571 C C . ILE A 1 12 ? -3.730 4.660 -1.740 1.00 0.00 12 ILE A C 11
ATOM 5572 O O . ILE A 1 12 ? -2.728 4.074 -1.332 1.00 0.00 12 ILE A O 11
ATOM 5588 N N . PHE A 1 13 ? -4.943 4.422 -1.271 1.00 0.00 13 PHE A N 11
ATOM 5589 C CA . PHE A 1 13 ? -5.171 3.434 -0.224 1.00 0.00 13 PHE A CA 11
ATOM 5590 C C . PHE A 1 13 ? -4.931 2.028 -0.760 1.00 0.00 13 PHE A C 11
ATOM 5591 O O . PHE A 1 13 ? -3.990 1.350 -0.351 1.00 0.00 13 PHE A O 11
ATOM 5608 N N . VAL A 1 14 ? -5.785 1.601 -1.684 1.00 0.00 14 VAL A N 11
ATOM 5609 C CA . VAL A 1 14 ? -5.666 0.278 -2.282 1.00 0.00 14 VAL A CA 11
ATOM 5610 C C . VAL A 1 14 ? -4.274 0.057 -2.873 1.00 0.00 14 VAL A C 11
ATOM 5611 O O . VAL A 1 14 ? -3.837 -1.081 -3.037 1.00 0.00 14 VAL A O 11
ATOM 5624 N N . GLY A 1 15 ? -3.583 1.148 -3.193 1.00 0.00 15 GLY A N 11
ATOM 5625 C CA . GLY A 1 15 ? -2.253 1.042 -3.761 1.00 0.00 15 GLY A CA 11
ATOM 5626 C C . GLY A 1 15 ? -1.175 0.896 -2.704 1.00 0.00 15 GLY A C 11
ATOM 5627 O O . GLY A 1 15 ? -0.169 0.223 -2.924 1.00 0.00 15 GLY A O 11
ATOM 5631 N N . LEU A 1 16 ? -1.384 1.530 -1.554 1.00 0.00 16 LEU A N 11
ATOM 5632 C CA . LEU A 1 16 ? -0.418 1.467 -0.462 1.00 0.00 16 LEU A CA 11
ATOM 5633 C C . LEU A 1 16 ? -0.538 0.151 0.299 1.00 0.00 16 LEU A C 11
ATOM 5634 O O . LEU A 1 16 ? 0.454 -0.378 0.801 1.00 0.00 16 LEU A O 11
ATOM 5650 N N . VAL A 1 17 ? -1.755 -0.380 0.376 1.00 0.00 17 VAL A N 11
ATOM 5651 C CA . VAL A 1 17 ? -1.989 -1.641 1.072 1.00 0.00 17 VAL A CA 11
ATOM 5652 C C . VAL A 1 17 ? -1.418 -2.794 0.273 1.00 0.00 17 VAL A C 11
ATOM 5653 O O . VAL A 1 17 ? -0.685 -3.633 0.797 1.00 0.00 17 VAL A O 11
ATOM 5666 N N . LEU A 1 18 ? -1.771 -2.828 -1.005 1.00 0.00 18 LEU A N 11
ATOM 5667 C CA . LEU A 1 18 ? -1.314 -3.874 -1.896 1.00 0.00 18 LEU A CA 11
ATOM 5668 C C . LEU A 1 18 ? 0.207 -4.011 -1.838 1.00 0.00 18 LEU A C 11
ATOM 5669 O O . LEU A 1 18 ? 0.753 -5.098 -2.028 1.00 0.00 18 LEU A O 11
ATOM 5685 N N . GLU A 1 19 ? 0.881 -2.897 -1.568 1.00 0.00 19 GLU A N 11
ATOM 5686 C CA . GLU A 1 19 ? 2.335 -2.881 -1.476 1.00 0.00 19 GLU A CA 11
ATOM 5687 C C . GLU A 1 19 ? 2.796 -3.428 -0.130 1.00 0.00 19 GLU A C 11
ATOM 5688 O O . GLU A 1 19 ? 3.754 -4.198 -0.054 1.00 0.00 19 GLU A O 11
ATOM 5700 N N . MET A 1 20 ? 2.107 -3.021 0.933 1.00 0.00 20 MET A N 11
ATOM 5701 C CA . MET A 1 20 ? 2.435 -3.461 2.280 1.00 0.00 20 MET A CA 11
ATOM 5702 C C . MET A 1 20 ? 2.564 -4.978 2.358 1.00 0.00 20 MET A C 11
ATOM 5703 O O . MET A 1 20 ? 3.462 -5.501 3.018 1.00 0.00 20 MET A O 11
ATOM 5717 N N . ILE A 1 21 ? 1.664 -5.680 1.680 1.00 0.00 21 ILE A N 11
ATOM 5718 C CA . ILE A 1 21 ? 1.683 -7.132 1.673 1.00 0.00 21 ILE A CA 11
ATOM 5719 C C . ILE A 1 21 ? 2.582 -7.645 0.556 1.00 0.00 21 ILE A C 11
ATOM 5720 O O . ILE A 1 21 ? 3.256 -8.664 0.708 1.00 0.00 21 ILE A O 11
ATOM 5736 N N . SER A 1 22 ? 2.588 -6.935 -0.566 1.00 0.00 22 SER A N 11
ATOM 5737 C CA . SER A 1 22 ? 3.408 -7.326 -1.704 1.00 0.00 22 SER A CA 11
ATOM 5738 C C . SER A 1 22 ? 4.874 -7.432 -1.302 1.00 0.00 22 SER A C 11
ATOM 5739 O O . SER A 1 22 ? 5.629 -8.218 -1.873 1.00 0.00 22 SER A O 11
ATOM 5747 N N . ARG A 1 23 ? 5.268 -6.643 -0.307 1.00 0.00 23 ARG A N 11
ATOM 5748 C CA . ARG A 1 23 ? 6.641 -6.662 0.176 1.00 0.00 23 ARG A CA 11
ATOM 5749 C C . ARG A 1 23 ? 6.884 -7.906 1.018 1.00 0.00 23 ARG A C 11
ATOM 5750 O O . ARG A 1 23 ? 7.909 -8.570 0.879 1.00 0.00 23 ARG A O 11
ATOM 5771 N N . VAL A 1 24 ? 5.923 -8.227 1.880 1.00 0.00 24 VAL A N 11
ATOM 5772 C CA . VAL A 1 24 ? 6.023 -9.407 2.731 1.00 0.00 24 VAL A CA 11
ATOM 5773 C C . VAL A 1 24 ? 6.254 -10.644 1.883 1.00 0.00 24 VAL A C 11
ATOM 5774 O O . VAL A 1 24 ? 6.944 -11.578 2.292 1.00 0.00 24 VAL A O 11
ATOM 5787 N N . LEU A 1 25 ? 5.678 -10.633 0.690 1.00 0.00 25 LEU A N 11
ATOM 5788 C CA . LEU A 1 25 ? 5.821 -11.741 -0.237 1.00 0.00 25 LEU A CA 11
ATOM 5789 C C . LEU A 1 25 ? 7.281 -11.975 -0.594 1.00 0.00 25 LEU A C 11
ATOM 5790 O O . LEU A 1 25 ? 7.647 -13.048 -1.072 1.00 0.00 25 LEU A O 11
ATOM 5806 N N . ASP A 1 26 ? 8.111 -10.966 -0.373 1.00 0.00 26 ASP A N 11
ATOM 5807 C CA . ASP A 1 26 ? 9.522 -11.076 -0.690 1.00 0.00 26 ASP A CA 11
ATOM 5808 C C . ASP A 1 26 ? 10.363 -10.152 0.187 1.00 0.00 26 ASP A C 11
ATOM 5809 O O . ASP A 1 26 ? 11.378 -9.615 -0.255 1.00 0.00 26 ASP A O 11
ATOM 5818 N N . GLU A 1 27 ? 9.931 -9.971 1.431 1.00 0.00 27 GLU A N 11
ATOM 5819 C CA . GLU A 1 27 ? 10.643 -9.112 2.370 1.00 0.00 27 GLU A CA 11
ATOM 5820 C C . GLU A 1 27 ? 12.005 -9.701 2.724 1.00 0.00 27 GLU A C 11
ATOM 5821 O O . GLU A 1 27 ? 12.420 -10.713 2.159 1.00 0.00 27 GLU A O 11
ATOM 5833 N N . GLU A 1 28 ? 12.695 -9.061 3.662 1.00 0.00 28 GLU A N 11
ATOM 5834 C CA . GLU A 1 28 ? 14.010 -9.522 4.091 1.00 0.00 28 GLU A CA 11
ATOM 5835 C C . GLU A 1 28 ? 13.936 -10.166 5.472 1.00 0.00 28 GLU A C 11
ATOM 5836 O O . GLU A 1 28 ? 13.179 -9.722 6.335 1.00 0.00 28 GLU A O 11
ATOM 5848 N N . ASP A 1 29 ? 14.727 -11.214 5.674 1.00 0.00 29 ASP A N 11
ATOM 5849 C CA . ASP A 1 29 ? 14.752 -11.919 6.951 1.00 0.00 29 ASP A CA 11
ATOM 5850 C C . ASP A 1 29 ? 16.179 -12.053 7.472 1.00 0.00 29 ASP A C 11
ATOM 5851 O O . ASP A 1 29 ? 17.142 -11.813 6.743 1.00 0.00 29 ASP A O 11
ATOM 5860 N N . ASP A 1 30 ? 16.308 -12.437 8.737 1.00 0.00 30 ASP A N 11
ATOM 5861 C CA . ASP A 1 30 ? 17.618 -12.602 9.356 1.00 0.00 30 ASP A CA 11
ATOM 5862 C C . ASP A 1 30 ? 18.325 -13.838 8.810 1.00 0.00 30 ASP A C 11
ATOM 5863 O O . ASP A 1 30 ? 18.308 -14.901 9.432 1.00 0.00 30 ASP A O 11
ATOM 5872 N N . SER A 1 31 ? 18.946 -13.692 7.645 1.00 0.00 31 SER A N 11
ATOM 5873 C CA . SER A 1 31 ? 19.660 -14.797 7.015 1.00 0.00 31 SER A CA 11
ATOM 5874 C C . SER A 1 31 ? 20.858 -15.221 7.857 1.00 0.00 31 SER A C 11
ATOM 5875 O O . SER A 1 31 ? 21.923 -14.605 7.796 1.00 0.00 31 SER A O 11
ATOM 5883 N N . ARG A 1 32 ? 20.678 -16.277 8.645 1.00 0.00 32 ARG A N 11
ATOM 5884 C CA . ARG A 1 32 ? 21.745 -16.783 9.500 1.00 0.00 32 ARG A CA 11
ATOM 5885 C C . ARG A 1 32 ? 22.635 -17.760 8.738 1.00 0.00 32 ARG A C 11
ATOM 5886 O O . ARG A 1 32 ? 23.833 -17.859 9.003 1.00 0.00 32 ARG A O 11
ATOM 5907 N N . LYS A 1 33 ? 22.041 -18.479 7.792 1.00 0.00 33 LYS A N 11
ATOM 5908 C CA . LYS A 1 33 ? 22.781 -19.449 6.992 1.00 0.00 33 LYS A CA 11
ATOM 5909 C C . LYS A 1 33 ? 23.462 -18.770 5.808 1.00 0.00 33 LYS A C 11
ATOM 5910 O O . LYS A 1 33 ? 24.544 -19.242 5.398 1.00 0.00 33 LYS A O 11
ATOM 5930 N N . MET A 1 1 ? -18.982 18.354 -4.365 1.00 0.00 1 MET A N 12
ATOM 5931 C CA . MET A 1 1 ? -18.723 17.066 -5.060 1.00 0.00 1 MET A CA 12
ATOM 5932 C C . MET A 1 1 ? -17.558 16.319 -4.421 1.00 0.00 1 MET A C 12
ATOM 5933 O O . MET A 1 1 ? -17.003 16.758 -3.413 1.00 0.00 1 MET A O 12
ATOM 5949 N N . LYS A 1 2 ? -17.190 15.188 -5.014 1.00 0.00 2 LYS A N 12
ATOM 5950 C CA . LYS A 1 2 ? -16.087 14.379 -4.503 1.00 0.00 2 LYS A CA 12
ATOM 5951 C C . LYS A 1 2 ? -14.901 14.391 -5.446 1.00 0.00 2 LYS A C 12
ATOM 5952 O O . LYS A 1 2 ? -14.004 13.560 -5.314 1.00 0.00 2 LYS A O 12
ATOM 5971 N N . ASP A 1 3 ? -14.899 15.322 -6.400 1.00 0.00 3 ASP A N 12
ATOM 5972 C CA . ASP A 1 3 ? -13.811 15.424 -7.370 1.00 0.00 3 ASP A CA 12
ATOM 5973 C C . ASP A 1 3 ? -12.534 14.817 -6.805 1.00 0.00 3 ASP A C 12
ATOM 5974 O O . ASP A 1 3 ? -11.908 13.959 -7.427 1.00 0.00 3 ASP A O 12
ATOM 5983 N N . LEU A 1 4 ? -12.174 15.254 -5.603 1.00 0.00 4 LEU A N 12
ATOM 5984 C CA . LEU A 1 4 ? -10.992 14.738 -4.928 1.00 0.00 4 LEU A CA 12
ATOM 5985 C C . LEU A 1 4 ? -11.351 14.037 -3.618 1.00 0.00 4 LEU A C 12
ATOM 5986 O O . LEU A 1 4 ? -10.566 13.246 -3.097 1.00 0.00 4 LEU A O 12
ATOM 6002 N N . MET A 1 5 ? -12.535 14.331 -3.085 1.00 0.00 5 MET A N 12
ATOM 6003 C CA . MET A 1 5 ? -12.977 13.724 -1.834 1.00 0.00 5 MET A CA 12
ATOM 6004 C C . MET A 1 5 ? -12.903 12.203 -1.904 1.00 0.00 5 MET A C 12
ATOM 6005 O O . MET A 1 5 ? -12.423 11.553 -0.976 1.00 0.00 5 MET A O 12
ATOM 6019 N N . SER A 1 6 ? -13.372 11.641 -3.010 1.00 0.00 6 SER A N 12
ATOM 6020 C CA . SER A 1 6 ? -13.347 10.196 -3.198 1.00 0.00 6 SER A CA 12
ATOM 6021 C C . SER A 1 6 ? -11.935 9.716 -3.525 1.00 0.00 6 SER A C 12
ATOM 6022 O O . SER A 1 6 ? -11.641 8.524 -3.445 1.00 0.00 6 SER A O 12
ATOM 6030 N N . LEU A 1 7 ? -11.064 10.653 -3.893 1.00 0.00 7 LEU A N 12
ATOM 6031 C CA . LEU A 1 7 ? -9.684 10.329 -4.233 1.00 0.00 7 LEU A CA 12
ATOM 6032 C C . LEU A 1 7 ? -8.748 10.560 -3.046 1.00 0.00 7 LEU A C 12
ATOM 6033 O O . LEU A 1 7 ? -7.560 10.248 -3.117 1.00 0.00 7 LEU A O 12
ATOM 6049 N N . VAL A 1 8 ? -9.280 11.112 -1.957 1.00 0.00 8 VAL A N 12
ATOM 6050 C CA . VAL A 1 8 ? -8.472 11.379 -0.771 1.00 0.00 8 VAL A CA 12
ATOM 6051 C C . VAL A 1 8 ? -8.296 10.123 0.083 1.00 0.00 8 VAL A C 12
ATOM 6052 O O . VAL A 1 8 ? -7.323 10.003 0.827 1.00 0.00 8 VAL A O 12
ATOM 6065 N N . ILE A 1 9 ? -9.249 9.199 -0.015 1.00 0.00 9 ILE A N 12
ATOM 6066 C CA . ILE A 1 9 ? -9.199 7.965 0.761 1.00 0.00 9 ILE A CA 12
ATOM 6067 C C . ILE A 1 9 ? -9.188 6.721 -0.132 1.00 0.00 9 ILE A C 12
ATOM 6068 O O . ILE A 1 9 ? -9.046 5.601 0.359 1.00 0.00 9 ILE A O 12
ATOM 6084 N N . ALA A 1 10 ? -9.350 6.915 -1.439 1.00 0.00 10 ALA A N 12
ATOM 6085 C CA . ALA A 1 10 ? -9.369 5.796 -2.377 1.00 0.00 10 ALA A CA 12
ATOM 6086 C C . ALA A 1 10 ? -7.958 5.307 -2.712 1.00 0.00 10 ALA A C 12
ATOM 6087 O O . ALA A 1 10 ? -7.608 4.163 -2.424 1.00 0.00 10 ALA A O 12
ATOM 6094 N N . PRO A 1 11 ? -7.130 6.163 -3.339 1.00 0.00 11 PRO A N 12
ATOM 6095 C CA . PRO A 1 11 ? -5.760 5.801 -3.722 1.00 0.00 11 PRO A CA 12
ATOM 6096 C C . PRO A 1 11 ? -4.853 5.554 -2.521 1.00 0.00 11 PRO A C 12
ATOM 6097 O O . PRO A 1 11 ? -4.041 4.628 -2.526 1.00 0.00 11 PRO A O 12
ATOM 6108 N N . ILE A 1 12 ? -4.989 6.386 -1.494 1.00 0.00 12 ILE A N 12
ATOM 6109 C CA . ILE A 1 12 ? -4.176 6.252 -0.295 1.00 0.00 12 ILE A CA 12
ATOM 6110 C C . ILE A 1 12 ? -4.402 4.903 0.373 1.00 0.00 12 ILE A C 12
ATOM 6111 O O . ILE A 1 12 ? -3.513 4.369 1.035 1.00 0.00 12 ILE A O 12
ATOM 6127 N N . PHE A 1 13 ? -5.591 4.354 0.185 1.00 0.00 13 PHE A N 12
ATOM 6128 C CA . PHE A 1 13 ? -5.932 3.060 0.760 1.00 0.00 13 PHE A CA 12
ATOM 6129 C C . PHE A 1 13 ? -5.117 1.957 0.098 1.00 0.00 13 PHE A C 12
ATOM 6130 O O . PHE A 1 13 ? -4.223 1.377 0.712 1.00 0.00 13 PHE A O 12
ATOM 6147 N N . VAL A 1 14 ? -5.429 1.681 -1.163 1.00 0.00 14 VAL A N 12
ATOM 6148 C CA . VAL A 1 14 ? -4.724 0.654 -1.918 1.00 0.00 14 VAL A CA 12
ATOM 6149 C C . VAL A 1 14 ? -3.219 0.916 -1.935 1.00 0.00 14 VAL A C 12
ATOM 6150 O O . VAL A 1 14 ? -2.425 -0.001 -2.135 1.00 0.00 14 VAL A O 12
ATOM 6163 N N . GLY A 1 15 ? -2.833 2.173 -1.725 1.00 0.00 15 GLY A N 12
ATOM 6164 C CA . GLY A 1 15 ? -1.426 2.525 -1.723 1.00 0.00 15 GLY A CA 12
ATOM 6165 C C . GLY A 1 15 ? -0.721 2.101 -0.449 1.00 0.00 15 GLY A C 12
ATOM 6166 O O . GLY A 1 15 ? 0.480 1.832 -0.458 1.00 0.00 15 GLY A O 12
ATOM 6170 N N . LEU A 1 16 ? -1.467 2.042 0.650 1.00 0.00 16 LEU A N 12
ATOM 6171 C CA . LEU A 1 16 ? -0.899 1.648 1.935 1.00 0.00 16 LEU A CA 12
ATOM 6172 C C . LEU A 1 16 ? -1.047 0.146 2.160 1.00 0.00 16 LEU A C 12
ATOM 6173 O O . LEU A 1 16 ? -0.219 -0.475 2.825 1.00 0.00 16 LEU A O 12
ATOM 6189 N N . VAL A 1 17 ? -2.102 -0.434 1.595 1.00 0.00 17 VAL A N 12
ATOM 6190 C CA . VAL A 1 17 ? -2.344 -1.867 1.733 1.00 0.00 17 VAL A CA 12
ATOM 6191 C C . VAL A 1 17 ? -1.377 -2.648 0.865 1.00 0.00 17 VAL A C 12
ATOM 6192 O O . VAL A 1 17 ? -0.666 -3.533 1.341 1.00 0.00 17 VAL A O 12
ATOM 6205 N N . LEU A 1 18 ? -1.364 -2.311 -0.420 1.00 0.00 18 LEU A N 12
ATOM 6206 C CA . LEU A 1 18 ? -0.494 -2.975 -1.376 1.00 0.00 18 LEU A CA 12
ATOM 6207 C C . LEU A 1 18 ? 0.929 -3.078 -0.835 1.00 0.00 18 LEU A C 12
ATOM 6208 O O . LEU A 1 18 ? 1.663 -4.013 -1.154 1.00 0.00 18 LEU A O 12
ATOM 6224 N N . GLU A 1 19 ? 1.306 -2.107 -0.007 1.00 0.00 19 GLU A N 12
ATOM 6225 C CA . GLU A 1 19 ? 2.634 -2.081 0.591 1.00 0.00 19 GLU A CA 12
ATOM 6226 C C . GLU A 1 19 ? 2.721 -3.072 1.746 1.00 0.00 19 GLU A C 12
ATOM 6227 O O . GLU A 1 19 ? 3.666 -3.855 1.836 1.00 0.00 19 GLU A O 12
ATOM 6239 N N . MET A 1 20 ? 1.725 -3.029 2.628 1.00 0.00 20 MET A N 12
ATOM 6240 C CA . MET A 1 20 ? 1.672 -3.915 3.784 1.00 0.00 20 MET A CA 12
ATOM 6241 C C . MET A 1 20 ? 2.000 -5.355 3.404 1.00 0.00 20 MET A C 12
ATOM 6242 O O . MET A 1 20 ? 2.745 -6.039 4.107 1.00 0.00 20 MET A O 12
ATOM 6256 N N . ILE A 1 21 ? 1.443 -5.808 2.289 1.00 0.00 21 ILE A N 12
ATOM 6257 C CA . ILE A 1 21 ? 1.678 -7.162 1.816 1.00 0.00 21 ILE A CA 12
ATOM 6258 C C . ILE A 1 21 ? 3.003 -7.239 1.071 1.00 0.00 21 ILE A C 12
ATOM 6259 O O . ILE A 1 21 ? 3.690 -8.260 1.111 1.00 0.00 21 ILE A O 12
ATOM 6275 N N . SER A 1 22 ? 3.359 -6.156 0.393 1.00 0.00 22 SER A N 12
ATOM 6276 C CA . SER A 1 22 ? 4.603 -6.107 -0.359 1.00 0.00 22 SER A CA 12
ATOM 6277 C C . SER A 1 22 ? 5.797 -6.405 0.542 1.00 0.00 22 SER A C 12
ATOM 6278 O O . SER A 1 22 ? 6.814 -6.926 0.086 1.00 0.00 22 SER A O 12
ATOM 6286 N N . ARG A 1 23 ? 5.663 -6.085 1.826 1.00 0.00 23 ARG A N 12
ATOM 6287 C CA . ARG A 1 23 ? 6.733 -6.338 2.782 1.00 0.00 23 ARG A CA 12
ATOM 6288 C C . ARG A 1 23 ? 6.806 -7.823 3.104 1.00 0.00 23 ARG A C 12
ATOM 6289 O O . ARG A 1 23 ? 7.885 -8.413 3.116 1.00 0.00 23 ARG A O 12
ATOM 6310 N N . VAL A 1 24 ? 5.646 -8.428 3.344 1.00 0.00 24 VAL A N 12
ATOM 6311 C CA . VAL A 1 24 ? 5.577 -9.854 3.643 1.00 0.00 24 VAL A CA 12
ATOM 6312 C C . VAL A 1 24 ? 6.259 -10.649 2.544 1.00 0.00 24 VAL A C 12
ATOM 6313 O O . VAL A 1 24 ? 6.851 -11.700 2.791 1.00 0.00 24 VAL A O 12
ATOM 6326 N N . LEU A 1 25 ? 6.180 -10.124 1.329 1.00 0.00 25 LEU A N 12
ATOM 6327 C CA . LEU A 1 25 ? 6.797 -10.763 0.180 1.00 0.00 25 LEU A CA 12
ATOM 6328 C C . LEU A 1 25 ? 8.304 -10.863 0.353 1.00 0.00 25 LEU A C 12
ATOM 6329 O O . LEU A 1 25 ? 8.967 -11.631 -0.344 1.00 0.00 25 LEU A O 12
ATOM 6345 N N . ASP A 1 26 ? 8.846 -10.076 1.272 1.00 0.00 26 ASP A N 12
ATOM 6346 C CA . ASP A 1 26 ? 10.275 -10.078 1.510 1.00 0.00 26 ASP A CA 12
ATOM 6347 C C . ASP A 1 26 ? 10.599 -9.656 2.940 1.00 0.00 26 ASP A C 12
ATOM 6348 O O . ASP A 1 26 ? 11.627 -9.029 3.195 1.00 0.00 26 ASP A O 12
ATOM 6357 N N . GLU A 1 27 ? 9.713 -10.004 3.868 1.00 0.00 27 GLU A N 12
ATOM 6358 C CA . GLU A 1 27 ? 9.902 -9.662 5.273 1.00 0.00 27 GLU A CA 12
ATOM 6359 C C . GLU A 1 27 ? 11.063 -10.450 5.874 1.00 0.00 27 GLU A C 12
ATOM 6360 O O . GLU A 1 27 ? 10.861 -11.343 6.698 1.00 0.00 27 GLU A O 12
ATOM 6372 N N . GLU A 1 28 ? 12.279 -10.115 5.455 1.00 0.00 28 GLU A N 12
ATOM 6373 C CA . GLU A 1 28 ? 13.472 -10.790 5.951 1.00 0.00 28 GLU A CA 12
ATOM 6374 C C . GLU A 1 28 ? 13.424 -12.282 5.636 1.00 0.00 28 GLU A C 12
ATOM 6375 O O . GLU A 1 28 ? 13.027 -13.092 6.474 1.00 0.00 28 GLU A O 12
ATOM 6387 N N . ASP A 1 29 ? 13.830 -12.638 4.421 1.00 0.00 29 ASP A N 12
ATOM 6388 C CA . ASP A 1 29 ? 13.833 -14.033 3.994 1.00 0.00 29 ASP A CA 12
ATOM 6389 C C . ASP A 1 29 ? 15.061 -14.763 4.528 1.00 0.00 29 ASP A C 12
ATOM 6390 O O . ASP A 1 29 ? 15.845 -14.202 5.294 1.00 0.00 29 ASP A O 12
ATOM 6399 N N . ASP A 1 30 ? 15.222 -16.017 4.119 1.00 0.00 30 ASP A N 12
ATOM 6400 C CA . ASP A 1 30 ? 16.355 -16.824 4.556 1.00 0.00 30 ASP A CA 12
ATOM 6401 C C . ASP A 1 30 ? 17.553 -16.626 3.633 1.00 0.00 30 ASP A C 12
ATOM 6402 O O . ASP A 1 30 ? 17.501 -16.965 2.451 1.00 0.00 30 ASP A O 12
ATOM 6411 N N . SER A 1 31 ? 18.631 -16.074 4.180 1.00 0.00 31 SER A N 12
ATOM 6412 C CA . SER A 1 31 ? 19.842 -15.831 3.406 1.00 0.00 31 SER A CA 12
ATOM 6413 C C . SER A 1 31 ? 20.951 -15.271 4.291 1.00 0.00 31 SER A C 12
ATOM 6414 O O . SER A 1 31 ? 21.196 -14.065 4.307 1.00 0.00 31 SER A O 12
ATOM 6422 N N . ARG A 1 32 ? 21.617 -16.155 5.026 1.00 0.00 32 ARG A N 12
ATOM 6423 C CA . ARG A 1 32 ? 22.700 -15.748 5.914 1.00 0.00 32 ARG A CA 12
ATOM 6424 C C . ARG A 1 32 ? 24.058 -16.088 5.308 1.00 0.00 32 ARG A C 12
ATOM 6425 O O . ARG A 1 32 ? 25.029 -15.353 5.484 1.00 0.00 32 ARG A O 12
ATOM 6446 N N . LYS A 1 33 ? 24.118 -17.207 4.593 1.00 0.00 33 LYS A N 12
ATOM 6447 C CA . LYS A 1 33 ? 25.356 -17.644 3.960 1.00 0.00 33 LYS A CA 12
ATOM 6448 C C . LYS A 1 33 ? 26.445 -17.880 5.001 1.00 0.00 33 LYS A C 12
ATOM 6449 O O . LYS A 1 33 ? 26.174 -17.661 6.201 1.00 0.00 33 LYS A O 12
ATOM 6469 N N . MET A 1 1 ? -18.569 15.664 -0.144 1.00 0.00 1 MET A N 13
ATOM 6470 C CA . MET A 1 1 ? -17.367 16.527 -0.002 1.00 0.00 1 MET A CA 13
ATOM 6471 C C . MET A 1 1 ? -16.089 15.746 -0.289 1.00 0.00 1 MET A C 13
ATOM 6472 O O . MET A 1 1 ? -15.063 15.955 0.358 1.00 0.00 1 MET A O 13
ATOM 6488 N N . LYS A 1 2 ? -16.159 14.845 -1.264 1.00 0.00 2 LYS A N 13
ATOM 6489 C CA . LYS A 1 2 ? -15.006 14.032 -1.638 1.00 0.00 2 LYS A CA 13
ATOM 6490 C C . LYS A 1 2 ? -14.490 14.393 -3.017 1.00 0.00 2 LYS A C 13
ATOM 6491 O O . LYS A 1 2 ? -13.714 13.637 -3.599 1.00 0.00 2 LYS A O 13
ATOM 6510 N N . ASP A 1 3 ? -14.926 15.538 -3.542 1.00 0.00 3 ASP A N 13
ATOM 6511 C CA . ASP A 1 3 ? -14.505 15.985 -4.867 1.00 0.00 3 ASP A CA 13
ATOM 6512 C C . ASP A 1 3 ? -13.168 15.361 -5.246 1.00 0.00 3 ASP A C 13
ATOM 6513 O O . ASP A 1 3 ? -13.021 14.778 -6.320 1.00 0.00 3 ASP A O 13
ATOM 6522 N N . LEU A 1 4 ? -12.204 15.468 -4.337 1.00 0.00 4 LEU A N 13
ATOM 6523 C CA . LEU A 1 4 ? -10.885 14.892 -4.557 1.00 0.00 4 LEU A CA 13
ATOM 6524 C C . LEU A 1 4 ? -10.557 13.816 -3.524 1.00 0.00 4 LEU A C 13
ATOM 6525 O O . LEU A 1 4 ? -9.710 12.955 -3.765 1.00 0.00 4 LEU A O 13
ATOM 6541 N N . MET A 1 5 ? -11.222 13.865 -2.372 1.00 0.00 5 MET A N 13
ATOM 6542 C CA . MET A 1 5 ? -10.983 12.889 -1.311 1.00 0.00 5 MET A CA 13
ATOM 6543 C C . MET A 1 5 ? -11.044 11.463 -1.850 1.00 0.00 5 MET A C 13
ATOM 6544 O O . MET A 1 5 ? -10.171 10.643 -1.565 1.00 0.00 5 MET A O 13
ATOM 6558 N N . SER A 1 6 ? -12.078 11.175 -2.632 1.00 0.00 6 SER A N 13
ATOM 6559 C CA . SER A 1 6 ? -12.248 9.848 -3.212 1.00 0.00 6 SER A CA 13
ATOM 6560 C C . SER A 1 6 ? -11.161 9.561 -4.245 1.00 0.00 6 SER A C 13
ATOM 6561 O O . SER A 1 6 ? -10.894 8.406 -4.573 1.00 0.00 6 SER A O 13
ATOM 6569 N N . LEU A 1 7 ? -10.533 10.620 -4.750 1.00 0.00 7 LEU A N 13
ATOM 6570 C CA . LEU A 1 7 ? -9.472 10.479 -5.740 1.00 0.00 7 LEU A CA 13
ATOM 6571 C C . LEU A 1 7 ? -8.106 10.376 -5.066 1.00 0.00 7 LEU A C 13
ATOM 6572 O O . LEU A 1 7 ? -7.126 9.974 -5.691 1.00 0.00 7 LEU A O 13
ATOM 6588 N N . VAL A 1 8 ? -8.047 10.740 -3.787 1.00 0.00 8 VAL A N 13
ATOM 6589 C CA . VAL A 1 8 ? -6.802 10.685 -3.034 1.00 0.00 8 VAL A CA 13
ATOM 6590 C C . VAL A 1 8 ? -6.694 9.378 -2.255 1.00 0.00 8 VAL A C 13
ATOM 6591 O O . VAL A 1 8 ? -5.764 8.597 -2.459 1.00 0.00 8 VAL A O 13
ATOM 6604 N N . ILE A 1 9 ? -7.650 9.148 -1.361 1.00 0.00 9 ILE A N 13
ATOM 6605 C CA . ILE A 1 9 ? -7.668 7.941 -0.546 1.00 0.00 9 ILE A CA 13
ATOM 6606 C C . ILE A 1 9 ? -7.782 6.681 -1.406 1.00 0.00 9 ILE A C 13
ATOM 6607 O O . ILE A 1 9 ? -7.408 5.590 -0.976 1.00 0.00 9 ILE A O 13
ATOM 6623 N N . ALA A 1 10 ? -8.306 6.838 -2.619 1.00 0.00 10 ALA A N 13
ATOM 6624 C CA . ALA A 1 10 ? -8.475 5.711 -3.531 1.00 0.00 10 ALA A CA 13
ATOM 6625 C C . ALA A 1 10 ? -7.129 5.156 -3.997 1.00 0.00 10 ALA A C 13
ATOM 6626 O O . ALA A 1 10 ? -6.805 3.998 -3.733 1.00 0.00 10 ALA A O 13
ATOM 6633 N N . PRO A 1 11 ? -6.326 5.971 -4.704 1.00 0.00 11 PRO A N 13
ATOM 6634 C CA . PRO A 1 11 ? -5.015 5.545 -5.209 1.00 0.00 11 PRO A CA 13
ATOM 6635 C C . PRO A 1 11 ? -4.051 5.172 -4.087 1.00 0.00 11 PRO A C 13
ATOM 6636 O O . PRO A 1 11 ? -3.401 4.127 -4.137 1.00 0.00 11 PRO A O 13
ATOM 6647 N N . ILE A 1 12 ? -3.963 6.031 -3.077 1.00 0.00 12 ILE A N 13
ATOM 6648 C CA . ILE A 1 12 ? -3.079 5.791 -1.941 1.00 0.00 12 ILE A CA 13
ATOM 6649 C C . ILE A 1 12 ? -3.360 4.441 -1.291 1.00 0.00 12 ILE A C 13
ATOM 6650 O O . ILE A 1 12 ? -2.494 3.865 -0.633 1.00 0.00 12 ILE A O 13
ATOM 6666 N N . PHE A 1 13 ? -4.575 3.944 -1.481 1.00 0.00 13 PHE A N 13
ATOM 6667 C CA . PHE A 1 13 ? -4.972 2.662 -0.913 1.00 0.00 13 PHE A CA 13
ATOM 6668 C C . PHE A 1 13 ? -4.154 1.524 -1.515 1.00 0.00 13 PHE A C 13
ATOM 6669 O O . PHE A 1 13 ? -3.373 0.874 -0.821 1.00 0.00 13 PHE A O 13
ATOM 6686 N N . VAL A 1 14 ? -4.339 1.290 -2.811 1.00 0.00 14 VAL A N 13
ATOM 6687 C CA . VAL A 1 14 ? -3.619 0.230 -3.511 1.00 0.00 14 VAL A CA 13
ATOM 6688 C C . VAL A 1 14 ? -2.120 0.298 -3.234 1.00 0.00 14 VAL A C 13
ATOM 6689 O O . VAL A 1 14 ? -1.424 -0.717 -3.281 1.00 0.00 14 VAL A O 13
ATOM 6702 N N . GLY A 1 15 ? -1.629 1.499 -2.946 1.00 0.00 15 GLY A N 13
ATOM 6703 C CA . GLY A 1 15 ? -0.217 1.675 -2.666 1.00 0.00 15 GLY A CA 13
ATOM 6704 C C . GLY A 1 15 ? 0.161 1.208 -1.273 1.00 0.00 15 GLY A C 13
ATOM 6705 O O . GLY A 1 15 ? 1.263 0.701 -1.060 1.00 0.00 15 GLY A O 13
ATOM 6709 N N . LEU A 1 16 ? -0.753 1.380 -0.324 1.00 0.00 16 LEU A N 13
ATOM 6710 C CA . LEU A 1 16 ? -0.507 0.973 1.055 1.00 0.00 16 LEU A CA 13
ATOM 6711 C C . LEU A 1 16 ? -0.788 -0.515 1.244 1.00 0.00 16 LEU A C 13
ATOM 6712 O O . LEU A 1 16 ? -0.163 -1.171 2.078 1.00 0.00 16 LEU A O 13
ATOM 6728 N N . VAL A 1 17 ? -1.724 -1.044 0.463 1.00 0.00 17 VAL A N 13
ATOM 6729 C CA . VAL A 1 17 ? -2.074 -2.459 0.547 1.00 0.00 17 VAL A CA 13
ATOM 6730 C C . VAL A 1 17 ? -0.991 -3.308 -0.089 1.00 0.00 17 VAL A C 13
ATOM 6731 O O . VAL A 1 17 ? -0.426 -4.200 0.544 1.00 0.00 17 VAL A O 13
ATOM 6744 N N . LEU A 1 18 ? -0.712 -3.021 -1.355 1.00 0.00 18 LEU A N 13
ATOM 6745 C CA . LEU A 1 18 ? 0.297 -3.752 -2.102 1.00 0.00 18 LEU A CA 13
ATOM 6746 C C . LEU A 1 18 ? 1.584 -3.887 -1.291 1.00 0.00 18 LEU A C 13
ATOM 6747 O O . LEU A 1 18 ? 2.325 -4.859 -1.436 1.00 0.00 18 LEU A O 13
ATOM 6763 N N . GLU A 1 19 ? 1.835 -2.902 -0.432 1.00 0.00 19 GLU A N 13
ATOM 6764 C CA . GLU A 1 19 ? 3.023 -2.903 0.411 1.00 0.00 19 GLU A CA 13
ATOM 6765 C C . GLU A 1 19 ? 2.812 -3.783 1.639 1.00 0.00 19 GLU A C 13
ATOM 6766 O O . GLU A 1 19 ? 3.678 -4.578 2.004 1.00 0.00 19 GLU A O 13
ATOM 6778 N N . MET A 1 20 ? 1.653 -3.631 2.273 1.00 0.00 20 MET A N 13
ATOM 6779 C CA . MET A 1 20 ? 1.315 -4.402 3.460 1.00 0.00 20 MET A CA 13
ATOM 6780 C C . MET A 1 20 ? 1.537 -5.894 3.241 1.00 0.00 20 MET A C 13
ATOM 6781 O O . MET A 1 20 ? 1.997 -6.601 4.138 1.00 0.00 20 MET A O 13
ATOM 6795 N N . ILE A 1 21 ? 1.209 -6.369 2.045 1.00 0.00 21 ILE A N 13
ATOM 6796 C CA . ILE A 1 21 ? 1.375 -7.772 1.715 1.00 0.00 21 ILE A CA 13
ATOM 6797 C C . ILE A 1 21 ? 2.784 -8.032 1.197 1.00 0.00 21 ILE A C 13
ATOM 6798 O O . ILE A 1 21 ? 3.364 -9.087 1.453 1.00 0.00 21 ILE A O 13
ATOM 6814 N N . SER A 1 22 ? 3.329 -7.065 0.469 1.00 0.00 22 SER A N 13
ATOM 6815 C CA . SER A 1 22 ? 4.671 -7.196 -0.081 1.00 0.00 22 SER A CA 13
ATOM 6816 C C . SER A 1 22 ? 5.684 -7.468 1.025 1.00 0.00 22 SER A C 13
ATOM 6817 O O . SER A 1 22 ? 6.707 -8.114 0.798 1.00 0.00 22 SER A O 13
ATOM 6825 N N . ARG A 1 23 ? 5.388 -6.981 2.225 1.00 0.00 23 ARG A N 13
ATOM 6826 C CA . ARG A 1 23 ? 6.270 -7.185 3.365 1.00 0.00 23 ARG A CA 13
ATOM 6827 C C . ARG A 1 23 ? 6.133 -8.608 3.888 1.00 0.00 23 ARG A C 13
ATOM 6828 O O . ARG A 1 23 ? 7.125 -9.259 4.211 1.00 0.00 23 ARG A O 13
ATOM 6849 N N . VAL A 1 24 ? 4.896 -9.092 3.950 1.00 0.00 24 VAL A N 13
ATOM 6850 C CA . VAL A 1 24 ? 4.629 -10.448 4.413 1.00 0.00 24 VAL A CA 13
ATOM 6851 C C . VAL A 1 24 ? 5.396 -11.449 3.567 1.00 0.00 24 VAL A C 13
ATOM 6852 O O . VAL A 1 24 ? 5.825 -12.496 4.052 1.00 0.00 24 VAL A O 13
ATOM 6865 N N . LEU A 1 25 ? 5.574 -11.107 2.299 1.00 0.00 25 LEU A N 13
ATOM 6866 C CA . LEU A 1 25 ? 6.300 -11.959 1.374 1.00 0.00 25 LEU A CA 13
ATOM 6867 C C . LEU A 1 25 ? 7.728 -12.187 1.843 1.00 0.00 25 LEU A C 13
ATOM 6868 O O . LEU A 1 25 ? 8.391 -13.127 1.405 1.00 0.00 25 LEU A O 13
ATOM 6884 N N . ASP A 1 26 ? 8.205 -11.320 2.725 1.00 0.00 26 ASP A N 13
ATOM 6885 C CA . ASP A 1 26 ? 9.559 -11.435 3.229 1.00 0.00 26 ASP A CA 13
ATOM 6886 C C . ASP A 1 26 ? 9.689 -10.816 4.617 1.00 0.00 26 ASP A C 13
ATOM 6887 O O . ASP A 1 26 ? 10.731 -10.259 4.965 1.00 0.00 26 ASP A O 13
ATOM 6896 N N . GLU A 1 27 ? 8.624 -10.916 5.406 1.00 0.00 27 GLU A N 13
ATOM 6897 C CA . GLU A 1 27 ? 8.617 -10.366 6.756 1.00 0.00 27 GLU A CA 13
ATOM 6898 C C . GLU A 1 27 ? 9.666 -11.049 7.627 1.00 0.00 27 GLU A C 13
ATOM 6899 O O . GLU A 1 27 ? 10.257 -10.424 8.509 1.00 0.00 27 GLU A O 13
ATOM 6911 N N . GLU A 1 28 ? 9.892 -12.334 7.375 1.00 0.00 28 GLU A N 13
ATOM 6912 C CA . GLU A 1 28 ? 10.871 -13.102 8.137 1.00 0.00 28 GLU A CA 13
ATOM 6913 C C . GLU A 1 28 ? 12.266 -12.502 7.992 1.00 0.00 28 GLU A C 13
ATOM 6914 O O . GLU A 1 28 ? 13.088 -12.592 8.904 1.00 0.00 28 GLU A O 13
ATOM 6926 N N . ASP A 1 29 ? 12.526 -11.890 6.841 1.00 0.00 29 ASP A N 13
ATOM 6927 C CA . ASP A 1 29 ? 13.822 -11.276 6.578 1.00 0.00 29 ASP A CA 13
ATOM 6928 C C . ASP A 1 29 ? 14.935 -12.318 6.613 1.00 0.00 29 ASP A C 13
ATOM 6929 O O . ASP A 1 29 ? 16.039 -12.046 7.086 1.00 0.00 29 ASP A O 13
ATOM 6938 N N . ASP A 1 30 ? 14.638 -13.512 6.111 1.00 0.00 30 ASP A N 13
ATOM 6939 C CA . ASP A 1 30 ? 15.614 -14.595 6.085 1.00 0.00 30 ASP A CA 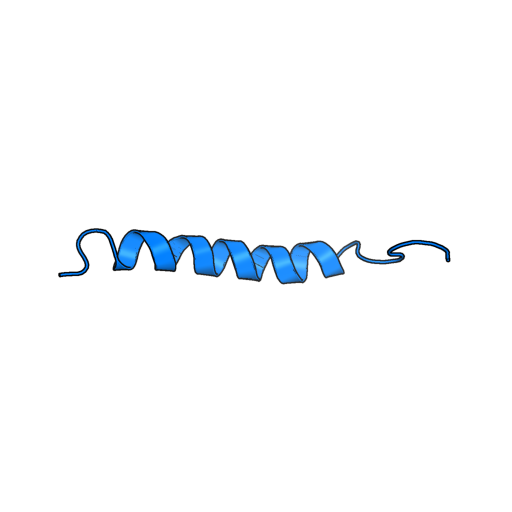13
ATOM 6940 C C . ASP A 1 30 ? 16.270 -14.703 4.712 1.00 0.00 30 ASP A C 13
ATOM 6941 O O . ASP A 1 30 ? 16.645 -15.792 4.277 1.00 0.00 30 ASP A O 13
ATOM 6950 N N . SER A 1 31 ? 16.406 -13.567 4.035 1.00 0.00 31 SER A N 13
ATOM 6951 C CA . SER A 1 31 ? 17.018 -13.534 2.712 1.00 0.00 31 SER A CA 13
ATOM 6952 C C . SER A 1 31 ? 18.283 -12.681 2.719 1.00 0.00 31 SER A C 13
ATOM 6953 O O . SER A 1 31 ? 18.502 -11.869 1.819 1.00 0.00 31 SER A O 13
ATOM 6961 N N . ARG A 1 32 ? 19.112 -12.871 3.739 1.00 0.00 32 ARG A N 13
ATOM 6962 C CA . ARG A 1 32 ? 20.356 -12.120 3.864 1.00 0.00 32 ARG A CA 13
ATOM 6963 C C . ARG A 1 32 ? 21.258 -12.354 2.656 1.00 0.00 32 ARG A C 13
ATOM 6964 O O . ARG A 1 32 ? 21.757 -13.459 2.447 1.00 0.00 32 ARG A O 13
ATOM 6985 N N . LYS A 1 33 ? 21.461 -11.306 1.864 1.00 0.00 33 LYS A N 13
ATOM 6986 C CA . LYS A 1 33 ? 22.302 -11.397 0.677 1.00 0.00 33 LYS A CA 13
ATOM 6987 C C . LYS A 1 33 ? 23.770 -11.184 1.032 1.00 0.00 33 LYS A C 13
ATOM 6988 O O . LYS A 1 33 ? 24.616 -11.958 0.537 1.00 0.00 33 LYS A O 13
ATOM 7008 N N . MET A 1 1 ? -10.950 20.686 0.173 1.00 0.00 1 MET A N 14
ATOM 7009 C CA . MET A 1 1 ? -11.712 20.156 -0.988 1.00 0.00 1 MET A CA 14
ATOM 7010 C C . MET A 1 1 ? -11.189 18.787 -1.412 1.00 0.00 1 MET A C 14
ATOM 7011 O O . MET A 1 1 ? -10.066 18.665 -1.902 1.00 0.00 1 MET A O 14
ATOM 7027 N N . LYS A 1 2 ? -12.011 17.760 -1.222 1.00 0.00 2 LYS A N 14
ATOM 7028 C CA . LYS A 1 2 ? -11.632 16.399 -1.587 1.00 0.00 2 LYS A CA 14
ATOM 7029 C C . LYS A 1 2 ? -12.452 15.882 -2.752 1.00 0.00 2 LYS A C 14
ATOM 7030 O O . LYS A 1 2 ? -12.460 14.680 -3.012 1.00 0.00 2 LYS A O 14
ATOM 7049 N N . ASP A 1 3 ? -13.147 16.784 -3.448 1.00 0.00 3 ASP A N 14
ATOM 7050 C CA . ASP A 1 3 ? -13.978 16.400 -4.588 1.00 0.00 3 ASP A CA 14
ATOM 7051 C C . ASP A 1 3 ? -13.486 15.090 -5.190 1.00 0.00 3 ASP A C 14
ATOM 7052 O O . ASP A 1 3 ? -14.252 14.143 -5.363 1.00 0.00 3 ASP A O 14
ATOM 7061 N N . LEU A 1 4 ? -12.190 15.042 -5.477 1.00 0.00 4 LEU A N 14
ATOM 7062 C CA . LEU A 1 4 ? -11.576 13.842 -6.026 1.00 0.00 4 LEU A CA 14
ATOM 7063 C C . LEU A 1 4 ? -10.513 13.275 -5.088 1.00 0.00 4 LEU A C 14
ATOM 7064 O O . LEU A 1 4 ? -10.172 12.095 -5.169 1.00 0.00 4 LEU A O 14
ATOM 7080 N N . MET A 1 5 ? -9.987 14.116 -4.200 1.00 0.00 5 MET A N 14
ATOM 7081 C CA . MET A 1 5 ? -8.961 13.685 -3.255 1.00 0.00 5 MET A CA 14
ATOM 7082 C C . MET A 1 5 ? -9.375 12.404 -2.537 1.00 0.00 5 MET A C 14
ATOM 7083 O O . MET A 1 5 ? -8.597 11.454 -2.447 1.00 0.00 5 MET A O 14
ATOM 7097 N N . SER A 1 6 ? -10.604 12.382 -2.035 1.00 0.00 6 SER A N 14
ATOM 7098 C CA . SER A 1 6 ? -11.116 11.210 -1.335 1.00 0.00 6 SER A CA 14
ATOM 7099 C C . SER A 1 6 ? -11.276 10.036 -2.296 1.00 0.00 6 SER A C 14
ATOM 7100 O O . SER A 1 6 ? -11.305 8.879 -1.877 1.00 0.00 6 SER A O 14
ATOM 7108 N N . LEU A 1 7 ? -11.371 10.342 -3.587 1.00 0.00 7 LEU A N 14
ATOM 7109 C CA . LEU A 1 7 ? -11.516 9.312 -4.609 1.00 0.00 7 LEU A CA 14
ATOM 7110 C C . LEU A 1 7 ? -10.150 8.835 -5.092 1.00 0.00 7 LEU A C 14
ATOM 7111 O O . LEU A 1 7 ? -10.041 7.798 -5.742 1.00 0.00 7 LEU A O 14
ATOM 7127 N N . VAL A 1 8 ? -9.110 9.598 -4.767 1.00 0.00 8 VAL A N 14
ATOM 7128 C CA . VAL A 1 8 ? -7.753 9.248 -5.163 1.00 0.00 8 VAL A CA 14
ATOM 7129 C C . VAL A 1 8 ? -7.028 8.530 -4.030 1.00 0.00 8 VAL A C 14
ATOM 7130 O O . VAL A 1 8 ? -6.651 7.366 -4.161 1.00 0.00 8 VAL A O 14
ATOM 7143 N N . ILE A 1 9 ? -6.838 9.235 -2.919 1.00 0.00 9 ILE A N 14
ATOM 7144 C CA . ILE A 1 9 ? -6.160 8.679 -1.755 1.00 0.00 9 ILE A CA 14
ATOM 7145 C C . ILE A 1 9 ? -6.815 7.382 -1.282 1.00 0.00 9 ILE A C 14
ATOM 7146 O O . ILE A 1 9 ? -6.181 6.564 -0.616 1.00 0.00 9 ILE A O 14
ATOM 7162 N N . ALA A 1 10 ? -8.090 7.206 -1.618 1.00 0.00 10 ALA A N 14
ATOM 7163 C CA . ALA A 1 10 ? -8.830 6.015 -1.215 1.00 0.00 10 ALA A CA 14
ATOM 7164 C C . ALA A 1 10 ? -8.354 4.768 -1.960 1.00 0.00 10 ALA A C 14
ATOM 7165 O O . ALA A 1 10 ? -7.857 3.824 -1.346 1.00 0.00 10 ALA A O 14
ATOM 7172 N N . PRO A 1 11 ? -8.511 4.738 -3.296 1.00 0.00 11 PRO A N 14
ATOM 7173 C CA . PRO A 1 11 ? -8.104 3.590 -4.116 1.00 0.00 11 PRO A CA 14
ATOM 7174 C C . PRO A 1 11 ? -6.617 3.267 -3.992 1.00 0.00 11 PRO A C 14
ATOM 7175 O O . PRO A 1 11 ? -6.226 2.100 -4.006 1.00 0.00 11 PRO A O 14
ATOM 7186 N N . ILE A 1 12 ? -5.789 4.300 -3.874 1.00 0.00 12 ILE A N 14
ATOM 7187 C CA . ILE A 1 12 ? -4.349 4.107 -3.753 1.00 0.00 12 ILE A CA 14
ATOM 7188 C C . ILE A 1 12 ? -3.989 3.490 -2.406 1.00 0.00 12 ILE A C 14
ATOM 7189 O O . ILE A 1 12 ? -2.962 2.826 -2.271 1.00 0.00 12 ILE A O 14
ATOM 7205 N N . PHE A 1 13 ? -4.843 3.708 -1.417 1.00 0.00 13 PHE A N 14
ATOM 7206 C CA . PHE A 1 13 ? -4.618 3.168 -0.081 1.00 0.00 13 PHE A CA 14
ATOM 7207 C C . PHE A 1 13 ? -4.680 1.645 -0.097 1.00 0.00 13 PHE A C 14
ATOM 7208 O O . PHE A 1 13 ? -3.690 0.970 0.185 1.00 0.00 13 PHE A O 14
ATOM 7225 N N . VAL A 1 14 ? -5.852 1.109 -0.430 1.00 0.00 14 VAL A N 14
ATOM 7226 C CA . VAL A 1 14 ? -6.050 -0.336 -0.485 1.00 0.00 14 VAL A CA 14
ATOM 7227 C C . VAL A 1 14 ? -4.944 -1.024 -1.281 1.00 0.00 14 VAL A C 14
ATOM 7228 O O . VAL A 1 14 ? -4.631 -2.189 -1.045 1.00 0.00 14 VAL A O 14
ATOM 7241 N N . GLY A 1 15 ? -4.356 -0.295 -2.224 1.00 0.00 15 GLY A N 14
ATOM 7242 C CA . GLY A 1 15 ? -3.293 -0.853 -3.039 1.00 0.00 15 GLY A CA 14
ATOM 7243 C C . GLY A 1 15 ? -1.956 -0.871 -2.322 1.00 0.00 15 GLY A C 14
ATOM 7244 O O . GLY A 1 15 ? -1.158 -1.790 -2.508 1.00 0.00 15 GLY A O 14
ATOM 7248 N N . LEU A 1 16 ? -1.709 0.147 -1.504 1.00 0.00 16 LEU A N 14
ATOM 7249 C CA . LEU A 1 16 ? -0.457 0.242 -0.761 1.00 0.00 16 LEU A CA 14
ATOM 7250 C C . LEU A 1 16 ? -0.487 -0.651 0.476 1.00 0.00 16 LEU A C 14
ATOM 7251 O O . LEU A 1 16 ? 0.544 -1.172 0.900 1.00 0.00 16 LEU A O 14
ATOM 7267 N N . VAL A 1 17 ? -1.674 -0.830 1.045 1.00 0.00 17 VAL A N 14
ATOM 7268 C CA . VAL A 1 17 ? -1.829 -1.670 2.229 1.00 0.00 17 VAL A CA 14
ATOM 7269 C C . VAL A 1 17 ? -1.654 -3.130 1.864 1.00 0.00 17 VAL A C 14
ATOM 7270 O O . VAL A 1 17 ? -0.921 -3.868 2.522 1.00 0.00 17 VAL A O 14
ATOM 7283 N N . LEU A 1 18 ? -2.349 -3.539 0.810 1.00 0.00 18 LEU A N 14
ATOM 7284 C CA . LEU A 1 18 ? -2.294 -4.910 0.347 1.00 0.00 18 LEU A CA 14
ATOM 7285 C C . LEU A 1 18 ? -0.846 -5.367 0.170 1.00 0.00 18 LEU A C 14
ATOM 7286 O O . LEU A 1 18 ? -0.523 -6.538 0.365 1.00 0.00 18 LEU A O 14
ATOM 7302 N N . GLU A 1 19 ? 0.019 -4.426 -0.196 1.00 0.00 19 GLU A N 14
ATOM 7303 C CA . GLU A 1 19 ? 1.433 -4.717 -0.396 1.00 0.00 19 GLU A CA 14
ATOM 7304 C C . GLU A 1 19 ? 2.144 -4.874 0.943 1.00 0.00 19 GLU A C 14
ATOM 7305 O O . GLU A 1 19 ? 2.986 -5.755 1.113 1.00 0.00 19 GLU A O 14
ATOM 7317 N N . MET A 1 20 ? 1.797 -4.008 1.892 1.00 0.00 20 MET A N 14
ATOM 7318 C CA . MET A 1 20 ? 2.391 -4.034 3.217 1.00 0.00 20 MET A CA 14
ATOM 7319 C C . MET A 1 20 ? 2.323 -5.425 3.839 1.00 0.00 20 MET A C 14
ATOM 7320 O O . MET A 1 20 ? 3.131 -5.763 4.703 1.00 0.00 20 MET A O 14
ATOM 7334 N N . ILE A 1 21 ? 1.355 -6.223 3.403 1.00 0.00 21 ILE A N 14
ATOM 7335 C CA . ILE A 1 21 ? 1.188 -7.570 3.926 1.00 0.00 21 ILE A CA 14
ATOM 7336 C C . ILE A 1 21 ? 1.474 -8.611 2.850 1.00 0.00 21 ILE A C 14
ATOM 7337 O O . ILE A 1 21 ? 2.034 -9.670 3.134 1.00 0.00 21 ILE A O 14
ATOM 7353 N N . SER A 1 22 ? 1.080 -8.314 1.618 1.00 0.00 22 SER A N 14
ATOM 7354 C CA . SER A 1 22 ? 1.290 -9.237 0.511 1.00 0.00 22 SER A CA 14
ATOM 7355 C C . SER A 1 22 ? 2.749 -9.672 0.426 1.00 0.00 22 SER A C 14
ATOM 7356 O O . SER A 1 22 ? 3.051 -10.776 -0.026 1.00 0.00 22 SER A O 14
ATOM 7364 N N . ARG A 1 23 ? 3.649 -8.804 0.874 1.00 0.00 23 ARG A N 14
ATOM 7365 C CA . ARG A 1 23 ? 5.071 -9.113 0.858 1.00 0.00 23 ARG A CA 14
ATOM 7366 C C . ARG A 1 23 ? 5.466 -9.859 2.127 1.00 0.00 23 ARG A C 14
ATOM 7367 O O . ARG A 1 23 ? 6.386 -10.677 2.119 1.00 0.00 23 ARG A O 14
ATOM 7388 N N . VAL A 1 24 ? 4.753 -9.582 3.215 1.00 0.00 24 VAL A N 14
ATOM 7389 C CA . VAL A 1 24 ? 5.019 -10.240 4.489 1.00 0.00 24 VAL A CA 14
ATOM 7390 C C . VAL A 1 24 ? 4.742 -11.732 4.382 1.00 0.00 24 VAL A C 14
ATOM 7391 O O . VAL A 1 24 ? 5.278 -12.532 5.149 1.00 0.00 24 VAL A O 14
ATOM 7404 N N . LEU A 1 25 ? 3.909 -12.100 3.413 1.00 0.00 25 LEU A N 14
ATOM 7405 C CA . LEU A 1 25 ? 3.564 -13.498 3.183 1.00 0.00 25 LEU A CA 14
ATOM 7406 C C . LEU A 1 25 ? 4.726 -14.266 2.567 1.00 0.00 25 LEU A C 14
ATOM 7407 O O . LEU A 1 25 ? 4.550 -15.380 2.073 1.00 0.00 25 LEU A O 14
ATOM 7423 N N . ASP A 1 26 ? 5.909 -13.668 2.587 1.00 0.00 26 ASP A N 14
ATOM 7424 C CA . ASP A 1 26 ? 7.082 -14.298 2.022 1.00 0.00 26 ASP A CA 14
ATOM 7425 C C . ASP A 1 26 ? 8.350 -13.788 2.700 1.00 0.00 26 ASP A C 14
ATOM 7426 O O . ASP A 1 26 ? 9.186 -14.574 3.146 1.00 0.00 26 ASP A O 14
ATOM 7435 N N . GLU A 1 27 ? 8.476 -12.464 2.779 1.00 0.00 27 GLU A N 14
ATOM 7436 C CA . GLU A 1 27 ? 9.633 -11.826 3.409 1.00 0.00 27 GLU A CA 14
ATOM 7437 C C . GLU A 1 27 ? 10.936 -12.531 3.037 1.00 0.00 27 GLU A C 14
ATOM 7438 O O . GLU A 1 27 ? 11.434 -13.371 3.787 1.00 0.00 27 GLU A O 14
ATOM 7450 N N . GLU A 1 28 ? 11.481 -12.182 1.877 1.00 0.00 28 GLU A N 14
ATOM 7451 C CA . GLU A 1 28 ? 12.725 -12.781 1.406 1.00 0.00 28 GLU A CA 14
ATOM 7452 C C . GLU A 1 28 ? 13.910 -12.290 2.230 1.00 0.00 28 GLU A C 14
ATOM 7453 O O . GLU A 1 28 ? 14.244 -11.105 2.211 1.00 0.00 28 GLU A O 14
ATOM 7465 N N . ASP A 1 29 ? 14.544 -13.208 2.952 1.00 0.00 29 ASP A N 14
ATOM 7466 C CA . ASP A 1 29 ? 15.693 -12.869 3.783 1.00 0.00 29 ASP A CA 14
ATOM 7467 C C . ASP A 1 29 ? 16.974 -13.468 3.211 1.00 0.00 29 ASP A C 14
ATOM 7468 O O . ASP A 1 29 ? 17.023 -14.652 2.878 1.00 0.00 29 ASP A O 14
ATOM 7477 N N . ASP A 1 30 ? 18.009 -12.642 3.101 1.00 0.00 30 ASP A N 14
ATOM 7478 C CA . ASP A 1 30 ? 19.291 -13.090 2.569 1.00 0.00 30 ASP A CA 14
ATOM 7479 C C . ASP A 1 30 ? 20.449 -12.449 3.329 1.00 0.00 30 ASP A C 14
ATOM 7480 O O . ASP A 1 30 ? 21.390 -13.130 3.735 1.00 0.00 30 ASP A O 14
ATOM 7489 N N . SER A 1 31 ? 20.371 -11.136 3.517 1.00 0.00 31 SER A N 14
ATOM 7490 C CA . SER A 1 31 ? 21.412 -10.403 4.228 1.00 0.00 31 SER A CA 14
ATOM 7491 C C . SER A 1 31 ? 20.819 -9.585 5.370 1.00 0.00 31 SER A C 14
ATOM 7492 O O . SER A 1 31 ? 20.183 -8.556 5.145 1.00 0.00 31 SER A O 14
ATOM 7500 N N . ARG A 1 32 ? 21.031 -10.051 6.597 1.00 0.00 32 ARG A N 14
ATOM 7501 C CA . ARG A 1 32 ? 20.516 -9.363 7.775 1.00 0.00 32 ARG A CA 14
ATOM 7502 C C . ARG A 1 32 ? 21.245 -8.041 7.994 1.00 0.00 32 ARG A C 14
ATOM 7503 O O . ARG A 1 32 ? 22.419 -8.021 8.363 1.00 0.00 32 ARG A O 14
ATOM 7524 N N . LYS A 1 33 ? 20.540 -6.938 7.764 1.00 0.00 33 LYS A N 14
ATOM 7525 C CA . LYS A 1 33 ? 21.119 -5.611 7.937 1.00 0.00 33 LYS A CA 14
ATOM 7526 C C . LYS A 1 33 ? 21.215 -5.247 9.415 1.00 0.00 33 LYS A C 14
ATOM 7527 O O . LYS A 1 33 ? 20.185 -5.341 10.115 1.00 0.00 33 LYS A O 14
ATOM 7547 N N . MET A 1 1 ? -18.570 16.504 0.752 1.00 0.00 1 MET A N 15
ATOM 7548 C CA . MET A 1 1 ? -17.930 16.798 -0.557 1.00 0.00 1 MET A CA 15
ATOM 7549 C C . MET A 1 1 ? -16.602 16.061 -0.699 1.00 0.00 1 MET A C 15
ATOM 7550 O O . MET A 1 1 ? -15.598 16.448 -0.101 1.00 0.00 1 MET A O 15
ATOM 7566 N N . LYS A 1 2 ? -16.605 14.997 -1.495 1.00 0.00 2 LYS A N 15
ATOM 7567 C CA . LYS A 1 2 ? -15.399 14.205 -1.718 1.00 0.00 2 LYS A CA 15
ATOM 7568 C C . LYS A 1 2 ? -14.892 14.344 -3.140 1.00 0.00 2 LYS A C 15
ATOM 7569 O O . LYS A 1 2 ? -14.061 13.549 -3.575 1.00 0.00 2 LYS A O 15
ATOM 7588 N N . ASP A 1 3 ? -15.394 15.346 -3.864 1.00 0.00 3 ASP A N 15
ATOM 7589 C CA . ASP A 1 3 ? -14.983 15.572 -5.249 1.00 0.00 3 ASP A CA 15
ATOM 7590 C C . ASP A 1 3 ? -13.605 14.975 -5.500 1.00 0.00 3 ASP A C 15
ATOM 7591 O O . ASP A 1 3 ? -13.408 14.199 -6.436 1.00 0.00 3 ASP A O 15
ATOM 7600 N N . LEU A 1 4 ? -12.662 15.325 -4.632 1.00 0.00 4 LEU A N 15
ATOM 7601 C CA . LEU A 1 4 ? -11.306 14.804 -4.728 1.00 0.00 4 LEU A CA 15
ATOM 7602 C C . LEU A 1 4 ? -10.935 13.982 -3.495 1.00 0.00 4 LEU A C 15
ATOM 7603 O O . LEU A 1 4 ? -10.051 13.128 -3.554 1.00 0.00 4 LEU A O 15
ATOM 7619 N N . MET A 1 5 ? -11.610 14.245 -2.378 1.00 0.00 5 MET A N 15
ATOM 7620 C CA . MET A 1 5 ? -11.343 13.529 -1.132 1.00 0.00 5 MET A CA 15
ATOM 7621 C C . MET A 1 5 ? -11.283 12.020 -1.357 1.00 0.00 5 MET A C 15
ATOM 7622 O O . MET A 1 5 ? -10.377 11.346 -0.870 1.00 0.00 5 MET A O 15
ATOM 7636 N N . SER A 1 6 ? -12.254 11.498 -2.099 1.00 0.00 6 SER A N 15
ATOM 7637 C CA . SER A 1 6 ? -12.308 10.069 -2.387 1.00 0.00 6 SER A CA 15
ATOM 7638 C C . SER A 1 6 ? -11.153 9.648 -3.292 1.00 0.00 6 SER A C 15
ATOM 7639 O O . SER A 1 6 ? -10.804 8.470 -3.359 1.00 0.00 6 SER A O 15
ATOM 7647 N N . LEU A 1 7 ? -10.563 10.617 -3.986 1.00 0.00 7 LEU A N 15
ATOM 7648 C CA . LEU A 1 7 ? -9.448 10.344 -4.886 1.00 0.00 7 LEU A CA 15
ATOM 7649 C C . LEU A 1 7 ? -8.111 10.452 -4.155 1.00 0.00 7 LEU A C 15
ATOM 7650 O O . LEU A 1 7 ? -7.104 9.904 -4.602 1.00 0.00 7 LEU A O 15
ATOM 7666 N N . VAL A 1 8 ? -8.107 11.163 -3.031 1.00 0.00 8 VAL A N 15
ATOM 7667 C CA . VAL A 1 8 ? -6.893 11.341 -2.243 1.00 0.00 8 VAL A CA 15
ATOM 7668 C C . VAL A 1 8 ? -6.653 10.153 -1.309 1.00 0.00 8 VAL A C 15
ATOM 7669 O O . VAL A 1 8 ? -5.605 10.060 -0.673 1.00 0.00 8 VAL A O 15
ATOM 7682 N N . ILE A 1 9 ? -7.630 9.251 -1.227 1.00 0.00 9 ILE A N 15
ATOM 7683 C CA . ILE A 1 9 ? -7.520 8.077 -0.368 1.00 0.00 9 ILE A CA 15
ATOM 7684 C C . ILE A 1 9 ? -7.717 6.787 -1.163 1.00 0.00 9 ILE A C 15
ATOM 7685 O O . ILE A 1 9 ? -7.087 5.771 -0.874 1.00 0.00 9 ILE A O 15
ATOM 7701 N N . ALA A 1 10 ? -8.596 6.830 -2.158 1.00 0.00 10 ALA A N 15
ATOM 7702 C CA . ALA A 1 10 ? -8.877 5.660 -2.986 1.00 0.00 10 ALA A CA 15
ATOM 7703 C C . ALA A 1 10 ? -7.594 5.019 -3.518 1.00 0.00 10 ALA A C 15
ATOM 7704 O O . ALA A 1 10 ? -7.312 3.854 -3.237 1.00 0.00 10 ALA A O 15
ATOM 7711 N N . PRO A 1 11 ? -6.804 5.769 -4.307 1.00 0.00 11 PRO A N 15
ATOM 7712 C CA . PRO A 1 11 ? -5.554 5.260 -4.887 1.00 0.00 11 PRO A CA 15
ATOM 7713 C C . PRO A 1 11 ? -4.507 4.905 -3.833 1.00 0.00 11 PRO A C 15
ATOM 7714 O O . PRO A 1 11 ? -3.991 3.788 -3.811 1.00 0.00 11 PRO A O 15
ATOM 7725 N N . ILE A 1 12 ? -4.189 5.864 -2.969 1.00 0.00 12 ILE A N 15
ATOM 7726 C CA . ILE A 1 12 ? -3.192 5.654 -1.921 1.00 0.00 12 ILE A CA 15
ATOM 7727 C C . ILE A 1 12 ? -3.476 4.396 -1.113 1.00 0.00 12 ILE A C 15
ATOM 7728 O O . ILE A 1 12 ? -2.560 3.753 -0.602 1.00 0.00 12 ILE A O 15
ATOM 7744 N N . PHE A 1 13 ? -4.748 4.052 -1.001 1.00 0.00 13 PHE A N 15
ATOM 7745 C CA . PHE A 1 13 ? -5.152 2.870 -0.251 1.00 0.00 13 PHE A CA 15
ATOM 7746 C C . PHE A 1 13 ? -4.554 1.611 -0.864 1.00 0.00 13 PHE A C 15
ATOM 7747 O O . PHE A 1 13 ? -3.634 1.013 -0.306 1.00 0.00 13 PHE A O 15
ATOM 7764 N N . VAL A 1 14 ? -5.082 1.214 -2.016 1.00 0.00 14 VAL A N 15
ATOM 7765 C CA . VAL A 1 14 ? -4.602 0.024 -2.708 1.00 0.00 14 VAL A CA 15
ATOM 7766 C C . VAL A 1 14 ? -3.089 0.071 -2.911 1.00 0.00 14 VAL A C 15
ATOM 7767 O O . VAL A 1 14 ? -2.441 -0.966 -3.043 1.00 0.00 14 VAL A O 15
ATOM 7780 N N . GLY A 1 15 ? -2.533 1.280 -2.937 1.00 0.00 15 GLY A N 15
ATOM 7781 C CA . GLY A 1 15 ? -1.102 1.432 -3.125 1.00 0.00 15 GLY A CA 15
ATOM 7782 C C . GLY A 1 15 ? -0.313 1.125 -1.867 1.00 0.00 15 GLY A C 15
ATOM 7783 O O . GLY A 1 15 ? 0.813 0.633 -1.939 1.00 0.00 15 GLY A O 15
ATOM 7787 N N . LEU A 1 16 ? -0.903 1.416 -0.712 1.00 0.00 16 LEU A N 15
ATOM 7788 C CA . LEU A 1 16 ? -0.244 1.168 0.565 1.00 0.00 16 LEU A CA 15
ATOM 7789 C C . LEU A 1 16 ? -0.469 -0.269 1.026 1.00 0.00 16 LEU A C 15
ATOM 7790 O O . LEU A 1 16 ? 0.380 -0.853 1.700 1.00 0.00 16 LEU A O 15
ATOM 7806 N N . VAL A 1 17 ? -1.612 -0.836 0.654 1.00 0.00 17 VAL A N 15
ATOM 7807 C CA . VAL A 1 17 ? -1.937 -2.209 1.028 1.00 0.00 17 VAL A CA 15
ATOM 7808 C C . VAL A 1 17 ? -1.117 -3.186 0.208 1.00 0.00 17 VAL A C 15
ATOM 7809 O O . VAL A 1 17 ? -0.409 -4.035 0.750 1.00 0.00 17 VAL A O 15
ATOM 7822 N N . LEU A 1 18 ? -1.228 -3.059 -1.109 1.00 0.00 18 LEU A N 15
ATOM 7823 C CA . LEU A 1 18 ? -0.509 -3.928 -2.026 1.00 0.00 18 LEU A CA 15
ATOM 7824 C C . LEU A 1 18 ? 0.957 -4.056 -1.619 1.00 0.00 18 LEU A C 15
ATOM 7825 O O . LEU A 1 18 ? 1.591 -5.085 -1.848 1.00 0.00 18 LEU A O 15
ATOM 7841 N N . GLU A 1 19 ? 1.484 -2.999 -1.006 1.00 0.00 19 GLU A N 15
ATOM 7842 C CA . GLU A 1 19 ? 2.870 -2.984 -0.557 1.00 0.00 19 GLU A CA 15
ATOM 7843 C C . GLU A 1 19 ? 3.016 -3.741 0.758 1.00 0.00 19 GLU A C 15
ATOM 7844 O O . GLU A 1 19 ? 3.940 -4.536 0.931 1.00 0.00 19 GLU A O 15
ATOM 7856 N N . MET A 1 20 ? 2.095 -3.486 1.684 1.00 0.00 20 MET A N 15
ATOM 7857 C CA . MET A 1 20 ? 2.107 -4.132 2.985 1.00 0.00 20 MET A CA 15
ATOM 7858 C C . MET A 1 20 ? 2.233 -5.645 2.861 1.00 0.00 20 MET A C 15
ATOM 7859 O O . MET A 1 20 ? 2.734 -6.307 3.768 1.00 0.00 20 MET A O 15
ATOM 7873 N N . ILE A 1 21 ? 1.779 -6.190 1.737 1.00 0.00 21 ILE A N 15
ATOM 7874 C CA . ILE A 1 21 ? 1.851 -7.622 1.510 1.00 0.00 21 ILE A CA 15
ATOM 7875 C C . ILE A 1 21 ? 2.947 -7.945 0.503 1.00 0.00 21 ILE A C 15
ATOM 7876 O O . ILE A 1 21 ? 3.652 -8.945 0.642 1.00 0.00 21 ILE A O 15
ATOM 7892 N N . SER A 1 22 ? 3.094 -7.095 -0.506 1.00 0.00 22 SER A N 15
ATOM 7893 C CA . SER A 1 22 ? 4.115 -7.301 -1.523 1.00 0.00 22 SER A CA 15
ATOM 7894 C C . SER A 1 22 ? 5.491 -7.405 -0.878 1.00 0.00 22 SER A C 15
ATOM 7895 O O . SER A 1 22 ? 6.395 -8.047 -1.413 1.00 0.00 22 SER A O 15
ATOM 7903 N N . ARG A 1 23 ? 5.634 -6.780 0.286 1.00 0.00 23 ARG A N 15
ATOM 7904 C CA . ARG A 1 23 ? 6.888 -6.811 1.021 1.00 0.00 23 ARG A CA 15
ATOM 7905 C C . ARG A 1 23 ? 6.967 -8.076 1.871 1.00 0.00 23 ARG A C 15
ATOM 7906 O O . ARG A 1 23 ? 8.050 -8.614 2.102 1.00 0.00 23 ARG A O 15
ATOM 7927 N N . VAL A 1 24 ? 5.807 -8.559 2.317 1.00 0.00 24 VAL A N 15
ATOM 7928 C CA . VAL A 1 24 ? 5.744 -9.774 3.122 1.00 0.00 24 VAL A CA 15
ATOM 7929 C C . VAL A 1 24 ? 6.332 -10.939 2.350 1.00 0.00 24 VAL A C 15
ATOM 7930 O O . VAL A 1 24 ? 6.968 -11.825 2.921 1.00 0.00 24 VAL A O 15
ATOM 7943 N N . LEU A 1 25 ? 6.124 -10.918 1.042 1.00 0.00 25 LEU A N 15
ATOM 7944 C CA . LEU A 1 25 ? 6.644 -11.960 0.173 1.00 0.00 25 LEU A CA 15
ATOM 7945 C C . LEU A 1 25 ? 8.161 -12.046 0.260 1.00 0.00 25 LEU A C 15
ATOM 7946 O O . LEU A 1 25 ? 8.764 -13.005 -0.221 1.00 0.00 25 LEU A O 15
ATOM 7962 N N . ASP A 1 26 ? 8.779 -11.037 0.861 1.00 0.00 26 ASP A N 15
ATOM 7963 C CA . ASP A 1 26 ? 10.222 -11.011 0.988 1.00 0.00 26 ASP A CA 15
ATOM 7964 C C . ASP A 1 26 ? 10.657 -10.196 2.201 1.00 0.00 26 ASP A C 15
ATOM 7965 O O . ASP A 1 26 ? 11.742 -9.613 2.213 1.00 0.00 26 ASP A O 15
ATOM 7974 N N . GLU A 1 27 ? 9.805 -10.159 3.221 1.00 0.00 27 GLU A N 15
ATOM 7975 C CA . GLU A 1 27 ? 10.103 -9.417 4.440 1.00 0.00 27 GLU A CA 15
ATOM 7976 C C . GLU A 1 27 ? 11.368 -9.950 5.106 1.00 0.00 27 GLU A C 15
ATOM 7977 O O . GLU A 1 27 ? 12.054 -10.811 4.557 1.00 0.00 27 GLU A O 15
ATOM 7989 N N . GLU A 1 28 ? 11.669 -9.432 6.292 1.00 0.00 28 GLU A N 15
ATOM 7990 C CA . GLU A 1 28 ? 12.851 -9.858 7.033 1.00 0.00 28 GLU A CA 15
ATOM 7991 C C . GLU A 1 28 ? 12.563 -11.124 7.835 1.00 0.00 28 GLU A C 15
ATOM 7992 O O . GLU A 1 28 ? 12.605 -11.116 9.066 1.00 0.00 28 GLU A O 15
ATOM 8004 N N . ASP A 1 29 ? 12.270 -12.210 7.129 1.00 0.00 29 ASP A N 15
ATOM 8005 C CA . ASP A 1 29 ? 11.974 -13.484 7.773 1.00 0.00 29 ASP A CA 15
ATOM 8006 C C . ASP A 1 29 ? 13.241 -14.317 7.940 1.00 0.00 29 ASP A C 15
ATOM 8007 O O . ASP A 1 29 ? 13.283 -15.488 7.561 1.00 0.00 29 ASP A O 15
ATOM 8016 N N . ASP A 1 30 ? 14.274 -13.705 8.511 1.00 0.00 30 ASP A N 15
ATOM 8017 C CA . ASP A 1 30 ? 15.543 -14.390 8.729 1.00 0.00 30 ASP A CA 15
ATOM 8018 C C . ASP A 1 30 ? 16.148 -14.848 7.407 1.00 0.00 30 ASP A C 15
ATOM 8019 O O . ASP A 1 30 ? 15.668 -15.798 6.788 1.00 0.00 30 ASP A O 15
ATOM 8028 N N . SER A 1 31 ? 17.205 -14.166 6.978 1.00 0.00 31 SER A N 15
ATOM 8029 C CA . SER A 1 31 ? 17.877 -14.504 5.728 1.00 0.00 31 SER A CA 15
ATOM 8030 C C . SER A 1 31 ? 19.372 -14.214 5.819 1.00 0.00 31 SER A C 15
ATOM 8031 O O . SER A 1 31 ? 19.782 -13.171 6.327 1.00 0.00 31 SER A O 15
ATOM 8039 N N . ARG A 1 32 ? 20.181 -15.144 5.322 1.00 0.00 32 ARG A N 15
ATOM 8040 C CA . ARG A 1 32 ? 21.630 -14.988 5.347 1.00 0.00 32 ARG A CA 15
ATOM 8041 C C . ARG A 1 32 ? 22.069 -13.839 4.446 1.00 0.00 32 ARG A C 15
ATOM 8042 O O . ARG A 1 32 ? 23.013 -13.114 4.762 1.00 0.00 32 ARG A O 15
ATOM 8063 N N . LYS A 1 33 ? 21.379 -13.679 3.322 1.00 0.00 33 LYS A N 15
ATOM 8064 C CA . LYS A 1 33 ? 21.697 -12.617 2.374 1.00 0.00 33 LYS A CA 15
ATOM 8065 C C . LYS A 1 33 ? 20.696 -12.600 1.222 1.00 0.00 33 LYS A C 15
ATOM 8066 O O . LYS A 1 33 ? 20.985 -11.944 0.199 1.00 0.00 33 LYS A O 15
ATOM 8086 N N . MET A 1 1 ? -17.940 17.718 -0.827 1.00 0.00 1 MET A N 16
ATOM 8087 C CA . MET A 1 1 ? -17.334 17.232 0.440 1.00 0.00 1 MET A CA 16
ATOM 8088 C C . MET A 1 1 ? -16.144 16.318 0.167 1.00 0.00 1 MET A C 16
ATOM 8089 O O . MET A 1 1 ? -15.093 16.446 0.795 1.00 0.00 1 MET A O 16
ATOM 8105 N N . LYS A 1 2 ? -16.316 15.397 -0.776 1.00 0.00 2 LYS A N 16
ATOM 8106 C CA . LYS A 1 2 ? -15.254 14.462 -1.134 1.00 0.00 2 LYS A CA 16
ATOM 8107 C C . LYS A 1 2 ? -14.725 14.725 -2.531 1.00 0.00 2 LYS A C 16
ATOM 8108 O O . LYS A 1 2 ? -14.033 13.879 -3.095 1.00 0.00 2 LYS A O 16
ATOM 8127 N N . ASP A 1 3 ? -15.053 15.891 -3.091 1.00 0.00 3 ASP A N 16
ATOM 8128 C CA . ASP A 1 3 ? -14.605 16.251 -4.436 1.00 0.00 3 ASP A CA 16
ATOM 8129 C C . ASP A 1 3 ? -13.341 15.485 -4.801 1.00 0.00 3 ASP A C 16
ATOM 8130 O O . ASP A 1 3 ? -13.270 14.835 -5.844 1.00 0.00 3 ASP A O 16
ATOM 8139 N N . LEU A 1 4 ? -12.355 15.546 -3.912 1.00 0.00 4 LEU A N 16
ATOM 8140 C CA . LEU A 1 4 ? -11.101 14.837 -4.116 1.00 0.00 4 LEU A CA 16
ATOM 8141 C C . LEU A 1 4 ? -10.862 13.791 -3.029 1.00 0.00 4 LEU A C 16
ATOM 8142 O O . LEU A 1 4 ? -10.089 12.853 -3.223 1.00 0.00 4 LEU A O 16
ATOM 8158 N N . MET A 1 5 ? -11.523 13.952 -1.885 1.00 0.00 5 MET A N 16
ATOM 8159 C CA . MET A 1 5 ? -11.368 13.016 -0.776 1.00 0.00 5 MET A CA 16
ATOM 8160 C C . MET A 1 5 ? -11.540 11.573 -1.243 1.00 0.00 5 MET A C 16
ATOM 8161 O O . MET A 1 5 ? -10.714 10.712 -0.942 1.00 0.00 5 MET A O 16
ATOM 8175 N N . SER A 1 6 ? -12.611 11.318 -1.984 1.00 0.00 6 SER A N 16
ATOM 8176 C CA . SER A 1 6 ? -12.879 9.980 -2.496 1.00 0.00 6 SER A CA 16
ATOM 8177 C C . SER A 1 6 ? -11.872 9.604 -3.580 1.00 0.00 6 SER A C 16
ATOM 8178 O O . SER A 1 6 ? -11.691 8.428 -3.892 1.00 0.00 6 SER A O 16
ATOM 8186 N N . LEU A 1 7 ? -11.212 10.613 -4.144 1.00 0.00 7 LEU A N 16
ATOM 8187 C CA . LEU A 1 7 ? -10.216 10.390 -5.185 1.00 0.00 7 LEU A CA 16
ATOM 8188 C C . LEU A 1 7 ? -8.823 10.241 -4.580 1.00 0.00 7 LEU A C 16
ATOM 8189 O O . LEU A 1 7 ? -7.874 9.877 -5.272 1.00 0.00 7 LEU A O 16
ATOM 8205 N N . VAL A 1 8 ? -8.707 10.522 -3.284 1.00 0.00 8 VAL A N 16
ATOM 8206 C CA . VAL A 1 8 ? -7.432 10.414 -2.590 1.00 0.00 8 VAL A CA 16
ATOM 8207 C C . VAL A 1 8 ? -7.378 9.144 -1.748 1.00 0.00 8 VAL A C 16
ATOM 8208 O O . VAL A 1 8 ? -6.551 8.264 -1.986 1.00 0.00 8 VAL A O 16
ATOM 8221 N N . ILE A 1 9 ? -8.268 9.057 -0.763 1.00 0.00 9 ILE A N 16
ATOM 8222 C CA . ILE A 1 9 ? -8.331 7.901 0.123 1.00 0.00 9 ILE A CA 16
ATOM 8223 C C . ILE A 1 9 ? -8.451 6.592 -0.658 1.00 0.00 9 ILE A C 16
ATOM 8224 O O . ILE A 1 9 ? -8.080 5.528 -0.164 1.00 0.00 9 ILE A O 16
ATOM 8240 N N . ALA A 1 10 ? -8.982 6.677 -1.874 1.00 0.00 10 ALA A N 16
ATOM 8241 C CA . ALA A 1 10 ? -9.161 5.498 -2.715 1.00 0.00 10 ALA A CA 16
ATOM 8242 C C . ALA A 1 10 ? -7.827 4.963 -3.236 1.00 0.00 10 ALA A C 16
ATOM 8243 O O . ALA A 1 10 ? -7.442 3.834 -2.927 1.00 0.00 10 ALA A O 16
ATOM 8250 N N . PRO A 1 11 ? -7.105 5.759 -4.045 1.00 0.00 11 PRO A N 16
ATOM 8251 C CA . PRO A 1 11 ? -5.816 5.348 -4.616 1.00 0.00 11 PRO A CA 16
ATOM 8252 C C . PRO A 1 11 ? -4.777 4.995 -3.555 1.00 0.00 11 PRO A C 16
ATOM 8253 O O . PRO A 1 11 ? -3.974 4.082 -3.745 1.00 0.00 11 PRO A O 16
ATOM 8264 N N . ILE A 1 12 ? -4.791 5.720 -2.440 1.00 0.00 12 ILE A N 16
ATOM 8265 C CA . ILE A 1 12 ? -3.839 5.469 -1.364 1.00 0.00 12 ILE A CA 16
ATOM 8266 C C . ILE A 1 12 ? -4.124 4.139 -0.680 1.00 0.00 12 ILE A C 16
ATOM 8267 O O . ILE A 1 12 ? -3.219 3.496 -0.147 1.00 0.00 12 ILE A O 16
ATOM 8283 N N . PHE A 1 13 ? -5.382 3.727 -0.707 1.00 0.00 13 PHE A N 16
ATOM 8284 C CA . PHE A 1 13 ? -5.784 2.467 -0.096 1.00 0.00 13 PHE A CA 16
ATOM 8285 C C . PHE A 1 13 ? -5.164 1.292 -0.842 1.00 0.00 13 PHE A C 16
ATOM 8286 O O . PHE A 1 13 ? -4.272 0.618 -0.327 1.00 0.00 13 PHE A O 16
ATOM 8303 N N . VAL A 1 14 ? -5.638 1.056 -2.061 1.00 0.00 14 VAL A N 16
ATOM 8304 C CA . VAL A 1 14 ? -5.129 -0.035 -2.883 1.00 0.00 14 VAL A CA 16
ATOM 8305 C C . VAL A 1 14 ? -3.611 0.048 -3.040 1.00 0.00 14 VAL A C 16
ATOM 8306 O O . VAL A 1 14 ? -2.953 -0.957 -3.303 1.00 0.00 14 VAL A O 16
ATOM 8319 N N . GLY A 1 15 ? -3.063 1.249 -2.877 1.00 0.00 15 GLY A N 16
ATOM 8320 C CA . GLY A 1 15 ? -1.630 1.432 -3.007 1.00 0.00 15 GLY A CA 16
ATOM 8321 C C . GLY A 1 15 ? -0.876 1.045 -1.749 1.00 0.00 15 GLY A C 16
ATOM 8322 O O . GLY A 1 15 ? 0.259 0.573 -1.819 1.00 0.00 15 GLY A O 16
ATOM 8326 N N . LEU A 1 16 ? -1.505 1.247 -0.595 1.00 0.00 16 LEU A N 16
ATOM 8327 C CA . LEU A 1 16 ? -0.882 0.917 0.681 1.00 0.00 16 LEU A CA 16
ATOM 8328 C C . LEU A 1 16 ? -1.028 -0.569 0.994 1.00 0.00 16 LEU A C 16
ATOM 8329 O O . LEU A 1 16 ? -0.179 -1.157 1.665 1.00 0.00 16 LEU A O 16
ATOM 8345 N N . VAL A 1 17 ? -2.103 -1.176 0.500 1.00 0.00 17 VAL A N 16
ATOM 8346 C CA . VAL A 1 17 ? -2.344 -2.597 0.727 1.00 0.00 17 VAL A CA 16
ATOM 8347 C C . VAL A 1 17 ? -1.467 -3.431 -0.186 1.00 0.00 17 VAL A C 16
ATOM 8348 O O . VAL A 1 17 ? -0.649 -4.229 0.270 1.00 0.00 17 VAL A O 16
ATOM 8361 N N . LEU A 1 18 ? -1.650 -3.236 -1.487 1.00 0.00 18 LEU A N 16
ATOM 8362 C CA . LEU A 1 18 ? -0.885 -3.964 -2.484 1.00 0.00 18 LEU A CA 16
ATOM 8363 C C . LEU A 1 18 ? 0.606 -3.913 -2.164 1.00 0.00 18 LEU A C 16
ATOM 8364 O O . LEU A 1 18 ? 1.349 -4.852 -2.451 1.00 0.00 18 LEU A O 16
ATOM 8380 N N . GLU A 1 19 ? 1.030 -2.807 -1.560 1.00 0.00 19 GLU A N 16
ATOM 8381 C CA . GLU A 1 19 ? 2.427 -2.623 -1.188 1.00 0.00 19 GLU A CA 16
ATOM 8382 C C . GLU A 1 19 ? 2.784 -3.500 0.006 1.00 0.00 19 GLU A C 16
ATOM 8383 O O . GLU A 1 19 ? 3.856 -4.102 0.051 1.00 0.00 19 GLU A O 16
ATOM 8395 N N . MET A 1 20 ? 1.873 -3.568 0.974 1.00 0.00 20 MET A N 16
ATOM 8396 C CA . MET A 1 20 ? 2.080 -4.368 2.173 1.00 0.00 20 MET A CA 16
ATOM 8397 C C . MET A 1 20 ? 2.518 -5.786 1.824 1.00 0.00 20 MET A C 16
ATOM 8398 O O . MET A 1 20 ? 3.537 -6.269 2.317 1.00 0.00 20 MET A O 16
ATOM 8412 N N . ILE A 1 21 ? 1.750 -6.446 0.963 1.00 0.00 21 ILE A N 16
ATOM 8413 C CA . ILE A 1 21 ? 2.072 -7.799 0.546 1.00 0.00 21 ILE A CA 16
ATOM 8414 C C . ILE A 1 21 ? 3.238 -7.777 -0.428 1.00 0.00 21 ILE A C 16
ATOM 8415 O O . ILE A 1 21 ? 4.100 -8.656 -0.399 1.00 0.00 21 ILE A O 16
ATOM 8431 N N . SER A 1 22 ? 3.274 -6.759 -1.282 1.00 0.00 22 SER A N 16
ATOM 8432 C CA . SER A 1 22 ? 4.354 -6.625 -2.248 1.00 0.00 22 SER A CA 16
ATOM 8433 C C . SER A 1 22 ? 5.700 -6.651 -1.532 1.00 0.00 22 SER A C 16
ATOM 8434 O O . SER A 1 22 ? 6.717 -7.038 -2.107 1.00 0.00 22 SER A O 16
ATOM 8442 N N . ARG A 1 23 ? 5.688 -6.249 -0.264 1.00 0.00 23 ARG A N 16
ATOM 8443 C CA . ARG A 1 23 ? 6.895 -6.240 0.546 1.00 0.00 23 ARG A CA 16
ATOM 8444 C C . ARG A 1 23 ? 7.160 -7.630 1.104 1.00 0.00 23 ARG A C 16
ATOM 8445 O O . ARG A 1 23 ? 8.306 -8.064 1.192 1.00 0.00 23 ARG A O 16
ATOM 8466 N N . VAL A 1 24 ? 6.087 -8.334 1.456 1.00 0.00 24 VAL A N 16
ATOM 8467 C CA . VAL A 1 24 ? 6.205 -9.690 1.979 1.00 0.00 24 VAL A CA 16
ATOM 8468 C C . VAL A 1 24 ? 7.004 -10.543 1.008 1.00 0.00 24 VAL A C 16
ATOM 8469 O O . VAL A 1 24 ? 7.748 -11.439 1.405 1.00 0.00 24 VAL A O 16
ATOM 8482 N N . LEU A 1 25 ? 6.850 -10.231 -0.273 1.00 0.00 25 LEU A N 16
ATOM 8483 C CA . LEU A 1 25 ? 7.560 -10.936 -1.329 1.00 0.00 25 LEU A CA 16
ATOM 8484 C C . LEU A 1 25 ? 9.052 -10.638 -1.289 1.00 0.00 25 LEU A C 16
ATOM 8485 O O . LEU A 1 25 ? 9.831 -11.235 -2.033 1.00 0.00 25 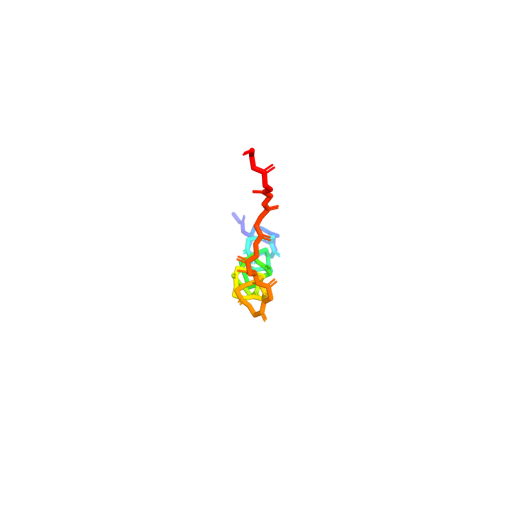LEU A O 16
ATOM 8501 N N . ASP A 1 26 ? 9.449 -9.704 -0.434 1.00 0.00 26 ASP A N 16
ATOM 8502 C CA . ASP A 1 26 ? 10.846 -9.332 -0.328 1.00 0.00 26 ASP A CA 16
ATOM 8503 C C . ASP A 1 26 ? 11.175 -8.787 1.060 1.00 0.00 26 ASP A C 16
ATOM 8504 O O . ASP A 1 26 ? 12.120 -8.015 1.226 1.00 0.00 26 ASP A O 16
ATOM 8513 N N . GLU A 1 27 ? 10.391 -9.194 2.055 1.00 0.00 27 GLU A N 16
ATOM 8514 C CA . GLU A 1 27 ? 10.602 -8.746 3.426 1.00 0.00 27 GLU A CA 16
ATOM 8515 C C . GLU A 1 27 ? 11.914 -9.290 3.982 1.00 0.00 27 GLU A C 16
ATOM 8516 O O . GLU A 1 27 ? 12.104 -10.503 4.078 1.00 0.00 27 GLU A O 16
ATOM 8528 N N . GLU A 1 28 ? 12.817 -8.386 4.346 1.00 0.00 28 GLU A N 16
ATOM 8529 C CA . GLU A 1 28 ? 14.112 -8.775 4.893 1.00 0.00 28 GLU A CA 16
ATOM 8530 C C . GLU A 1 28 ? 14.038 -8.934 6.408 1.00 0.00 28 GLU A C 16
ATOM 8531 O O . GLU A 1 28 ? 14.092 -7.953 7.149 1.00 0.00 28 GLU A O 16
ATOM 8543 N N . ASP A 1 29 ? 13.913 -10.177 6.861 1.00 0.00 29 ASP A N 16
ATOM 8544 C CA . ASP A 1 29 ? 13.831 -10.465 8.289 1.00 0.00 29 ASP A CA 16
ATOM 8545 C C . ASP A 1 29 ? 14.834 -11.545 8.684 1.00 0.00 29 ASP A C 16
ATOM 8546 O O . ASP A 1 29 ? 14.457 -12.674 8.999 1.00 0.00 29 ASP A O 16
ATOM 8555 N N . ASP A 1 30 ? 16.115 -11.190 8.666 1.00 0.00 30 ASP A N 16
ATOM 8556 C CA . ASP A 1 30 ? 17.173 -12.127 9.022 1.00 0.00 30 ASP A CA 16
ATOM 8557 C C . ASP A 1 30 ? 17.160 -13.341 8.098 1.00 0.00 30 ASP A C 16
ATOM 8558 O O . ASP A 1 30 ? 16.519 -14.349 8.391 1.00 0.00 30 ASP A O 16
ATOM 8567 N N . SER A 1 31 ? 17.874 -13.236 6.981 1.00 0.00 31 SER A N 16
ATOM 8568 C CA . SER A 1 31 ? 17.944 -14.325 6.015 1.00 0.00 31 SER A CA 16
ATOM 8569 C C . SER A 1 31 ? 18.529 -15.581 6.653 1.00 0.00 31 SER A C 16
ATOM 8570 O O . SER A 1 31 ? 17.823 -16.566 6.871 1.00 0.00 31 SER A O 16
ATOM 8578 N N . ARG A 1 32 ? 19.823 -15.539 6.952 1.00 0.00 32 ARG A N 16
ATOM 8579 C CA . ARG A 1 32 ? 20.504 -16.672 7.567 1.00 0.00 32 ARG A CA 16
ATOM 8580 C C . ARG A 1 32 ? 20.410 -17.911 6.681 1.00 0.00 32 ARG A C 16
ATOM 8581 O O . ARG A 1 32 ? 19.841 -17.864 5.591 1.00 0.00 32 ARG A O 16
ATOM 8602 N N . LYS A 1 33 ? 20.973 -19.016 7.157 1.00 0.00 33 LYS A N 16
ATOM 8603 C CA . LYS A 1 33 ? 20.953 -20.268 6.409 1.00 0.00 33 LYS A CA 16
ATOM 8604 C C . LYS A 1 33 ? 21.065 -21.465 7.348 1.00 0.00 33 LYS A C 16
ATOM 8605 O O . LYS A 1 33 ? 20.447 -22.508 7.050 1.00 0.00 33 LYS A O 16
ATOM 8625 N N . MET A 1 1 ? -18.065 18.521 -1.427 1.00 0.00 1 MET A N 17
ATOM 8626 C CA . MET A 1 1 ? -18.211 17.268 -2.213 1.00 0.00 1 MET A CA 17
ATOM 8627 C C . MET A 1 1 ? -16.907 16.477 -2.238 1.00 0.00 1 MET A C 17
ATOM 8628 O O . MET A 1 1 ? -15.864 16.968 -1.806 1.00 0.00 1 MET A O 17
ATOM 8644 N N . LYS A 1 2 ? -16.974 15.252 -2.748 1.00 0.00 2 LYS A N 17
ATOM 8645 C CA . LYS A 1 2 ? -15.797 14.392 -2.831 1.00 0.00 2 LYS A CA 17
ATOM 8646 C C . LYS A 1 2 ? -15.370 14.165 -4.267 1.00 0.00 2 LYS A C 17
ATOM 8647 O O . LYS A 1 2 ? -14.583 13.260 -4.537 1.00 0.00 2 LYS A O 17
ATOM 8666 N N . ASP A 1 3 ? -15.895 14.975 -5.186 1.00 0.00 3 ASP A N 17
ATOM 8667 C CA . ASP A 1 3 ? -15.566 14.844 -6.603 1.00 0.00 3 ASP A CA 17
ATOM 8668 C C . ASP A 1 3 ? -14.215 14.162 -6.780 1.00 0.00 3 ASP A C 17
ATOM 8669 O O . ASP A 1 3 ? -14.087 13.189 -7.523 1.00 0.00 3 ASP A O 17
ATOM 8678 N N . LEU A 1 4 ? -13.214 14.671 -6.069 1.00 0.00 4 LEU A N 17
ATOM 8679 C CA . LEU A 1 4 ? -11.876 14.099 -6.123 1.00 0.00 4 LEU A CA 17
ATOM 8680 C C . LEU A 1 4 ? -11.430 13.564 -4.763 1.00 0.00 4 LEU A C 17
ATOM 8681 O O . LEU A 1 4 ? -10.539 12.718 -4.687 1.00 0.00 4 LEU A O 17
ATOM 8697 N N . MET A 1 5 ? -12.041 14.059 -3.690 1.00 0.00 5 MET A N 17
ATOM 8698 C CA . MET A 1 5 ? -11.685 13.620 -2.342 1.00 0.00 5 MET A CA 17
ATOM 8699 C C . MET A 1 5 ? -11.715 12.098 -2.233 1.00 0.00 5 MET A C 17
ATOM 8700 O O . MET A 1 5 ? -10.790 11.488 -1.696 1.00 0.00 5 MET A O 17
ATOM 8714 N N . SER A 1 6 ? -12.777 11.492 -2.749 1.00 0.00 6 SER A N 17
ATOM 8715 C CA . SER A 1 6 ? -12.919 10.041 -2.712 1.00 0.00 6 SER A CA 17
ATOM 8716 C C . SER A 1 6 ? -11.957 9.373 -3.692 1.00 0.00 6 SER A C 17
ATOM 8717 O O . SER A 1 6 ? -11.691 8.175 -3.595 1.00 0.00 6 SER A O 17
ATOM 8725 N N . LEU A 1 7 ? -11.435 10.156 -4.634 1.00 0.00 7 LEU A N 17
ATOM 8726 C CA . LEU A 1 7 ? -10.500 9.639 -5.627 1.00 0.00 7 LEU A CA 17
ATOM 8727 C C . LEU A 1 7 ? -9.059 9.755 -5.136 1.00 0.00 7 LEU A C 17
ATOM 8728 O O . LEU A 1 7 ? -8.151 9.150 -5.706 1.00 0.00 7 LEU A O 17
ATOM 8744 N N . VAL A 1 8 ? -8.854 10.534 -4.076 1.00 0.00 8 VAL A N 17
ATOM 8745 C CA . VAL A 1 8 ? -7.523 10.724 -3.513 1.00 0.00 8 VAL A CA 17
ATOM 8746 C C . VAL A 1 8 ? -7.266 9.747 -2.370 1.00 0.00 8 VAL A C 17
ATOM 8747 O O . VAL A 1 8 ? -6.370 8.907 -2.447 1.00 0.00 8 VAL A O 17
ATOM 8760 N N . ILE A 1 9 ? -8.059 9.866 -1.309 1.00 0.00 9 ILE A N 17
ATOM 8761 C CA . ILE A 1 9 ? -7.921 9.001 -0.145 1.00 0.00 9 ILE A CA 17
ATOM 8762 C C . ILE A 1 9 ? -8.124 7.528 -0.509 1.00 0.00 9 ILE A C 17
ATOM 8763 O O . ILE A 1 9 ? -7.677 6.636 0.211 1.00 0.00 9 ILE A O 17
ATOM 8779 N N . ALA A 1 10 ? -8.808 7.282 -1.622 1.00 0.00 10 ALA A N 17
ATOM 8780 C CA . ALA A 1 10 ? -9.076 5.919 -2.070 1.00 0.00 10 ALA A CA 17
ATOM 8781 C C . ALA A 1 10 ? -7.796 5.204 -2.500 1.00 0.00 10 ALA A C 17
ATOM 8782 O O . ALA A 1 10 ? -7.409 4.199 -1.903 1.00 0.00 10 ALA A O 17
ATOM 8789 N N . PRO A 1 11 ? -7.121 5.707 -3.550 1.00 0.00 11 PRO A N 17
ATOM 8790 C CA . PRO A 1 11 ? -5.883 5.101 -4.057 1.00 0.00 11 PRO A CA 17
ATOM 8791 C C . PRO A 1 11 ? -4.764 5.109 -3.022 1.00 0.00 11 PRO A C 17
ATOM 8792 O O . PRO A 1 11 ? -4.111 4.091 -2.792 1.00 0.00 11 PRO A O 17
ATOM 8803 N N . ILE A 1 12 ? -4.544 6.264 -2.401 1.00 0.00 12 ILE A N 17
ATOM 8804 C CA . ILE A 1 12 ? -3.500 6.403 -1.390 1.00 0.00 12 ILE A CA 17
ATOM 8805 C C . ILE A 1 12 ? -3.636 5.345 -0.305 1.00 0.00 12 ILE A C 17
ATOM 8806 O O . ILE A 1 12 ? -2.649 4.933 0.303 1.00 0.00 12 ILE A O 17
ATOM 8822 N N . PHE A 1 13 ? -4.862 4.904 -0.076 1.00 0.00 13 PHE A N 17
ATOM 8823 C CA . PHE A 1 13 ? -5.128 3.883 0.927 1.00 0.00 13 PHE A CA 17
ATOM 8824 C C . PHE A 1 13 ? -4.471 2.569 0.524 1.00 0.00 13 PHE A C 17
ATOM 8825 O O . PHE A 1 13 ? -3.464 2.163 1.105 1.00 0.00 13 PHE A O 17
ATOM 8842 N N . VAL A 1 14 ? -5.041 1.917 -0.485 1.00 0.00 14 VAL A N 17
ATOM 8843 C CA . VAL A 1 14 ? -4.506 0.655 -0.979 1.00 0.00 14 VAL A CA 17
ATOM 8844 C C . VAL A 1 14 ? -3.035 0.799 -1.358 1.00 0.00 14 VAL A C 17
ATOM 8845 O O . VAL A 1 14 ? -2.275 -0.167 -1.319 1.00 0.00 14 VAL A O 17
ATOM 8858 N N . GLY A 1 15 ? -2.639 2.015 -1.719 1.00 0.00 15 GLY A N 17
ATOM 8859 C CA . GLY A 1 15 ? -1.261 2.263 -2.094 1.00 0.00 15 GLY A CA 17
ATOM 8860 C C . GLY A 1 15 ? -0.306 2.070 -0.934 1.00 0.00 15 GLY A C 17
ATOM 8861 O O . GLY A 1 15 ? 0.859 1.722 -1.131 1.00 0.00 15 GLY A O 17
ATOM 8865 N N . LEU A 1 16 ? -0.799 2.296 0.279 1.00 0.00 16 LEU A N 17
ATOM 8866 C CA . LEU A 1 16 ? 0.022 2.145 1.475 1.00 0.00 16 LEU A CA 17
ATOM 8867 C C . LEU A 1 16 ? -0.227 0.799 2.153 1.00 0.00 16 LEU A C 17
ATOM 8868 O O . LEU A 1 16 ? 0.633 0.290 2.871 1.00 0.00 16 LEU A O 17
ATOM 8884 N N . VAL A 1 17 ? -1.405 0.225 1.922 1.00 0.00 17 VAL A N 17
ATOM 8885 C CA . VAL A 1 17 ? -1.752 -1.063 2.516 1.00 0.00 17 VAL A CA 17
ATOM 8886 C C . VAL A 1 17 ? -1.226 -2.205 1.666 1.00 0.00 17 VAL A C 17
ATOM 8887 O O . VAL A 1 17 ? -0.452 -3.041 2.133 1.00 0.00 17 VAL A O 17
ATOM 8900 N N . LEU A 1 18 ? -1.661 -2.237 0.411 1.00 0.00 18 LEU A N 17
ATOM 8901 C CA . LEU A 1 18 ? -1.246 -3.277 -0.513 1.00 0.00 18 LEU A CA 17
ATOM 8902 C C . LEU A 1 18 ? 0.274 -3.440 -0.500 1.00 0.00 18 LEU A C 17
ATOM 8903 O O . LEU A 1 18 ? 0.797 -4.526 -0.750 1.00 0.00 18 LEU A O 17
ATOM 8919 N N . GLU A 1 19 ? 0.973 -2.350 -0.197 1.00 0.00 19 GLU A N 17
ATOM 8920 C CA . GLU A 1 19 ? 2.428 -2.364 -0.137 1.00 0.00 19 GLU A CA 17
ATOM 8921 C C . GLU A 1 19 ? 2.902 -2.993 1.168 1.00 0.00 19 GLU A C 17
ATOM 8922 O O . GLU A 1 19 ? 3.804 -3.830 1.175 1.00 0.00 19 GLU A O 17
ATOM 8934 N N . MET A 1 20 ? 2.283 -2.581 2.271 1.00 0.00 20 MET A N 17
ATOM 8935 C CA . MET A 1 20 ? 2.625 -3.092 3.591 1.00 0.00 20 MET A CA 17
ATOM 8936 C C . MET A 1 20 ? 2.713 -4.615 3.598 1.00 0.00 20 MET A C 17
ATOM 8937 O O . MET A 1 20 ? 3.641 -5.190 4.167 1.00 0.00 20 MET A O 17
ATOM 8951 N N . ILE A 1 21 ? 1.743 -5.260 2.964 1.00 0.00 21 ILE A N 17
ATOM 8952 C CA . ILE A 1 21 ? 1.709 -6.710 2.897 1.00 0.00 21 ILE A CA 17
ATOM 8953 C C . ILE A 1 21 ? 2.676 -7.216 1.836 1.00 0.00 21 ILE A C 17
ATOM 8954 O O . ILE A 1 21 ? 3.265 -8.287 1.979 1.00 0.00 21 ILE A O 17
ATOM 8970 N N . SER A 1 22 ? 2.836 -6.441 0.771 1.00 0.00 22 SER A N 17
ATOM 8971 C CA . SER A 1 22 ? 3.732 -6.817 -0.312 1.00 0.00 22 SER A CA 17
ATOM 8972 C C . SER A 1 22 ? 5.143 -7.066 0.210 1.00 0.00 22 SER A C 17
ATOM 8973 O O . SER A 1 22 ? 5.889 -7.868 -0.352 1.00 0.00 22 SER A O 17
ATOM 8981 N N . ARG A 1 23 ? 5.501 -6.387 1.296 1.00 0.00 23 ARG A N 17
ATOM 8982 C CA . ARG A 1 23 ? 6.819 -6.557 1.893 1.00 0.00 23 ARG A CA 17
ATOM 8983 C C . ARG A 1 23 ? 6.889 -7.884 2.633 1.00 0.00 23 ARG A C 17
ATOM 8984 O O . ARG A 1 23 ? 7.857 -8.630 2.498 1.00 0.00 23 ARG A O 17
ATOM 9005 N N . VAL A 1 24 ? 5.845 -8.181 3.400 1.00 0.00 24 VAL A N 17
ATOM 9006 C CA . VAL A 1 24 ? 5.776 -9.433 4.145 1.00 0.00 24 VAL A CA 17
ATOM 9007 C C . VAL A 1 24 ? 5.968 -10.609 3.204 1.00 0.00 24 VAL A C 17
ATOM 9008 O O . VAL A 1 24 ? 6.518 -11.644 3.581 1.00 0.00 24 VAL A O 17
ATOM 9021 N N . LEU A 1 25 ? 5.518 -10.430 1.970 1.00 0.00 25 LEU A N 17
ATOM 9022 C CA . LEU A 1 25 ? 5.642 -11.461 0.954 1.00 0.00 25 LEU A CA 17
ATOM 9023 C C . LEU A 1 25 ? 7.101 -11.772 0.660 1.00 0.00 25 LEU A C 17
ATOM 9024 O O . LEU A 1 25 ? 7.416 -12.807 0.073 1.00 0.00 25 LEU A O 17
ATOM 9040 N N . ASP A 1 26 ? 7.989 -10.872 1.056 1.00 0.00 26 ASP A N 17
ATOM 9041 C CA . ASP A 1 26 ? 9.405 -11.063 0.812 1.00 0.00 26 ASP A CA 17
ATOM 9042 C C . ASP A 1 26 ? 10.255 -10.329 1.845 1.00 0.00 26 ASP A C 17
ATOM 9043 O O . ASP A 1 26 ? 11.354 -9.865 1.542 1.00 0.00 26 ASP A O 17
ATOM 9052 N N . GLU A 1 27 ? 9.738 -10.228 3.066 1.00 0.00 27 GLU A N 17
ATOM 9053 C CA . GLU A 1 27 ? 10.450 -9.551 4.143 1.00 0.00 27 GLU A CA 17
ATOM 9054 C C . GLU A 1 27 ? 11.600 -10.410 4.659 1.00 0.00 27 GLU A C 17
ATOM 9055 O O . GLU A 1 27 ? 12.625 -9.892 5.104 1.00 0.00 27 GLU A O 17
ATOM 9067 N N . GLU A 1 28 ? 11.423 -11.726 4.598 1.00 0.00 28 GLU A N 17
ATOM 9068 C CA . GLU A 1 28 ? 12.446 -12.657 5.059 1.00 0.00 28 GLU A CA 17
ATOM 9069 C C . GLU A 1 28 ? 13.586 -12.758 4.050 1.00 0.00 28 GLU A C 17
ATOM 9070 O O . GLU A 1 28 ? 13.623 -12.019 3.066 1.00 0.00 28 GLU A O 17
ATOM 9082 N N . ASP A 1 29 ? 14.513 -13.676 4.302 1.00 0.00 29 ASP A N 17
ATOM 9083 C CA . ASP A 1 29 ? 15.654 -13.872 3.415 1.00 0.00 29 ASP A CA 17
ATOM 9084 C C . ASP A 1 29 ? 15.987 -15.354 3.276 1.00 0.00 29 ASP A C 17
ATOM 9085 O O . ASP A 1 29 ? 15.345 -16.205 3.891 1.00 0.00 29 ASP A O 17
ATOM 9094 N N . ASP A 1 30 ? 16.994 -15.655 2.463 1.00 0.00 30 ASP A N 17
ATOM 9095 C CA . ASP A 1 30 ? 17.413 -17.035 2.243 1.00 0.00 30 ASP A CA 17
ATOM 9096 C C . ASP A 1 30 ? 18.645 -17.369 3.079 1.00 0.00 30 ASP A C 17
ATOM 9097 O O . ASP A 1 30 ? 19.766 -17.387 2.571 1.00 0.00 30 ASP A O 17
ATOM 9106 N N . SER A 1 31 ? 18.428 -17.634 4.363 1.00 0.00 31 SER A N 17
ATOM 9107 C CA . SER A 1 31 ? 19.520 -17.967 5.269 1.00 0.00 31 SER A CA 17
ATOM 9108 C C . SER A 1 31 ? 20.527 -16.824 5.351 1.00 0.00 31 SER A C 17
ATOM 9109 O O . SER A 1 31 ? 21.723 -17.049 5.531 1.00 0.00 31 SER A O 17
ATOM 9117 N N . ARG A 1 32 ? 20.033 -15.597 5.218 1.00 0.00 32 ARG A N 17
ATOM 9118 C CA . ARG A 1 32 ? 20.889 -14.419 5.277 1.00 0.00 32 ARG A CA 17
ATOM 9119 C C . ARG A 1 32 ? 21.323 -14.132 6.710 1.00 0.00 32 ARG A C 17
ATOM 9120 O O . ARG A 1 32 ? 20.738 -14.650 7.662 1.00 0.00 32 ARG A O 17
ATOM 9141 N N . LYS A 1 33 ? 22.352 -13.304 6.857 1.00 0.00 33 LYS A N 17
ATOM 9142 C CA . LYS A 1 33 ? 22.864 -12.948 8.175 1.00 0.00 33 LYS A CA 17
ATOM 9143 C C . LYS A 1 33 ? 23.348 -14.186 8.923 1.00 0.00 33 LYS A C 17
ATOM 9144 O O . LYS A 1 33 ? 24.578 -14.397 8.982 1.00 0.00 33 LYS A O 17
ATOM 9164 N N . MET A 1 1 ? -18.764 17.176 -0.028 1.00 0.00 1 MET A N 18
ATOM 9165 C CA . MET A 1 1 ? -18.364 16.851 -1.423 1.00 0.00 1 MET A CA 18
ATOM 9166 C C . MET A 1 1 ? -17.033 16.106 -1.455 1.00 0.00 1 MET A C 18
ATOM 9167 O O . MET A 1 1 ? -16.024 16.593 -0.945 1.00 0.00 1 MET A O 18
ATOM 9183 N N . LYS A 1 2 ? -17.039 14.921 -2.057 1.00 0.00 2 LYS A N 18
ATOM 9184 C CA . LYS A 1 2 ? -15.831 14.108 -2.157 1.00 0.00 2 LYS A CA 18
ATOM 9185 C C . LYS A 1 2 ? -15.343 14.004 -3.589 1.00 0.00 2 LYS A C 18
ATOM 9186 O O . LYS A 1 2 ? -14.513 13.150 -3.893 1.00 0.00 2 LYS A O 18
ATOM 9205 N N . ASP A 1 3 ? -15.861 14.864 -4.466 1.00 0.00 3 ASP A N 18
ATOM 9206 C CA . ASP A 1 3 ? -15.471 14.854 -5.874 1.00 0.00 3 ASP A CA 18
ATOM 9207 C C . ASP A 1 3 ? -14.092 14.229 -6.041 1.00 0.00 3 ASP A C 18
ATOM 9208 O O . ASP A 1 3 ? -13.902 13.310 -6.838 1.00 0.00 3 ASP A O 18
ATOM 9217 N N . LEU A 1 4 ? -13.141 14.722 -5.255 1.00 0.00 4 LEU A N 18
ATOM 9218 C CA . LEU A 1 4 ? -11.783 14.199 -5.283 1.00 0.00 4 LEU A CA 18
ATOM 9219 C C . LEU A 1 4 ? -11.389 13.592 -3.936 1.00 0.00 4 LEU A C 18
ATOM 9220 O O . LEU A 1 4 ? -10.475 12.771 -3.863 1.00 0.00 4 LEU A O 18
ATOM 9236 N N . MET A 1 5 ? -12.077 14.000 -2.873 1.00 0.00 5 MET A N 18
ATOM 9237 C CA . MET A 1 5 ? -11.787 13.494 -1.534 1.00 0.00 5 MET A CA 18
ATOM 9238 C C . MET A 1 5 ? -11.768 11.968 -1.508 1.00 0.00 5 MET A C 18
ATOM 9239 O O . MET A 1 5 ? -11.025 11.361 -0.737 1.00 0.00 5 MET A O 18
ATOM 9253 N N . SER A 1 6 ? -12.589 11.352 -2.352 1.00 0.00 6 SER A N 18
ATOM 9254 C CA . SER A 1 6 ? -12.661 9.896 -2.420 1.00 0.00 6 SER A CA 18
ATOM 9255 C C . SER A 1 6 ? -11.624 9.329 -3.390 1.00 0.00 6 SER A C 18
ATOM 9256 O O . SER A 1 6 ? -11.518 8.115 -3.555 1.00 0.00 6 SER A O 18
ATOM 9264 N N . LEU A 1 7 ? -10.859 10.210 -4.028 1.00 0.00 7 LEU A N 18
ATOM 9265 C CA . LEU A 1 7 ? -9.833 9.786 -4.973 1.00 0.00 7 LEU A CA 18
ATOM 9266 C C . LEU A 1 7 ? -8.441 10.220 -4.511 1.00 0.00 7 LEU A C 18
ATOM 9267 O O . LEU A 1 7 ? -7.437 9.859 -5.125 1.00 0.00 7 LEU A O 18
ATOM 9283 N N . VAL A 1 8 ? -8.385 11.000 -3.433 1.00 0.00 8 VAL A N 18
ATOM 9284 C CA . VAL A 1 8 ? -7.114 11.482 -2.905 1.00 0.00 8 VAL A CA 18
ATOM 9285 C C . VAL A 1 8 ? -6.590 10.579 -1.791 1.00 0.00 8 VAL A C 18
ATOM 9286 O O . VAL A 1 8 ? -5.390 10.552 -1.523 1.00 0.00 8 VAL A O 18
ATOM 9299 N N . ILE A 1 9 ? -7.491 9.849 -1.138 1.00 0.00 9 ILE A N 18
ATOM 9300 C CA . ILE A 1 9 ? -7.107 8.956 -0.048 1.00 0.00 9 ILE A CA 18
ATOM 9301 C C . ILE A 1 9 ? -7.579 7.526 -0.303 1.00 0.00 9 ILE A C 18
ATOM 9302 O O . ILE A 1 9 ? -6.857 6.570 -0.027 1.00 0.00 9 ILE A O 18
ATOM 9318 N N . ALA A 1 10 ? -8.793 7.383 -0.821 1.00 0.00 10 ALA A N 18
ATOM 9319 C CA . ALA A 1 10 ? -9.355 6.064 -1.099 1.00 0.00 10 ALA A CA 18
ATOM 9320 C C . ALA A 1 10 ? -8.382 5.184 -1.886 1.00 0.00 10 ALA A C 18
ATOM 9321 O O . ALA A 1 10 ? -8.083 4.063 -1.474 1.00 0.00 10 ALA A O 18
ATOM 9328 N N . PRO A 1 11 ? -7.879 5.669 -3.037 1.00 0.00 11 PRO A N 18
ATOM 9329 C CA . PRO A 1 11 ? -6.948 4.901 -3.871 1.00 0.00 11 PRO A CA 18
ATOM 9330 C C . PRO A 1 11 ? -5.581 4.713 -3.216 1.00 0.00 11 PRO A C 18
ATOM 9331 O O . PRO A 1 11 ? -5.081 3.593 -3.117 1.00 0.00 11 PRO A O 18
ATOM 9342 N N . ILE A 1 12 ? -4.977 5.815 -2.780 1.00 0.00 12 ILE A N 18
ATOM 9343 C CA . ILE A 1 12 ? -3.662 5.767 -2.146 1.00 0.00 12 ILE A CA 18
ATOM 9344 C C . ILE A 1 12 ? -3.641 4.811 -0.962 1.00 0.00 12 ILE A C 18
ATOM 9345 O O . ILE A 1 12 ? -2.609 4.220 -0.645 1.00 0.00 12 ILE A O 18
ATOM 9361 N N . PHE A 1 13 ? -4.784 4.666 -0.311 1.00 0.00 13 PHE A N 18
ATOM 9362 C CA . PHE A 1 13 ? -4.895 3.781 0.841 1.00 0.00 13 PHE A CA 18
ATOM 9363 C C . PHE A 1 13 ? -4.602 2.340 0.446 1.00 0.00 13 PHE A C 18
ATOM 9364 O O . PHE A 1 13 ? -3.556 1.791 0.793 1.00 0.00 13 PHE A O 18
ATOM 9381 N N . VAL A 1 14 ? -5.531 1.732 -0.284 1.00 0.00 14 VAL A N 18
ATOM 9382 C CA . VAL A 1 14 ? -5.373 0.353 -0.728 1.00 0.00 14 VAL A CA 18
ATOM 9383 C C . VAL A 1 14 ? -4.041 0.151 -1.447 1.00 0.00 14 VAL A C 18
ATOM 9384 O O . VAL A 1 14 ? -3.508 -0.958 -1.481 1.00 0.00 14 VAL A O 18
ATOM 9397 N N . GLY A 1 15 ? -3.508 1.228 -2.018 1.00 0.00 15 GLY A N 18
ATOM 9398 C CA . GLY A 1 15 ? -2.244 1.142 -2.724 1.00 0.00 15 GLY A CA 18
ATOM 9399 C C . GLY A 1 15 ? -1.054 1.167 -1.786 1.00 0.00 15 GLY A C 18
ATOM 9400 O O . GLY A 1 15 ? -0.010 0.584 -2.081 1.00 0.00 15 GLY A O 18
ATOM 9404 N N . LEU A 1 16 ? -1.210 1.844 -0.653 1.00 0.00 16 LEU A N 18
ATOM 9405 C CA . LEU A 1 16 ? -0.138 1.942 0.332 1.00 0.00 16 LEU A CA 18
ATOM 9406 C C . LEU A 1 16 ? -0.121 0.719 1.242 1.00 0.00 16 LEU A C 18
ATOM 9407 O O . LEU A 1 16 ? 0.933 0.309 1.727 1.00 0.00 16 LEU A O 18
ATOM 9423 N N . VAL A 1 17 ? -1.295 0.135 1.466 1.00 0.00 17 VAL A N 18
ATOM 9424 C CA . VAL A 1 17 ? -1.408 -1.047 2.314 1.00 0.00 17 VAL A CA 18
ATOM 9425 C C . VAL A 1 17 ? -0.933 -2.283 1.571 1.00 0.00 17 VAL A C 18
ATOM 9426 O O . VAL A 1 17 ? -0.023 -2.982 2.015 1.00 0.00 17 VAL A O 18
ATOM 9439 N N . LEU A 1 18 ? -1.569 -2.547 0.434 1.00 0.00 18 LEU A N 18
ATOM 9440 C CA . LEU A 1 18 ? -1.231 -3.702 -0.383 1.00 0.00 18 LEU A CA 18
ATOM 9441 C C . LEU A 1 18 ? 0.279 -3.813 -0.575 1.00 0.00 18 LEU A C 18
ATOM 9442 O O . LEU A 1 18 ? 0.830 -4.912 -0.630 1.00 0.00 18 LEU A O 18
ATOM 9458 N N . GLU A 1 19 ? 0.941 -2.664 -0.670 1.00 0.00 19 GLU A N 18
ATOM 9459 C CA . GLU A 1 19 ? 2.387 -2.625 -0.850 1.00 0.00 19 GLU A CA 18
ATOM 9460 C C . GLU A 1 19 ? 3.099 -3.055 0.428 1.00 0.00 19 GLU A C 18
ATOM 9461 O O . GLU A 1 19 ? 4.104 -3.764 0.384 1.00 0.00 19 GLU A O 18
ATOM 9473 N N . MET A 1 20 ? 2.567 -2.620 1.567 1.00 0.00 20 MET A N 18
ATOM 9474 C CA . MET A 1 20 ? 3.137 -2.949 2.861 1.00 0.00 20 MET A CA 18
ATOM 9475 C C . MET A 1 20 ? 3.371 -4.449 3.009 1.00 0.00 20 MET A C 18
ATOM 9476 O O . MET A 1 20 ? 4.236 -4.876 3.772 1.00 0.00 20 MET A O 18
ATOM 9490 N N . ILE A 1 21 ? 2.592 -5.243 2.284 1.00 0.00 21 ILE A N 18
ATOM 9491 C CA . ILE A 1 21 ? 2.715 -6.692 2.343 1.00 0.00 21 ILE A CA 18
ATOM 9492 C C . ILE A 1 21 ? 3.155 -7.259 0.998 1.00 0.00 21 ILE A C 18
ATOM 9493 O O . ILE A 1 21 ? 3.932 -8.212 0.942 1.00 0.00 21 ILE A O 18
ATOM 9509 N N . SER A 1 22 ? 2.648 -6.680 -0.083 1.00 0.00 22 SER A N 18
ATOM 9510 C CA . SER A 1 22 ? 2.985 -7.143 -1.424 1.00 0.00 22 SER A CA 18
ATOM 9511 C C . SER A 1 22 ? 4.495 -7.231 -1.616 1.00 0.00 22 SER A C 18
ATOM 9512 O O . SER A 1 22 ? 4.984 -8.062 -2.381 1.00 0.00 22 SER A O 18
ATOM 9520 N N . ARG A 1 23 ? 5.230 -6.376 -0.915 1.00 0.00 23 ARG A N 18
ATOM 9521 C CA . ARG A 1 23 ? 6.683 -6.373 -1.010 1.00 0.00 23 ARG A CA 18
ATOM 9522 C C . ARG A 1 23 ? 7.283 -7.378 -0.033 1.00 0.00 23 ARG A C 18
ATOM 9523 O O . ARG A 1 23 ? 8.323 -7.979 -0.304 1.00 0.00 23 ARG A O 18
ATOM 9544 N N . VAL A 1 24 ? 6.610 -7.568 1.097 1.00 0.00 24 VAL A N 18
ATOM 9545 C CA . VAL A 1 24 ? 7.069 -8.516 2.106 1.00 0.00 24 VAL A CA 18
ATOM 9546 C C . VAL A 1 24 ? 7.111 -9.924 1.529 1.00 0.00 24 VAL A C 18
ATOM 9547 O O . VAL A 1 24 ? 7.851 -10.784 2.006 1.00 0.00 24 VAL A O 18
ATOM 9560 N N . LEU A 1 25 ? 6.315 -10.143 0.486 1.00 0.00 25 LEU A N 18
ATOM 9561 C CA . LEU A 1 25 ? 6.253 -11.436 -0.185 1.00 0.00 25 LEU A CA 18
ATOM 9562 C C . LEU A 1 25 ? 7.477 -11.674 -1.059 1.00 0.00 25 LEU A C 18
ATOM 9563 O O . LEU A 1 25 ? 7.484 -12.578 -1.895 1.00 0.00 25 LEU A O 18
ATOM 9579 N N . ASP A 1 26 ? 8.505 -10.856 -0.878 1.00 0.00 26 ASP A N 18
ATOM 9580 C CA . ASP A 1 26 ? 9.714 -10.983 -1.667 1.00 0.00 26 ASP A CA 18
ATOM 9581 C C . ASP A 1 26 ? 10.928 -10.446 -0.912 1.00 0.00 26 ASP A C 18
ATOM 9582 O O . ASP A 1 26 ? 12.017 -11.016 -0.986 1.00 0.00 26 ASP A O 18
ATOM 9591 N N . GLU A 1 27 ? 10.734 -9.348 -0.186 1.00 0.00 27 GLU A N 18
ATOM 9592 C CA . GLU A 1 27 ? 11.811 -8.733 0.586 1.00 0.00 27 GLU A CA 18
ATOM 9593 C C . GLU A 1 27 ? 12.561 -9.775 1.412 1.00 0.00 27 GLU A C 18
ATOM 9594 O O . GLU A 1 27 ? 12.099 -10.904 1.575 1.00 0.00 27 GLU A O 18
ATOM 9606 N N . GLU A 1 28 ? 13.722 -9.386 1.932 1.00 0.00 28 GLU A N 18
ATOM 9607 C CA . GLU A 1 28 ? 14.536 -10.286 2.741 1.00 0.00 28 GLU A CA 18
ATOM 9608 C C . GLU A 1 28 ? 13.771 -10.752 3.975 1.00 0.00 28 GLU A C 18
ATOM 9609 O O . GLU A 1 28 ? 12.743 -10.177 4.335 1.00 0.00 28 GLU A O 18
ATOM 9621 N N . ASP A 1 29 ? 14.278 -11.797 4.620 1.00 0.00 29 ASP A N 18
ATOM 9622 C CA . ASP A 1 29 ? 13.643 -12.341 5.814 1.00 0.00 29 ASP A CA 18
ATOM 9623 C C . ASP A 1 29 ? 14.665 -13.042 6.703 1.00 0.00 29 ASP A C 18
ATOM 9624 O O . ASP A 1 29 ? 15.861 -13.040 6.411 1.00 0.00 29 ASP A O 18
ATOM 9633 N N . ASP A 1 30 ? 14.186 -13.642 7.788 1.00 0.00 30 ASP A N 18
ATOM 9634 C CA . ASP A 1 30 ? 15.059 -14.347 8.720 1.00 0.00 30 ASP A CA 18
ATOM 9635 C C . ASP A 1 30 ? 15.776 -15.501 8.026 1.00 0.00 30 ASP A C 18
ATOM 9636 O O . ASP A 1 30 ? 15.181 -16.225 7.229 1.00 0.00 30 ASP A O 18
ATOM 9645 N N . SER A 1 31 ? 17.058 -15.665 8.334 1.00 0.00 31 SER A N 18
ATOM 9646 C CA . SER A 1 31 ? 17.857 -16.730 7.740 1.00 0.00 31 SER A CA 18
ATOM 9647 C C . SER A 1 31 ? 19.132 -16.967 8.543 1.00 0.00 31 SER A C 18
ATOM 9648 O O . SER A 1 31 ? 19.378 -16.298 9.547 1.00 0.00 31 SER A O 18
ATOM 9656 N N . ARG A 1 32 ? 19.939 -17.922 8.094 1.00 0.00 32 ARG A N 18
ATOM 9657 C CA . ARG A 1 32 ? 21.190 -18.247 8.771 1.00 0.00 32 ARG A CA 18
ATOM 9658 C C . ARG A 1 32 ? 22.387 -17.723 7.985 1.00 0.00 32 ARG A C 18
ATOM 9659 O O . ARG A 1 32 ? 23.465 -18.316 8.007 1.00 0.00 32 ARG A O 18
ATOM 9680 N N . LYS A 1 33 ? 22.189 -16.607 7.291 1.00 0.00 33 LYS A N 18
ATOM 9681 C CA . LYS A 1 33 ? 23.253 -16.002 6.497 1.00 0.00 33 LYS A CA 18
ATOM 9682 C C . LYS A 1 33 ? 24.331 -15.406 7.396 1.00 0.00 33 LYS A C 18
ATOM 9683 O O . LYS A 1 33 ? 24.058 -15.215 8.600 1.00 0.00 33 LYS A O 18
ATOM 9703 N N . MET A 1 1 ? -13.756 20.537 -1.444 1.00 0.00 1 MET A N 19
ATOM 9704 C CA . MET A 1 1 ? -12.366 20.387 -0.937 1.00 0.00 1 MET A CA 19
ATOM 9705 C C . MET A 1 1 ? -11.796 19.016 -1.289 1.00 0.00 1 MET A C 19
ATOM 9706 O O . MET A 1 1 ? -10.651 18.903 -1.726 1.00 0.00 1 MET A O 19
ATOM 9722 N N . LYS A 1 2 ? -12.604 17.978 -1.096 1.00 0.00 2 LYS A N 19
ATOM 9723 C CA . LYS A 1 2 ? -12.180 16.614 -1.396 1.00 0.00 2 LYS A CA 19
ATOM 9724 C C . LYS A 1 2 ? -12.938 16.039 -2.576 1.00 0.00 2 LYS A C 19
ATOM 9725 O O . LYS A 1 2 ? -12.910 14.828 -2.792 1.00 0.00 2 LYS A O 19
ATOM 9744 N N . ASP A 1 3 ? -13.621 16.900 -3.332 1.00 0.00 3 ASP A N 19
ATOM 9745 C CA . ASP A 1 3 ? -14.394 16.459 -4.492 1.00 0.00 3 ASP A CA 19
ATOM 9746 C C . ASP A 1 3 ? -13.852 15.139 -5.025 1.00 0.00 3 ASP A C 19
ATOM 9747 O O . ASP A 1 3 ? -14.593 14.172 -5.201 1.00 0.00 3 ASP A O 19
ATOM 9756 N N . LEU A 1 4 ? -12.543 15.106 -5.250 1.00 0.00 4 LEU A N 19
ATOM 9757 C CA . LEU A 1 4 ? -11.884 13.900 -5.730 1.00 0.00 4 LEU A CA 19
ATOM 9758 C C . LEU A 1 4 ? -10.857 13.383 -4.724 1.00 0.00 4 LEU A C 19
ATOM 9759 O O . LEU A 1 4 ? -10.502 12.205 -4.743 1.00 0.00 4 LEU A O 19
ATOM 9775 N N . MET A 1 5 ? -10.377 14.265 -3.851 1.00 0.00 5 MET A N 19
ATOM 9776 C CA . MET A 1 5 ? -9.387 13.886 -2.847 1.00 0.00 5 MET A CA 19
ATOM 9777 C C . MET A 1 5 ? -9.807 12.620 -2.106 1.00 0.00 5 MET A C 19
ATOM 9778 O O . MET A 1 5 ? -9.016 11.688 -1.953 1.00 0.00 5 MET A O 19
ATOM 9792 N N . SER A 1 6 ? -11.054 12.589 -1.653 1.00 0.00 6 SER A N 19
ATOM 9793 C CA . SER A 1 6 ? -11.575 11.431 -0.935 1.00 0.00 6 SER A CA 19
ATOM 9794 C C . SER A 1 6 ? -11.697 10.226 -1.865 1.00 0.00 6 SER A C 19
ATOM 9795 O O . SER A 1 6 ? -11.753 9.084 -1.411 1.00 0.00 6 SER A O 19
ATOM 9803 N N . LEU A 1 7 ? -11.731 10.490 -3.168 1.00 0.00 7 LEU A N 19
ATOM 9804 C CA . LEU A 1 7 ? -11.840 9.428 -4.162 1.00 0.00 7 LEU A CA 19
ATOM 9805 C C . LEU A 1 7 ? -10.459 8.945 -4.597 1.00 0.00 7 LEU A C 19
ATOM 9806 O O . LEU A 1 7 ? -10.329 7.892 -5.219 1.00 0.00 7 LEU A O 19
ATOM 9822 N N . VAL A 1 8 ? -9.429 9.722 -4.268 1.00 0.00 8 VAL A N 19
ATOM 9823 C CA . VAL A 1 8 ? -8.061 9.369 -4.625 1.00 0.00 8 VAL A CA 19
ATOM 9824 C C . VAL A 1 8 ? -7.367 8.643 -3.477 1.00 0.00 8 VAL A C 19
ATOM 9825 O O . VAL A 1 8 ? -6.955 7.492 -3.619 1.00 0.00 8 VAL A O 19
ATOM 9838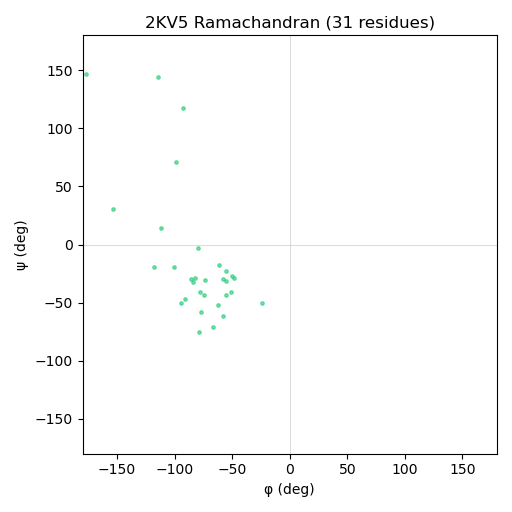 N N . ILE A 1 9 ? -7.240 9.325 -2.343 1.00 0.00 9 ILE A N 19
ATOM 9839 C CA . ILE A 1 9 ? -6.594 8.753 -1.168 1.00 0.00 9 ILE A CA 19
ATOM 9840 C C . ILE A 1 9 ? -7.313 7.493 -0.683 1.00 0.00 9 ILE A C 19
ATOM 9841 O O . ILE A 1 9 ? -6.731 6.667 0.020 1.00 0.00 9 ILE A O 19
ATOM 9857 N N . ALA A 1 10 ? -8.583 7.355 -1.055 1.00 0.00 10 ALA A N 19
ATOM 9858 C CA . ALA A 1 10 ? -9.379 6.202 -0.648 1.00 0.00 10 ALA A CA 19
ATOM 9859 C C . ALA A 1 10 ? -8.899 4.917 -1.322 1.00 0.00 10 ALA A C 19
ATOM 9860 O O . ALA A 1 10 ? -8.461 3.983 -0.650 1.00 0.00 10 ALA A O 19
ATOM 9867 N N . PRO A 1 11 ? -8.981 4.846 -2.663 1.00 0.00 11 PRO A N 19
ATOM 9868 C CA . PRO A 1 11 ? -8.559 3.660 -3.420 1.00 0.00 11 PRO A CA 19
ATOM 9869 C C . PRO A 1 11 ? -7.069 3.369 -3.269 1.00 0.00 11 PRO A C 19
ATOM 9870 O O . PRO A 1 11 ? -6.672 2.228 -3.029 1.00 0.00 11 PRO A O 19
ATOM 9881 N N . ILE A 1 12 ? -6.248 4.404 -3.413 1.00 0.00 12 ILE A N 19
ATOM 9882 C CA . ILE A 1 12 ? -4.800 4.257 -3.295 1.00 0.00 12 ILE A CA 19
ATOM 9883 C C . ILE A 1 12 ? -4.412 3.579 -1.986 1.00 0.00 12 ILE A C 19
ATOM 9884 O O . ILE A 1 12 ? -3.353 2.961 -1.886 1.00 0.00 12 ILE A O 19
ATOM 9900 N N . PHE A 1 13 ? -5.278 3.696 -0.989 1.00 0.00 13 PHE A N 19
ATOM 9901 C CA . PHE A 1 13 ? -5.028 3.090 0.312 1.00 0.00 13 PHE A CA 19
ATOM 9902 C C . PHE A 1 13 ? -4.990 1.571 0.200 1.00 0.00 13 PHE A C 19
ATOM 9903 O O . PHE A 1 13 ? -3.935 0.954 0.345 1.00 0.00 13 PHE A O 19
ATOM 9920 N N . VAL A 1 14 ? -6.148 0.973 -0.065 1.00 0.00 14 VAL A N 19
ATOM 9921 C CA . VAL A 1 14 ? -6.252 -0.476 -0.201 1.00 0.00 14 VAL A CA 19
ATOM 9922 C C . VAL A 1 14 ? -5.190 -1.024 -1.154 1.00 0.00 14 VAL A C 19
ATOM 9923 O O . VAL A 1 14 ? -4.777 -2.176 -1.039 1.00 0.00 14 VAL A O 19
ATOM 9936 N N . GLY A 1 15 ? -4.754 -0.189 -2.093 1.00 0.00 15 GLY A N 19
ATOM 9937 C CA . GLY A 1 15 ? -3.747 -0.610 -3.048 1.00 0.00 15 GLY A CA 19
ATOM 9938 C C . GLY A 1 15 ? -2.345 -0.579 -2.469 1.00 0.00 15 GLY A C 19
ATOM 9939 O O . GLY A 1 15 ? -1.527 -1.451 -2.762 1.00 0.00 15 GLY A O 19
ATOM 9943 N N . LEU A 1 16 ? -2.067 0.429 -1.648 1.00 0.00 16 LEU A N 19
ATOM 9944 C CA . LEU A 1 16 ? -0.753 0.568 -1.029 1.00 0.00 16 LEU A CA 19
ATOM 9945 C C . LEU A 1 16 ? -0.574 -0.436 0.105 1.00 0.00 16 LEU A C 19
ATOM 9946 O O . LEU A 1 16 ? 0.540 -0.883 0.379 1.00 0.00 16 LEU A O 19
ATOM 9962 N N . VAL A 1 17 ? -1.676 -0.791 0.758 1.00 0.00 17 VAL A N 19
ATOM 9963 C CA . VAL A 1 17 ? -1.632 -1.749 1.859 1.00 0.00 17 VAL A CA 19
ATOM 9964 C C . VAL A 1 17 ? -1.418 -3.154 1.332 1.00 0.00 17 VAL A C 19
ATOM 9965 O O . VAL A 1 17 ? -0.554 -3.889 1.810 1.00 0.00 17 VAL A O 19
ATOM 9978 N N . LEU A 1 18 ? -2.225 -3.524 0.345 1.00 0.00 18 LEU A N 19
ATOM 9979 C CA . LEU A 1 18 ? -2.146 -4.843 -0.251 1.00 0.00 18 LEU A CA 19
ATOM 9980 C C . LEU A 1 18 ? -0.707 -5.183 -0.636 1.00 0.00 18 LEU A C 19
ATOM 9981 O O . LEU A 1 18 ? -0.305 -6.347 -0.617 1.00 0.00 18 LEU A O 19
ATOM 9997 N N . GLU A 1 19 ? 0.063 -4.155 -0.978 1.00 0.00 19 GLU A N 19
ATOM 9998 C CA . GLU A 1 19 ? 1.457 -4.334 -1.361 1.00 0.00 19 GLU A CA 19
ATOM 9999 C C . GLU A 1 19 ? 2.321 -4.595 -0.132 1.00 0.00 19 GLU A C 19
ATOM 10000 O O . GLU A 1 19 ? 3.224 -5.431 -0.159 1.00 0.00 19 GLU A O 19
ATOM 10012 N N . MET A 1 20 ? 2.035 -3.870 0.946 1.00 0.00 20 MET A N 19
ATOM 10013 C CA . MET A 1 20 ? 2.775 -4.010 2.190 1.00 0.00 20 MET A CA 19
ATOM 10014 C C . MET A 1 20 ? 2.837 -5.466 2.640 1.00 0.00 20 MET A C 19
ATOM 10015 O O . MET A 1 20 ? 3.877 -5.940 3.098 1.00 0.00 20 MET A O 19
ATOM 10029 N N . ILE A 1 21 ? 1.720 -6.169 2.506 1.00 0.00 21 ILE A N 19
ATOM 10030 C CA . ILE A 1 21 ? 1.651 -7.566 2.897 1.00 0.00 21 ILE A CA 19
ATOM 10031 C C . ILE A 1 21 ? 2.101 -8.460 1.750 1.00 0.00 21 ILE A C 19
ATOM 10032 O O . ILE A 1 21 ? 2.727 -9.498 1.968 1.00 0.00 21 ILE A O 19
ATOM 10048 N N . SER A 1 22 ? 1.782 -8.054 0.528 1.00 0.00 22 SER A N 19
ATOM 10049 C CA . SER A 1 22 ? 2.158 -8.823 -0.650 1.00 0.00 22 SER A CA 19
ATOM 10050 C C . SER A 1 22 ? 3.664 -9.050 -0.688 1.00 0.00 22 SER A C 19
ATOM 10051 O O . SER A 1 22 ? 4.137 -10.054 -1.220 1.00 0.00 22 SER A O 19
ATOM 10059 N N . ARG A 1 23 ? 4.414 -8.117 -0.110 1.00 0.00 23 ARG A N 19
ATOM 10060 C CA . ARG A 1 23 ? 5.865 -8.227 -0.070 1.00 0.00 23 ARG A CA 19
ATOM 10061 C C . ARG A 1 23 ? 6.283 -9.266 0.960 1.00 0.00 23 ARG A C 19
ATOM 10062 O O . ARG A 1 23 ? 7.159 -10.090 0.705 1.00 0.00 23 ARG A O 19
ATOM 10083 N N . VAL A 1 24 ? 5.634 -9.233 2.120 1.00 0.00 24 VAL A N 19
ATOM 10084 C CA . VAL A 1 24 ? 5.923 -10.187 3.184 1.00 0.00 24 VAL A CA 19
ATOM 10085 C C . VAL A 1 24 ? 5.759 -11.606 2.671 1.00 0.00 24 VAL A C 19
ATOM 10086 O O . VAL A 1 24 ? 6.462 -12.523 3.095 1.00 0.00 24 VAL A O 19
ATOM 10099 N N . LEU A 1 25 ? 4.828 -11.771 1.743 1.00 0.00 25 LEU A N 19
ATOM 10100 C CA . LEU A 1 25 ? 4.565 -13.070 1.148 1.00 0.00 25 LEU A CA 19
ATOM 10101 C C . LEU A 1 25 ? 5.798 -13.616 0.447 1.00 0.00 25 LEU A C 19
ATOM 10102 O O . LEU A 1 25 ? 5.890 -14.815 0.182 1.00 0.00 25 LEU A O 19
ATOM 10118 N N . ASP A 1 26 ? 6.739 -12.737 0.134 1.00 0.00 26 ASP A N 19
ATOM 10119 C CA . ASP A 1 26 ? 7.949 -13.151 -0.550 1.00 0.00 26 ASP A CA 19
ATOM 10120 C C . ASP A 1 26 ? 9.112 -12.212 -0.244 1.00 0.00 26 ASP A C 19
ATOM 10121 O O . ASP A 1 26 ? 9.977 -11.985 -1.090 1.00 0.00 26 ASP A O 19
ATOM 10130 N N . GLU A 1 27 ? 9.128 -11.670 0.969 1.00 0.00 27 GLU A N 19
ATOM 10131 C CA . GLU A 1 27 ? 10.186 -10.758 1.386 1.00 0.00 27 GLU A CA 19
ATOM 10132 C C . GLU A 1 27 ? 11.367 -11.525 1.972 1.00 0.00 27 GLU A C 19
ATOM 10133 O O . GLU A 1 27 ? 11.186 -12.464 2.747 1.00 0.00 27 GLU A O 19
ATOM 10145 N N . GLU A 1 28 ? 12.575 -11.120 1.596 1.00 0.00 28 GLU A N 19
ATOM 10146 C CA . GLU A 1 28 ? 13.786 -11.770 2.085 1.00 0.00 28 GLU A CA 19
ATOM 10147 C C . GLU A 1 28 ? 13.879 -11.673 3.605 1.00 0.00 28 GLU A C 19
ATOM 10148 O O . GLU A 1 28 ? 13.728 -10.595 4.179 1.00 0.00 28 GLU A O 19
ATOM 10160 N N . ASP A 1 29 ? 14.128 -12.808 4.250 1.00 0.00 29 ASP A N 19
ATOM 10161 C CA . ASP A 1 29 ? 14.242 -12.851 5.704 1.00 0.00 29 ASP A CA 19
ATOM 10162 C C . ASP A 1 29 ? 15.690 -13.070 6.130 1.00 0.00 29 ASP A C 19
ATOM 10163 O O . ASP A 1 29 ? 15.960 -13.753 7.118 1.00 0.00 29 ASP A O 19
ATOM 10172 N N . ASP A 1 30 ? 16.617 -12.485 5.379 1.00 0.00 30 ASP A N 19
ATOM 10173 C CA . ASP A 1 30 ? 18.038 -12.616 5.680 1.00 0.00 30 ASP A CA 19
ATOM 10174 C C . ASP A 1 30 ? 18.456 -11.635 6.770 1.00 0.00 30 ASP A C 19
ATOM 10175 O O . ASP A 1 30 ? 18.637 -10.445 6.512 1.00 0.00 30 ASP A O 19
ATOM 10184 N N . SER A 1 31 ? 18.608 -12.142 7.989 1.00 0.00 31 SER A N 19
ATOM 10185 C CA . SER A 1 31 ? 19.005 -11.310 9.119 1.00 0.00 31 SER A CA 19
ATOM 10186 C C . SER A 1 31 ? 20.495 -10.989 9.062 1.00 0.00 31 SER A C 19
ATOM 10187 O O . SER A 1 31 ? 20.885 -9.843 8.841 1.00 0.00 31 SER A O 19
ATOM 10195 N N . ARG A 1 32 ? 21.323 -12.009 9.262 1.00 0.00 32 ARG A N 19
ATOM 10196 C CA . ARG A 1 32 ? 22.770 -11.835 9.233 1.00 0.00 32 ARG A CA 19
ATOM 10197 C C . ARG A 1 32 ? 23.276 -11.724 7.798 1.00 0.00 32 ARG A C 19
ATOM 10198 O O . ARG A 1 32 ? 23.681 -12.717 7.193 1.00 0.00 32 ARG A O 19
ATOM 10219 N N . LYS A 1 33 ? 23.251 -10.509 7.260 1.00 0.00 33 LYS A N 19
ATOM 10220 C CA . LYS A 1 33 ? 23.707 -10.268 5.896 1.00 0.00 33 LYS A CA 19
ATOM 10221 C C . LYS A 1 33 ? 25.076 -9.596 5.891 1.00 0.00 33 LYS A C 19
ATOM 10222 O O . LYS A 1 33 ? 26.078 -10.297 5.634 1.00 0.00 33 LYS A O 19
ATOM 10242 N N . MET A 1 1 ? -18.268 18.000 -2.208 1.00 0.00 1 MET A N 20
ATOM 10243 C CA . MET A 1 1 ? -17.940 17.161 -3.389 1.00 0.00 1 MET A CA 20
ATOM 10244 C C . MET A 1 1 ? -16.564 16.519 -3.246 1.00 0.00 1 MET A C 20
ATOM 10245 O O . MET A 1 1 ? -15.565 17.209 -3.042 1.00 0.00 1 MET A O 20
ATOM 10261 N N . LYS A 1 2 ? -16.519 15.196 -3.355 1.00 0.00 2 LYS A N 20
ATOM 10262 C CA . LYS A 1 2 ? -15.263 14.460 -3.238 1.00 0.00 2 LYS A CA 20
ATOM 10263 C C . LYS A 1 2 ? -14.853 13.841 -4.559 1.00 0.00 2 LYS A C 20
ATOM 10264 O O . LYS A 1 2 ? -13.986 12.969 -4.584 1.00 0.00 2 LYS A O 20
ATOM 10283 N N . ASP A 1 3 ? -15.480 14.279 -5.650 1.00 0.00 3 ASP A N 20
ATOM 10284 C CA . ASP A 1 3 ? -15.176 13.748 -6.977 1.00 0.00 3 ASP A CA 20
ATOM 10285 C C . ASP A 1 3 ? -13.771 13.160 -7.013 1.00 0.00 3 ASP A C 20
ATOM 10286 O O . ASP A 1 3 ? -13.569 12.024 -7.442 1.00 0.00 3 ASP A O 20
ATOM 10295 N N . LEU A 1 4 ? -12.807 13.939 -6.533 1.00 0.00 4 LEU A N 20
ATOM 10296 C CA . LEU A 1 4 ? -11.423 13.491 -6.481 1.00 0.00 4 LEU A CA 20
ATOM 10297 C C . LEU A 1 4 ? -10.899 13.423 -5.047 1.00 0.00 4 LEU A C 20
ATOM 10298 O O . LEU A 1 4 ? -9.884 12.779 -4.784 1.00 0.00 4 LEU A O 20
ATOM 10314 N N . MET A 1 5 ? -11.585 14.089 -4.121 1.00 0.00 5 MET A N 20
ATOM 10315 C CA . MET A 1 5 ? -11.164 14.091 -2.723 1.00 0.00 5 MET A CA 20
ATOM 10316 C C . MET A 1 5 ? -11.053 12.670 -2.184 1.00 0.00 5 MET A C 20
ATOM 10317 O O . MET A 1 5 ? -10.148 12.359 -1.409 1.00 0.00 5 MET A O 20
ATOM 10331 N N . SER A 1 6 ? -11.970 11.808 -2.605 1.00 0.00 6 SER A N 20
ATOM 10332 C CA . SER A 1 6 ? -11.961 10.417 -2.169 1.00 0.00 6 SER A CA 20
ATOM 10333 C C . SER A 1 6 ? -11.066 9.569 -3.071 1.00 0.00 6 SER A C 20
ATOM 10334 O O . SER A 1 6 ? -11.029 8.346 -2.949 1.00 0.00 6 SER A O 20
ATOM 10342 N N . LEU A 1 7 ? -10.346 10.226 -3.977 1.00 0.00 7 LEU A N 20
ATOM 10343 C CA . LEU A 1 7 ? -9.450 9.530 -4.890 1.00 0.00 7 LEU A CA 20
ATOM 10344 C C . LEU A 1 7 ? -8.002 9.976 -4.688 1.00 0.00 7 LEU A C 20
ATOM 10345 O O . LEU A 1 7 ? -7.079 9.367 -5.229 1.00 0.00 7 LEU A O 20
ATOM 10361 N N . VAL A 1 8 ? -7.803 11.046 -3.917 1.00 0.00 8 VAL A N 20
ATOM 10362 C CA . VAL A 1 8 ? -6.461 11.560 -3.668 1.00 0.00 8 VAL A CA 20
ATOM 10363 C C . VAL A 1 8 ? -5.779 10.835 -2.508 1.00 0.00 8 VAL A C 20
ATOM 10364 O O . VAL A 1 8 ? -4.554 10.730 -2.473 1.00 0.00 8 VAL A O 20
ATOM 10377 N N . ILE A 1 9 ? -6.572 10.354 -1.552 1.00 0.00 9 ILE A N 20
ATOM 10378 C CA . ILE A 1 9 ? -6.026 9.662 -0.389 1.00 0.00 9 ILE A CA 20
ATOM 10379 C C . ILE A 1 9 ? -6.636 8.271 -0.202 1.00 0.00 9 ILE A C 20
ATOM 10380 O O . ILE A 1 9 ? -5.960 7.347 0.247 1.00 0.00 9 ILE A O 20
ATOM 10396 N N . ALA A 1 10 ? -7.915 8.131 -0.530 1.00 0.00 10 ALA A N 20
ATOM 10397 C CA . ALA A 1 10 ? -8.607 6.854 -0.377 1.00 0.00 10 ALA A CA 20
ATOM 10398 C C . ALA A 1 10 ? -7.873 5.713 -1.086 1.00 0.00 10 ALA A C 20
ATOM 10399 O O . ALA A 1 10 ? -7.514 4.718 -0.456 1.00 0.00 10 ALA A O 20
ATOM 10406 N N . PRO A 1 11 ? -7.645 5.831 -2.407 1.00 0.00 11 PRO A N 20
ATOM 10407 C CA . PRO A 1 11 ? -6.958 4.788 -3.180 1.00 0.00 11 PRO A CA 20
ATOM 10408 C C . PRO A 1 11 ? -5.501 4.605 -2.764 1.00 0.00 11 PRO A C 20
ATOM 10409 O O . PRO A 1 11 ? -5.068 3.493 -2.464 1.00 0.00 11 PRO A O 20
ATOM 10420 N N . ILE A 1 12 ? -4.747 5.700 -2.755 1.00 0.00 12 ILE A N 20
ATOM 10421 C CA . ILE A 1 12 ? -3.336 5.656 -2.382 1.00 0.00 12 ILE A CA 20
ATOM 10422 C C . ILE A 1 12 ? -3.129 4.946 -1.052 1.00 0.00 12 ILE A C 20
ATOM 10423 O O . ILE A 1 12 ? -2.083 4.344 -0.813 1.00 0.00 12 ILE A O 20
ATOM 10439 N N . PHE A 1 13 ? -4.133 5.019 -0.193 1.00 0.00 13 PHE A N 20
ATOM 10440 C CA . PHE A 1 13 ? -4.065 4.379 1.113 1.00 0.00 13 PHE A CA 20
ATOM 10441 C C . PHE A 1 13 ? -3.987 2.866 0.962 1.00 0.00 13 PHE A C 20
ATOM 10442 O O . PHE A 1 13 ? -2.939 2.262 1.190 1.00 0.00 13 PHE A O 20
ATOM 10459 N N . VAL A 1 14 ? -5.102 2.260 0.570 1.00 0.00 14 VAL A N 20
ATOM 10460 C CA . VAL A 1 14 ? -5.162 0.817 0.382 1.00 0.00 14 VAL A CA 20
ATOM 10461 C C . VAL A 1 14 ? -4.079 0.338 -0.582 1.00 0.00 14 VAL A C 20
ATOM 10462 O O . VAL A 1 14 ? -3.680 -0.826 -0.549 1.00 0.00 14 VAL A O 20
ATOM 10475 N N . GLY A 1 15 ? -3.607 1.240 -1.440 1.00 0.00 15 GLY A N 20
ATOM 10476 C CA . GLY A 1 15 ? -2.576 0.881 -2.396 1.00 0.00 15 GLY A CA 20
ATOM 10477 C C . GLY A 1 15 ? -1.203 0.777 -1.759 1.00 0.00 15 GLY A C 20
ATOM 10478 O O . GLY A 1 15 ? -0.365 -0.008 -2.203 1.00 0.00 15 GLY A O 20
ATOM 10482 N N . LEU A 1 16 ? -0.973 1.569 -0.718 1.00 0.00 16 LEU A N 20
ATOM 10483 C CA . LEU A 1 16 ? 0.309 1.561 -0.021 1.00 0.00 16 LEU A CA 20
ATOM 10484 C C . LEU A 1 16 ? 0.319 0.520 1.093 1.00 0.00 16 LEU A C 20
ATOM 10485 O O . LEU A 1 16 ? 1.365 -0.038 1.424 1.00 0.00 16 LEU A O 20
ATOM 10501 N N . VAL A 1 17 ? -0.852 0.258 1.665 1.00 0.00 17 VAL A N 20
ATOM 10502 C CA . VAL A 1 17 ? -0.973 -0.724 2.739 1.00 0.00 17 VAL A CA 20
ATOM 10503 C C . VAL A 1 17 ? -0.913 -2.134 2.182 1.00 0.00 17 VAL A C 20
ATOM 10504 O O . VAL A 1 17 ? -0.114 -2.959 2.625 1.00 0.00 17 VAL A O 20
ATOM 10517 N N . LEU A 1 18 ? -1.779 -2.404 1.211 1.00 0.00 18 LEU A N 20
ATOM 10518 C CA . LEU A 1 18 ? -1.849 -3.716 0.588 1.00 0.00 18 LEU A CA 20
ATOM 10519 C C . LEU A 1 18 ? -0.455 -4.233 0.238 1.00 0.00 18 LEU A C 20
ATOM 10520 O O . LEU A 1 18 ? -0.209 -5.439 0.239 1.00 0.00 18 LEU A O 20
ATOM 10536 N N . GLU A 1 19 ? 0.452 -3.307 -0.057 1.00 0.00 19 GLU A N 20
ATOM 10537 C CA . GLU A 1 19 ? 1.823 -3.661 -0.404 1.00 0.00 19 GLU A CA 20
ATOM 10538 C C . GLU A 1 19 ? 2.630 -3.978 0.850 1.00 0.00 19 GLU A C 20
ATOM 10539 O O . GLU A 1 19 ? 3.325 -4.991 0.914 1.00 0.00 19 GLU A O 20
ATOM 10551 N N . MET A 1 20 ? 2.529 -3.101 1.846 1.00 0.00 20 MET A N 20
ATOM 10552 C CA . MET A 1 20 ? 3.243 -3.271 3.106 1.00 0.00 20 MET A CA 20
ATOM 10553 C C . MET A 1 20 ? 3.122 -4.698 3.632 1.00 0.00 20 MET A C 20
ATOM 10554 O O . MET A 1 20 ? 4.094 -5.274 4.121 1.00 0.00 20 MET A O 20
ATOM 10568 N N . ILE A 1 21 ? 1.926 -5.260 3.527 1.00 0.00 21 ILE A N 20
ATOM 10569 C CA . ILE A 1 21 ? 1.678 -6.614 3.990 1.00 0.00 21 ILE A CA 20
ATOM 10570 C C . ILE A 1 21 ? 2.123 -7.624 2.941 1.00 0.00 21 ILE A C 20
ATOM 10571 O O . ILE A 1 21 ? 2.573 -8.720 3.272 1.00 0.00 21 ILE A O 20
ATOM 10587 N N . SER A 1 22 ? 1.993 -7.249 1.675 1.00 0.00 22 SER A N 20
ATOM 10588 C CA . SER A 1 22 ? 2.381 -8.128 0.582 1.00 0.00 22 SER A CA 20
ATOM 10589 C C . SER A 1 22 ? 3.841 -8.546 0.711 1.00 0.00 22 SER A C 20
ATOM 10590 O O . SER A 1 22 ? 4.224 -9.635 0.284 1.00 0.00 22 SER A O 20
ATOM 10598 N N . ARG A 1 23 ? 4.652 -7.682 1.315 1.00 0.00 23 ARG A N 20
ATOM 10599 C CA . ARG A 1 23 ? 6.064 -7.981 1.508 1.00 0.00 23 ARG A CA 20
ATOM 10600 C C . ARG A 1 23 ? 6.234 -9.009 2.616 1.00 0.00 23 ARG A C 20
ATOM 10601 O O . ARG A 1 23 ? 6.968 -9.984 2.465 1.00 0.00 23 ARG A O 20
ATOM 10622 N N . VAL A 1 24 ? 5.532 -8.796 3.726 1.00 0.00 24 VAL A N 20
ATOM 10623 C CA . VAL A 1 24 ? 5.588 -9.718 4.855 1.00 0.00 24 VAL A CA 20
ATOM 10624 C C . VAL A 1 24 ? 5.291 -11.132 4.387 1.00 0.00 24 VAL A C 20
ATOM 10625 O O . VAL A 1 24 ? 5.825 -12.106 4.918 1.00 0.00 24 VAL A O 20
ATOM 10638 N N . LEU A 1 25 ? 4.438 -11.228 3.377 1.00 0.00 25 LEU A N 20
ATOM 10639 C CA . LEU A 1 25 ? 4.065 -12.513 2.811 1.00 0.00 25 LEU A CA 20
ATOM 10640 C C . LEU A 1 25 ? 5.268 -13.223 2.211 1.00 0.00 25 LEU A C 20
ATOM 10641 O O . LEU A 1 25 ? 5.227 -14.429 1.965 1.00 0.00 25 LEU A O 20
ATOM 10657 N N . ASP A 1 26 ? 6.333 -12.475 1.962 1.00 0.00 26 ASP A N 20
ATOM 10658 C CA . ASP A 1 26 ? 7.528 -13.051 1.375 1.00 0.00 26 ASP A CA 20
ATOM 10659 C C . ASP A 1 26 ? 8.776 -12.261 1.757 1.00 0.00 26 ASP A C 20
ATOM 10660 O O . ASP A 1 26 ? 9.727 -12.171 0.980 1.00 0.00 26 ASP A O 20
ATOM 10669 N N . GLU A 1 27 ? 8.767 -11.691 2.957 1.00 0.00 27 GLU A N 20
ATOM 10670 C CA . GLU A 1 27 ? 9.900 -10.911 3.441 1.00 0.00 27 GLU A CA 20
ATOM 10671 C C . GLU A 1 27 ? 10.779 -11.745 4.367 1.00 0.00 27 GLU A C 20
ATOM 10672 O O . GLU A 1 27 ? 11.392 -11.220 5.297 1.00 0.00 27 GLU A O 20
ATOM 10684 N N . GLU A 1 28 ? 10.835 -13.047 4.107 1.00 0.00 28 GLU A N 20
ATOM 10685 C CA . GLU A 1 28 ? 11.639 -13.955 4.917 1.00 0.00 28 GLU A CA 20
ATOM 10686 C C . GLU A 1 28 ? 12.993 -14.213 4.264 1.00 0.00 28 GLU A C 20
ATOM 10687 O O . GLU A 1 28 ? 13.990 -14.440 4.949 1.00 0.00 28 GLU A O 20
ATOM 10699 N N . ASP A 1 29 ? 13.020 -14.177 2.935 1.00 0.00 29 ASP A N 20
ATOM 10700 C CA . ASP A 1 29 ? 14.252 -14.408 2.190 1.00 0.00 29 ASP A CA 20
ATOM 10701 C C . ASP A 1 29 ? 15.318 -13.385 2.570 1.00 0.00 29 ASP A C 20
ATOM 10702 O O . ASP A 1 29 ? 15.173 -12.193 2.300 1.00 0.00 29 ASP A O 20
ATOM 10711 N N . ASP A 1 30 ? 16.389 -13.860 3.198 1.00 0.00 30 ASP A N 20
ATOM 10712 C CA . ASP A 1 30 ? 17.480 -12.987 3.615 1.00 0.00 30 ASP A CA 20
ATOM 10713 C C . ASP A 1 30 ? 18.606 -12.992 2.586 1.00 0.00 30 ASP A C 20
ATOM 10714 O O . ASP A 1 30 ? 18.499 -13.626 1.537 1.00 0.00 30 ASP A O 20
ATOM 10723 N N . SER A 1 31 ? 19.686 -12.280 2.894 1.00 0.00 31 SER A N 20
ATOM 10724 C CA . SER A 1 31 ? 20.833 -12.203 1.997 1.00 0.00 31 SER A CA 20
ATOM 10725 C C . SER A 1 31 ? 22.064 -12.840 2.631 1.00 0.00 31 SER A C 20
ATOM 10726 O O . SER A 1 31 ? 22.778 -13.611 1.989 1.00 0.00 31 SER A O 20
ATOM 10734 N N . ARG A 1 32 ? 22.308 -12.513 3.897 1.00 0.00 32 ARG A N 20
ATOM 10735 C CA . ARG A 1 32 ? 23.455 -13.055 4.618 1.00 0.00 32 ARG A CA 20
ATOM 10736 C C . ARG A 1 32 ? 23.102 -13.327 6.076 1.00 0.00 32 ARG A C 20
ATOM 10737 O O . ARG A 1 32 ? 23.408 -14.393 6.611 1.00 0.00 32 ARG A O 20
ATOM 10758 N N . LYS A 1 33 ? 22.457 -12.357 6.711 1.00 0.00 33 LYS A N 20
ATOM 10759 C CA . LYS A 1 33 ? 22.060 -12.487 8.108 1.00 0.00 33 LYS A CA 20
ATOM 10760 C C . LYS A 1 33 ? 20.625 -12.991 8.221 1.00 0.00 33 LYS A C 20
ATOM 10761 O O . LYS A 1 33 ? 19.728 -12.360 7.623 1.00 0.00 33 LYS A O 20
#

Secondary structure (DSSP, 8-state):
--TTHHHHHHHHHHHHHHHHHHHHTT-------

Radius of gyration: 15.01 Å; Cα contacts (8 Å, |Δi|>4): 1; chains: 1; bounding box: 39×34×13 Å